Protein AF-A0A7R9DII9-F1 (afdb_monomer_lite)

Foldseek 3Di:
DPDPQDVVLLVLVVLLVVCLVPVLLCLDPVSVVSNLVSLVVNLVVLVVDALVVVVVVVVPDPPDPDPCPPPDDPDDDSDSVCVVVLSNDLVSLVVVLLSLVVSLLVLPDDAPPDDPSSHDDPVVNVSSVVVNVSSLVSQLSRDDNSVVVSVVSVVVSVVVNVVRVCVSVVNPDPDDPDPPPCPDDPDDDDDDDDDPDDPPDPDPDPVVVCVVCVVVLFDDDPDPVVSVVRVPDSDPVVVVVDPVPPPQDDLCVLCVQLLVVLPPPDPDDPCPRLLPPPVSLVSNLVSCVVHPPCSPDDDPDPDDPSSVVSSVVSVVVVVPPPDDDDDDDDDDDDDPPVVVVVVVVVVVVVVVVVVVVVVVVVDDDDPPDFDDDDLVLLQQLLVLCLVPLLVLCVLLPHDPVRLVVLVVPDDGSSVSSSVSLVCSSVPPPPDGLVVSLVSCVVVVSNVSSVSSVDDPDD

InterPro domains:
  IPR000488 Death domain [PF00531] (376-454)
  IPR000488 Death domain [PS50017] (388-456)
  IPR000488 Death domain [SM00005] (365-456)
  IPR011029 Death-like domain superfamily [G3DSA:1.10.533.10] (374-456)
  IPR011029 Death-like domain superfamily [SSF47986] (379-453)
  IPR021861 THO complex, subunit THOC1 [PF11957] (5-323)
  IPR021861 THO complex, subunit THOC1 [PTHR13265] (2-448)

Organism: Timema poppense (NCBI:txid170557)

pLDDT: mean 72.63, std 19.5, range [25.45, 97.94]

Sequence (458 aa):
TRLKLDYNLYGKFWALQDFFRNPNQCYNKVQWKIFSTHSSNVLLAFKSFKLDDLQLKHRKLPDAAADQTQHYFAKFLTNQKLLELQLSDSNFRRYVLLQFLILFQYLNSPVKFKADTHELKADQIEWVKDTTSWVYTLLAETPPDGPKFVESVKHILKREEHWNAWKNDGCPEFQKPSHQSDESAIDDPGEKRRSFSRPRRPKRSLGDLIKDASTHKKVVMGNPELTRLWNLSVHNLDACKSRERDFLPTLEGYFEQAMEQADPSAPADEENKRVNDGNFGWRALRLLARRSPQFFTHSNNPINKLPEYLEMMIKKIIKDRPVSVQQPDSEFSTNMEDIVKVEQVLETEENTVNETEEEELLKGEEHSKRGVFTPEQFEALAIKLAPDWQKVAYKLGYRLDEITFFETGRSTDEERCRFLLQIWAEDDEDASPEGLCYTLEGLELMEAAQVLKEPLAS

Structure (mmCIF, N/CA/C/O backbone):
data_AF-A0A7R9DII9-F1
#
_entry.id   AF-A0A7R9DII9-F1
#
loop_
_atom_site.group_PDB
_atom_site.id
_atom_site.type_symbol
_atom_site.label_atom_id
_atom_site.label_alt_id
_atom_site.label_comp_id
_atom_site.label_asym_id
_atom_site.label_entity_id
_atom_site.label_seq_id
_atom_site.pdbx_PDB_ins_code
_atom_site.Cartn_x
_atom_site.Cartn_y
_atom_site.Cartn_z
_atom_site.occupancy
_atom_site.B_iso_or_equiv
_atom_site.auth_seq_id
_atom_site.auth_comp_id
_atom_site.auth_asym_id
_atom_site.auth_atom_id
_atom_site.pdbx_PDB_model_num
ATOM 1 N N . THR A 1 1 ? -27.130 15.332 -15.538 1.00 36.81 1 THR A N 1
ATOM 2 C CA . THR A 1 1 ? -27.533 16.092 -14.337 1.00 36.81 1 THR A CA 1
ATOM 3 C C . THR A 1 1 ? -26.312 16.172 -13.445 1.00 36.81 1 THR A C 1
ATOM 5 O O . THR A 1 1 ? -25.889 15.128 -12.977 1.00 36.81 1 THR A O 1
ATOM 8 N N . ARG A 1 2 ? -25.644 17.332 -13.330 1.00 37.78 2 ARG A N 1
ATOM 9 C CA . ARG A 1 2 ? -24.469 17.473 -12.446 1.00 37.78 2 ARG A CA 1
ATOM 10 C C . ARG A 1 2 ? -24.950 17.299 -11.005 1.00 37.78 2 ARG A C 1
ATOM 12 O O . ARG A 1 2 ? -25.737 18.120 -10.535 1.00 37.78 2 ARG A O 1
ATOM 19 N N . LEU A 1 3 ? -24.554 16.209 -10.356 1.00 48.34 3 LEU A N 1
ATOM 20 C CA . LEU A 1 3 ? -24.861 15.963 -8.954 1.00 48.34 3 LEU A CA 1
ATOM 21 C C . LEU A 1 3 ? -24.101 17.009 -8.127 1.00 48.34 3 LEU A C 1
ATOM 23 O O . LEU A 1 3 ? -22.903 17.205 -8.301 1.00 48.34 3 LEU A O 1
ATOM 27 N N . LYS A 1 4 ? -24.800 17.747 -7.258 1.00 52.56 4 LYS A N 1
ATOM 28 C CA . LYS A 1 4 ? -24.136 18.581 -6.250 1.00 52.56 4 LYS A CA 1
ATOM 29 C C . LYS A 1 4 ? -23.433 17.629 -5.285 1.00 52.56 4 LYS A C 1
ATOM 31 O O . LYS A 1 4 ? -24.096 16.988 -4.477 1.00 52.56 4 LYS A O 1
ATOM 36 N N . LEU A 1 5 ? -22.114 17.519 -5.409 1.00 58.44 5 LEU A N 1
ATOM 37 C CA . LEU A 1 5 ? -21.265 16.784 -4.478 1.00 58.44 5 LEU A CA 1
ATOM 38 C C . LEU A 1 5 ? -21.499 17.305 -3.056 1.00 58.44 5 LEU A C 1
ATOM 40 O O . LEU A 1 5 ? -21.325 18.496 -2.784 1.00 58.44 5 LEU A O 1
ATOM 44 N N . ASP A 1 6 ? -21.916 16.413 -2.164 1.00 71.69 6 ASP A N 1
ATOM 45 C CA . ASP A 1 6 ? -22.168 16.746 -0.771 1.00 71.69 6 ASP A CA 1
ATOM 46 C C . ASP A 1 6 ? -20.827 16.941 -0.046 1.00 71.69 6 ASP A C 1
ATOM 48 O O . ASP A 1 6 ? -20.059 15.992 0.139 1.00 71.69 6 ASP A O 1
ATOM 52 N N . TYR A 1 7 ? -20.534 18.179 0.369 1.00 82.25 7 TYR A N 1
ATOM 53 C CA . TYR A 1 7 ? -19.358 18.505 1.187 1.00 82.25 7 TYR A CA 1
ATOM 54 C C . TYR A 1 7 ? -19.286 17.625 2.443 1.00 82.25 7 TYR A C 1
ATOM 56 O O . TYR A 1 7 ? -18.200 17.285 2.912 1.00 82.25 7 TYR A O 1
ATOM 64 N N . ASN A 1 8 ? -20.442 17.189 2.949 1.00 86.94 8 ASN A N 1
ATOM 65 C CA . ASN A 1 8 ? -20.532 16.282 4.080 1.00 86.94 8 ASN A CA 1
ATOM 66 C C . ASN A 1 8 ? -19.875 14.922 3.790 1.00 86.94 8 ASN A C 1
ATOM 68 O O . ASN A 1 8 ? -19.142 14.407 4.634 1.00 86.94 8 ASN A O 1
ATOM 72 N N . LEU A 1 9 ? -20.082 14.358 2.593 1.00 88.12 9 LEU A N 1
ATOM 73 C CA . LEU A 1 9 ? -19.462 13.093 2.195 1.00 88.12 9 LEU A CA 1
ATOM 74 C C . LEU A 1 9 ? -17.947 13.246 2.050 1.00 88.12 9 LEU A C 1
ATOM 76 O O . LEU A 1 9 ? -17.210 12.395 2.535 1.00 88.12 9 LEU A O 1
ATOM 80 N N . TYR A 1 10 ? -17.489 14.343 1.440 1.00 91.31 10 TYR A N 1
ATOM 81 C CA . TYR A 1 10 ? -16.062 14.646 1.310 1.00 91.31 10 TYR A CA 1
ATOM 82 C C . TYR A 1 10 ? -15.378 14.745 2.680 1.00 91.31 10 TYR A C 1
ATOM 84 O O . TYR A 1 10 ? -14.374 14.075 2.913 1.00 91.31 10 TYR A O 1
ATOM 92 N N . GLY A 1 11 ? -15.954 15.517 3.609 1.00 91.19 11 GLY A N 1
ATOM 93 C CA . GLY A 1 11 ? -15.408 15.665 4.960 1.00 91.19 11 GLY A CA 1
ATOM 94 C C . GLY A 1 11 ? -15.350 14.334 5.711 1.00 91.19 11 GLY A C 1
ATOM 95 O O . GLY A 1 11 ? -14.320 13.995 6.286 1.00 91.19 11 GLY A O 1
ATOM 96 N N . LYS A 1 12 ? -16.423 13.534 5.642 1.00 93.25 12 LYS A N 1
ATOM 97 C CA . LYS A 1 12 ? -16.466 12.195 6.253 1.00 93.25 12 LYS A CA 1
ATOM 98 C C . LYS A 1 12 ? -15.456 11.233 5.632 1.00 93.25 12 LYS A C 1
ATOM 100 O O . LYS A 1 12 ? -14.842 10.458 6.356 1.00 93.25 12 LYS A O 1
ATOM 105 N N . PHE A 1 13 ? -15.296 11.268 4.311 1.00 93.62 13 PHE A N 1
ATOM 106 C CA . PHE A 1 13 ? -14.383 10.389 3.589 1.00 93.62 13 PHE A CA 1
ATOM 107 C C . PHE A 1 13 ? -12.923 10.663 3.954 1.00 93.62 13 PHE A C 1
ATOM 109 O O . PHE A 1 13 ? -12.193 9.735 4.287 1.00 93.62 13 PHE A O 1
ATOM 116 N N . TRP A 1 14 ? -12.489 11.925 3.941 1.00 93.31 14 TRP A N 1
ATOM 117 C CA . TRP A 1 14 ? -11.096 12.242 4.263 1.00 93.31 14 TRP A CA 1
ATOM 118 C C . TRP A 1 14 ? -10.793 12.125 5.753 1.00 93.31 14 TRP A C 1
ATOM 120 O O . TRP A 1 14 ? -9.700 11.688 6.096 1.00 93.31 14 TRP A O 1
ATOM 130 N N . ALA A 1 15 ? -11.774 12.366 6.629 1.00 93.56 15 ALA A N 1
ATOM 131 C CA . ALA A 1 15 ? -11.638 12.037 8.047 1.00 93.56 15 ALA A CA 1
ATOM 132 C C . ALA A 1 15 ? -11.397 10.530 8.281 1.00 93.56 15 ALA A C 1
ATOM 134 O O . ALA A 1 15 ? -10.711 10.161 9.230 1.00 93.56 15 ALA A O 1
ATOM 135 N N . LEU A 1 16 ? -11.902 9.639 7.409 1.00 95.94 16 LEU A N 1
ATOM 136 C CA . LEU A 1 16 ? -11.577 8.207 7.487 1.00 95.94 16 LEU A CA 1
ATOM 137 C C . LEU A 1 16 ? -10.104 7.906 7.216 1.00 95.94 16 LEU A C 1
ATOM 139 O O . LEU A 1 16 ? -9.558 6.978 7.808 1.00 95.94 16 LEU A O 1
ATOM 143 N N . GLN A 1 17 ? -9.447 8.692 6.363 1.00 94.38 17 GLN A N 1
ATOM 144 C CA . GLN A 1 17 ? -8.036 8.479 6.044 1.00 94.38 17 GLN A CA 1
ATOM 145 C C . GLN A 1 17 ? -7.129 8.691 7.256 1.00 94.38 17 GLN A C 1
ATOM 147 O O . GLN A 1 17 ? -6.132 7.984 7.393 1.00 94.38 17 GLN A O 1
ATOM 152 N N . ASP A 1 18 ? -7.504 9.567 8.187 1.00 93.56 18 ASP A N 1
ATOM 153 C CA . ASP A 1 18 ? -6.756 9.739 9.433 1.00 93.56 18 ASP A CA 1
ATOM 154 C C . ASP A 1 18 ? -6.857 8.510 10.349 1.00 93.56 18 ASP A C 1
ATOM 156 O O . ASP A 1 18 ? -5.866 8.151 10.989 1.00 93.56 18 ASP A O 1
ATOM 160 N N . PHE A 1 19 ? -7.991 7.797 10.339 1.00 95.94 19 PHE A N 1
ATOM 161 C CA . PHE A 1 19 ? -8.129 6.509 11.033 1.00 95.94 19 PHE A CA 1
ATOM 162 C C . PHE A 1 19 ? -7.317 5.396 10.362 1.00 95.94 19 PHE A C 1
ATOM 164 O O . PHE A 1 19 ? -6.730 4.574 11.062 1.00 95.94 19 PHE A O 1
ATOM 171 N N . PHE A 1 20 ? -7.226 5.376 9.026 1.00 96.00 20 PHE A N 1
ATOM 172 C CA . PHE A 1 20 ? -6.361 4.423 8.318 1.00 96.00 20 PHE A CA 1
ATOM 173 C C . PHE A 1 20 ? -4.872 4.682 8.580 1.00 96.00 20 PHE A C 1
ATOM 175 O O . PHE A 1 20 ? -4.100 3.734 8.698 1.00 96.00 20 PHE A O 1
ATOM 182 N N . ARG A 1 21 ? -4.469 5.951 8.714 1.00 94.94 21 ARG A N 1
ATOM 183 C CA . ARG A 1 21 ? -3.098 6.344 9.082 1.00 94.94 21 ARG A CA 1
ATOM 184 C C . ARG A 1 21 ? -2.773 6.017 10.538 1.00 94.94 21 ARG A C 1
ATOM 186 O O . ARG A 1 21 ? -1.663 5.590 10.833 1.00 94.94 21 ARG A O 1
ATOM 193 N N . ASN A 1 22 ? -3.738 6.208 11.439 1.00 93.94 22 ASN A N 1
ATOM 194 C CA . ASN A 1 22 ? -3.575 6.025 12.880 1.00 93.94 22 ASN A CA 1
ATOM 195 C C . ASN A 1 22 ? -4.604 5.020 13.432 1.00 93.94 22 ASN A C 1
ATOM 197 O O . ASN A 1 22 ? -5.544 5.415 14.133 1.00 93.94 22 ASN A O 1
ATOM 201 N N . PRO A 1 23 ? -4.425 3.708 13.187 1.00 93.12 23 PRO A N 1
ATOM 202 C CA . PRO A 1 23 ? -5.426 2.694 13.523 1.00 93.12 23 PRO A CA 1
ATOM 203 C C . PRO A 1 23 ? -5.709 2.590 15.029 1.00 93.12 23 PRO A C 1
ATOM 205 O O . PRO A 1 23 ? -6.823 2.251 15.425 1.00 93.12 23 PRO A O 1
ATOM 208 N N . ASN A 1 24 ? -4.747 2.960 15.883 1.00 91.38 24 ASN A N 1
ATOM 209 C CA . ASN A 1 24 ? -4.903 2.946 17.342 1.00 91.38 24 ASN A CA 1
ATOM 210 C C . ASN A 1 24 ? -6.015 3.881 17.850 1.00 91.38 24 ASN A C 1
ATOM 212 O O . ASN A 1 24 ? -6.572 3.652 18.922 1.00 91.38 24 ASN A O 1
ATOM 216 N N . GLN A 1 25 ? -6.391 4.908 17.081 1.00 92.38 25 GLN A N 1
ATOM 217 C CA . GLN A 1 25 ? -7.500 5.792 17.450 1.00 92.38 25 GLN A CA 1
ATOM 218 C C . GLN A 1 25 ? -8.840 5.045 17.512 1.00 92.38 25 GLN A C 1
ATOM 220 O O . GLN A 1 25 ? -9.729 5.448 18.263 1.00 92.38 25 GLN A O 1
ATOM 225 N N . CYS A 1 26 ? -8.974 3.927 16.790 1.00 93.56 26 CYS A N 1
ATOM 226 C CA . CYS A 1 26 ? -10.190 3.115 16.772 1.00 93.56 26 CYS A CA 1
ATOM 227 C C . CYS A 1 26 ? -10.500 2.453 18.126 1.00 93.56 26 CYS A C 1
ATOM 229 O O . CYS A 1 26 ? -11.646 2.084 18.366 1.00 93.56 26 CYS A O 1
ATOM 231 N N . TYR A 1 27 ? -9.529 2.349 19.038 1.00 90.56 27 TYR A N 1
ATOM 232 C CA . TYR A 1 27 ? -9.757 1.813 20.385 1.00 90.56 27 TYR A CA 1
ATOM 233 C C . TYR A 1 27 ? -10.398 2.838 21.340 1.00 90.56 27 TYR A C 1
ATOM 235 O O . TYR A 1 27 ? -10.935 2.478 22.388 1.00 90.56 27 TYR A O 1
ATOM 243 N N . ASN A 1 28 ? -10.419 4.127 20.981 1.00 92.56 28 ASN A N 1
ATOM 244 C CA . ASN A 1 28 ? -11.103 5.148 21.771 1.00 92.56 28 ASN A CA 1
ATOM 245 C C . ASN A 1 28 ? -12.615 5.157 21.479 1.00 92.56 28 ASN A C 1
ATOM 247 O O . ASN A 1 28 ? -13.049 5.220 20.333 1.00 92.56 28 ASN A O 1
ATOM 251 N N . LYS A 1 29 ? -13.442 5.187 22.532 1.00 91.31 29 LYS A N 1
ATOM 252 C CA . LYS A 1 29 ? -14.912 5.131 22.436 1.00 91.31 29 LYS A CA 1
ATOM 253 C C . LYS A 1 29 ? -15.539 6.237 21.573 1.00 91.31 29 LYS A C 1
ATOM 255 O O . LYS A 1 29 ? -16.517 5.971 20.875 1.00 91.31 29 LYS A O 1
ATOM 260 N N . VAL A 1 30 ? -15.045 7.475 21.654 1.00 94.12 30 VAL A N 1
ATOM 261 C CA . VAL A 1 30 ? -15.589 8.609 20.880 1.00 94.12 30 VAL A CA 1
ATOM 262 C C . VAL A 1 30 ? -15.183 8.471 19.418 1.00 94.12 30 VAL A C 1
ATOM 264 O O . VAL A 1 30 ? -16.032 8.538 18.531 1.00 94.12 30 VAL A O 1
ATOM 267 N N . GLN A 1 31 ? -13.904 8.190 19.189 1.00 94.81 31 GLN A N 1
ATOM 268 C CA . GLN A 1 31 ? -13.341 8.016 17.856 1.00 94.81 31 GLN A CA 1
ATOM 269 C C . GLN A 1 31 ? -13.951 6.820 17.120 1.00 94.81 31 GLN A C 1
ATOM 271 O O . GLN A 1 31 ? -14.320 6.941 15.958 1.00 94.81 31 GLN A O 1
ATOM 276 N N . TRP A 1 32 ? -14.196 5.704 17.811 1.00 95.44 32 TRP A N 1
ATOM 277 C CA . TRP A 1 32 ? -14.882 4.542 17.247 1.00 95.44 32 TRP A CA 1
ATOM 278 C C . TRP A 1 32 ? -16.282 4.870 16.717 1.00 95.44 32 TRP A C 1
ATOM 280 O O . TRP A 1 32 ? -16.678 4.412 15.643 1.00 95.44 32 TRP A O 1
ATOM 290 N N . LYS A 1 33 ? -17.056 5.681 17.451 1.00 95.81 33 LYS A N 1
ATOM 291 C CA . LYS A 1 33 ? -18.389 6.111 17.000 1.00 95.81 33 LYS A CA 1
ATOM 292 C C . LYS A 1 33 ? -18.307 6.970 15.740 1.00 95.81 33 LYS A C 1
ATOM 294 O O . LYS A 1 33 ? -19.136 6.813 14.843 1.00 95.81 33 LYS A O 1
ATOM 299 N N . ILE A 1 34 ? -17.314 7.854 15.664 1.00 95.94 34 ILE A N 1
ATOM 300 C CA . ILE A 1 34 ? -17.058 8.681 14.479 1.00 95.94 34 ILE A CA 1
ATOM 301 C C . ILE A 1 34 ? -16.675 7.778 13.302 1.00 95.94 34 ILE A C 1
ATOM 303 O O . ILE A 1 34 ? -17.337 7.819 12.265 1.00 95.94 34 ILE A O 1
ATOM 307 N N . PHE A 1 35 ? -15.690 6.900 13.500 1.00 97.12 35 PHE A N 1
ATOM 308 C CA . PHE A 1 35 ? -15.211 5.942 12.509 1.00 97.12 35 PHE A CA 1
ATOM 309 C C . PHE A 1 35 ? -16.340 5.064 11.956 1.00 97.12 35 PHE A C 1
ATOM 311 O O . PHE A 1 35 ? -16.560 5.045 10.747 1.00 97.12 35 PHE A O 1
ATOM 318 N N . SER A 1 36 ? -17.111 4.392 12.812 1.00 96.25 36 SER A N 1
ATOM 319 C CA . SER A 1 36 ? -18.218 3.514 12.390 1.00 96.25 36 SER A CA 1
ATOM 320 C C . SER A 1 36 ? -19.315 4.269 11.630 1.00 96.25 36 SER A C 1
ATOM 322 O O . SER A 1 36 ? -19.804 3.795 10.599 1.00 96.25 36 SER A O 1
ATOM 324 N N . THR A 1 37 ? -19.654 5.485 12.071 1.00 96.38 37 THR A N 1
ATOM 325 C CA . THR A 1 37 ? -20.637 6.344 11.393 1.00 96.38 37 THR A CA 1
ATOM 326 C C . THR A 1 37 ? -20.133 6.807 10.026 1.00 96.38 37 THR A C 1
ATOM 328 O O . THR A 1 37 ? -20.872 6.783 9.041 1.00 96.38 37 THR A O 1
ATOM 331 N N . HIS A 1 38 ? -18.883 7.263 9.937 1.00 96.12 38 HIS A N 1
ATOM 332 C CA . HIS A 1 38 ? -18.291 7.720 8.678 1.00 96.12 38 HIS A CA 1
ATOM 333 C C . HIS A 1 38 ? -18.119 6.559 7.696 1.00 96.12 38 HIS A C 1
ATOM 335 O O . HIS A 1 38 ? -18.521 6.689 6.540 1.00 96.12 38 HIS A O 1
ATOM 341 N N . SER A 1 39 ? -17.644 5.407 8.175 1.00 96.62 39 SER A N 1
ATOM 342 C CA . SER A 1 39 ? -17.494 4.175 7.393 1.00 96.62 39 SER A CA 1
ATOM 343 C C . SER A 1 39 ? -18.823 3.745 6.787 1.00 96.62 39 SER A C 1
ATOM 345 O O . SER A 1 39 ? -18.913 3.543 5.580 1.00 96.62 39 SER A O 1
ATOM 347 N N . SER A 1 40 ? -19.884 3.703 7.599 1.00 95.69 40 SER A N 1
ATOM 348 C CA . SER A 1 40 ? -21.224 3.336 7.128 1.00 95.69 40 SER A CA 1
ATOM 349 C C . SER A 1 40 ? -21.718 4.283 6.031 1.00 95.69 40 SER A C 1
ATOM 351 O O . SER A 1 40 ? -22.218 3.826 5.011 1.00 95.69 40 SER A O 1
ATOM 353 N N . ASN A 1 41 ? -21.522 5.598 6.185 1.00 93.62 41 ASN A N 1
ATOM 354 C CA . ASN A 1 41 ? -21.921 6.578 5.168 1.00 93.62 41 ASN A CA 1
ATOM 355 C C . ASN A 1 41 ? -21.155 6.404 3.847 1.00 93.62 41 ASN A C 1
ATOM 357 O O . ASN A 1 41 ? -21.760 6.462 2.778 1.00 93.62 41 ASN A O 1
ATOM 361 N N . VAL A 1 42 ? -19.839 6.180 3.910 1.00 93.62 42 VAL A N 1
ATOM 362 C CA . VAL A 1 42 ? -19.004 5.998 2.712 1.00 93.62 42 VAL A CA 1
ATOM 363 C C . VAL A 1 42 ? -19.318 4.678 2.008 1.00 93.62 42 VAL A C 1
ATOM 365 O O . VAL A 1 42 ? -19.501 4.662 0.793 1.00 93.62 42 VAL A O 1
ATOM 368 N N . LEU A 1 43 ? -19.459 3.579 2.749 1.00 94.44 43 LEU A N 1
ATOM 369 C CA . LEU A 1 43 ? -19.825 2.284 2.174 1.00 94.44 43 LEU A CA 1
ATOM 370 C C . LEU A 1 43 ? -21.250 2.304 1.588 1.00 94.44 43 LEU A C 1
ATOM 372 O O . LEU A 1 43 ? -21.491 1.717 0.532 1.00 94.44 43 LEU A O 1
ATOM 376 N N . LEU A 1 44 ? -22.186 3.040 2.204 1.00 93.19 44 LEU A N 1
ATOM 377 C CA . LEU A 1 44 ? -23.516 3.282 1.631 1.00 93.19 44 LEU A CA 1
ATOM 378 C C . LEU A 1 44 ? -23.425 4.071 0.319 1.00 93.19 44 LEU A C 1
ATOM 380 O O . LEU A 1 44 ? -24.141 3.740 -0.624 1.00 93.19 44 LEU A O 1
ATOM 384 N N . ALA A 1 45 ? -22.537 5.066 0.235 1.00 90.44 45 ALA A N 1
ATOM 385 C CA . ALA A 1 45 ? -22.294 5.812 -0.998 1.00 90.44 45 ALA A CA 1
ATOM 386 C C . ALA A 1 45 ? -21.702 4.920 -2.107 1.00 90.44 45 ALA A C 1
ATOM 388 O O . ALA A 1 45 ? -22.132 5.004 -3.256 1.00 90.44 45 ALA A O 1
ATOM 389 N N . PHE A 1 46 ? -20.780 4.007 -1.780 1.00 90.81 46 PHE A N 1
ATOM 390 C CA . PHE A 1 46 ? -20.283 3.017 -2.745 1.00 90.81 46 PHE A CA 1
ATOM 391 C C . PHE A 1 46 ? -21.365 2.046 -3.216 1.00 90.81 46 PHE A C 1
ATOM 393 O O . PHE A 1 46 ? -21.384 1.686 -4.392 1.00 90.81 46 PHE A O 1
ATOM 400 N N . LYS A 1 47 ? -22.277 1.646 -2.323 1.00 89.88 47 LYS A N 1
ATOM 401 C CA . LYS A 1 47 ? -23.411 0.782 -2.667 1.00 89.88 47 LYS A CA 1
ATOM 402 C C . LYS A 1 47 ? -24.431 1.488 -3.564 1.00 89.88 47 LYS A C 1
ATOM 404 O O . LYS A 1 47 ? -24.990 0.861 -4.462 1.00 89.88 47 LYS A O 1
ATOM 409 N N . SER A 1 48 ? -24.718 2.764 -3.300 1.00 87.31 48 SER A N 1
ATOM 410 C CA . SER A 1 48 ? -25.704 3.533 -4.067 1.00 87.31 48 SER A CA 1
ATOM 411 C C . SER A 1 48 ? -25.177 3.945 -5.441 1.00 87.31 48 SER A C 1
ATOM 413 O O . SER A 1 48 ? -25.935 3.960 -6.409 1.00 87.31 48 SER A O 1
ATOM 415 N N . PHE A 1 49 ? -23.881 4.232 -5.548 1.00 82.75 49 PHE A N 1
ATOM 416 C CA . PHE A 1 49 ? -23.238 4.601 -6.800 1.00 82.75 49 PHE A CA 1
ATOM 417 C C . PHE A 1 49 ? -22.712 3.343 -7.510 1.00 82.75 49 PHE A C 1
ATOM 419 O O . PHE A 1 49 ? -21.581 2.930 -7.277 1.00 82.75 49 PHE A O 1
ATOM 426 N N . LYS A 1 50 ? -23.504 2.690 -8.367 1.00 79.38 50 LYS A N 1
ATOM 427 C CA . LYS A 1 50 ? -23.054 1.485 -9.096 1.00 79.38 50 LYS A CA 1
ATOM 428 C C . LYS A 1 50 ? -22.198 1.835 -10.320 1.00 79.38 50 LYS A C 1
ATOM 430 O O . LYS A 1 50 ? -22.531 2.743 -11.073 1.00 79.38 50 LYS A O 1
ATOM 435 N N . LEU A 1 51 ? -21.099 1.100 -10.523 1.00 75.56 51 LEU A N 1
ATOM 436 C CA . LEU A 1 51 ? -20.150 1.327 -11.628 1.00 75.56 51 LEU A CA 1
ATOM 437 C C . LEU A 1 51 ? -20.657 0.823 -12.997 1.00 75.56 51 LEU A C 1
ATOM 439 O O . LEU A 1 51 ? -20.189 1.304 -14.031 1.00 75.56 51 LEU A O 1
ATOM 443 N N . ASP A 1 52 ? -21.632 -0.094 -13.015 1.00 60.38 52 ASP A N 1
ATOM 444 C CA . ASP A 1 52 ? -22.191 -0.694 -14.242 1.00 60.38 52 ASP A CA 1
ATOM 445 C C . ASP A 1 52 ? -22.784 0.337 -15.220 1.00 60.38 52 ASP A C 1
ATOM 447 O O . ASP A 1 52 ? -22.639 0.206 -16.439 1.00 60.38 52 ASP A O 1
ATOM 451 N N . ASP A 1 53 ? -23.377 1.420 -14.708 1.00 53.12 53 ASP A N 1
ATOM 452 C CA . ASP A 1 53 ? -23.998 2.468 -15.532 1.00 53.12 53 ASP A CA 1
ATOM 453 C C . ASP A 1 53 ? -22.979 3.287 -16.351 1.00 53.12 53 ASP A C 1
ATOM 455 O O . ASP A 1 53 ? -23.346 3.980 -17.309 1.00 53.12 53 ASP A O 1
ATOM 459 N N . LEU A 1 54 ? -21.692 3.222 -15.993 1.00 54.59 54 LEU A N 1
ATOM 460 C CA . LEU A 1 54 ? -20.615 3.965 -16.651 1.00 54.59 54 LEU A CA 1
ATOM 461 C C . LEU A 1 54 ? -19.875 3.118 -17.694 1.00 54.59 54 LEU A C 1
ATOM 463 O O . LEU A 1 54 ? -19.535 3.635 -18.762 1.00 54.59 54 LEU A O 1
ATOM 467 N N . GLN A 1 55 ? -19.716 1.810 -17.461 1.00 52.88 55 GLN A N 1
ATOM 468 C CA . GLN A 1 55 ? -19.129 0.902 -18.455 1.00 52.88 55 GLN A CA 1
ATOM 469 C C . GLN A 1 55 ? -20.021 0.746 -19.698 1.00 52.88 55 GLN A C 1
ATOM 471 O O . GLN A 1 55 ? -19.515 0.733 -20.822 1.00 52.88 55 GLN A O 1
ATOM 476 N N . LEU A 1 56 ? -21.350 0.736 -19.533 1.00 51.00 56 LEU A N 1
ATOM 477 C CA . LEU A 1 56 ? -22.301 0.725 -20.656 1.00 51.00 56 LEU A CA 1
ATOM 478 C C . LEU A 1 56 ? -22.213 1.984 -21.539 1.00 51.00 56 LEU A C 1
ATOM 480 O O . LEU A 1 56 ? -22.518 1.921 -22.731 1.00 51.00 56 LEU A O 1
ATOM 484 N N . LYS A 1 57 ? -21.769 3.121 -20.985 1.00 49.25 57 LYS A N 1
ATOM 485 C CA . LYS A 1 57 ? -21.553 4.366 -21.741 1.00 49.25 57 LYS A CA 1
ATOM 486 C C . LYS A 1 57 ? -20.210 4.385 -22.469 1.00 49.25 57 LYS A C 1
ATOM 488 O O . LYS A 1 57 ? -20.159 4.868 -23.597 1.00 49.25 57 LYS A O 1
ATOM 493 N N . HIS A 1 58 ? -19.156 3.822 -21.875 1.00 50.03 58 HIS A N 1
ATOM 494 C CA . HIS A 1 58 ? -17.829 3.758 -22.500 1.00 50.03 58 HIS A CA 1
ATOM 495 C C . HIS A 1 58 ? -17.718 2.718 -23.622 1.00 50.03 58 HIS A C 1
ATOM 497 O O . HIS A 1 58 ? -16.923 2.899 -24.537 1.00 50.03 58 HIS A O 1
ATOM 503 N N . ARG A 1 59 ? -18.572 1.684 -23.632 1.00 47.91 59 ARG A N 1
ATOM 504 C CA . ARG A 1 59 ? -18.596 0.647 -24.683 1.00 47.91 59 ARG A CA 1
ATOM 505 C C . ARG A 1 59 ? -19.023 1.147 -26.077 1.00 47.91 59 ARG A C 1
ATOM 507 O O . ARG A 1 59 ? -18.998 0.371 -27.025 1.00 47.91 59 ARG A O 1
ATOM 514 N N . LYS A 1 60 ? -19.451 2.412 -26.209 1.00 43.03 60 LYS A N 1
ATOM 515 C CA . LYS A 1 60 ? -19.825 3.046 -27.490 1.00 43.03 60 LYS A CA 1
ATOM 516 C C . LYS A 1 60 ? -18.699 3.850 -28.149 1.00 43.03 60 LYS A C 1
ATOM 518 O O . LYS A 1 60 ? -18.919 4.383 -29.234 1.00 43.03 60 LYS A O 1
ATOM 523 N N . LEU A 1 61 ? -17.532 3.968 -27.520 1.00 45.97 61 LEU A N 1
ATOM 524 C CA . LEU A 1 61 ? -16.367 4.589 -28.147 1.00 45.97 61 LEU A CA 1
ATOM 525 C C . LEU A 1 61 ? -15.561 3.492 -28.861 1.00 45.97 61 LEU A C 1
ATOM 527 O O . LEU A 1 61 ? -15.299 2.463 -28.237 1.00 45.97 61 LEU A O 1
ATOM 531 N N . PRO A 1 62 ? -15.223 3.657 -30.155 1.00 41.94 62 PRO A N 1
ATOM 532 C CA . PRO A 1 62 ? -14.391 2.693 -30.858 1.00 41.94 62 PRO A CA 1
ATOM 533 C C . PRO A 1 62 ? -13.035 2.594 -30.165 1.00 41.94 62 PRO A C 1
ATOM 535 O O . PRO A 1 62 ? -12.516 3.596 -29.672 1.00 41.94 62 PRO A O 1
ATOM 538 N N . ASP A 1 63 ? -12.498 1.379 -30.156 1.00 44.78 63 ASP A N 1
ATOM 539 C CA . ASP A 1 63 ? -11.198 0.992 -29.620 1.00 44.78 63 ASP A CA 1
ATOM 540 C C . ASP A 1 63 ? -10.081 1.709 -30.398 1.00 44.78 63 ASP A C 1
ATOM 542 O O . ASP A 1 63 ? -9.478 1.181 -31.331 1.00 44.78 63 ASP A O 1
ATOM 546 N N . ALA A 1 64 ? -9.880 2.990 -30.096 1.00 43.22 64 ALA A N 1
ATOM 547 C CA . ALA A 1 64 ? -8.708 3.717 -30.524 1.00 43.22 64 ALA A CA 1
ATOM 548 C C . ALA A 1 64 ? -7.580 3.268 -29.601 1.00 43.22 64 ALA A C 1
ATOM 550 O O . ALA A 1 64 ? -7.558 3.630 -28.423 1.00 43.22 64 ALA A O 1
ATOM 551 N N . ALA A 1 65 ? -6.671 2.471 -30.159 1.00 46.12 65 ALA A N 1
ATOM 552 C CA . ALA A 1 65 ? -5.348 2.184 -29.628 1.00 46.12 65 ALA A CA 1
ATOM 553 C C . ALA A 1 65 ? -4.556 3.496 -29.468 1.00 46.12 65 ALA A C 1
ATOM 555 O O . ALA A 1 65 ? -3.657 3.808 -30.242 1.00 46.12 65 ALA A O 1
ATOM 556 N N . ALA A 1 66 ? -4.956 4.315 -28.502 1.00 44.66 66 ALA A N 1
ATOM 557 C CA . ALA A 1 66 ? -4.135 5.374 -27.969 1.00 44.66 66 ALA A CA 1
ATOM 558 C C . ALA A 1 66 ? -3.146 4.699 -27.025 1.00 44.66 66 ALA A C 1
ATOM 560 O O . ALA A 1 66 ? -3.572 3.970 -26.127 1.00 44.66 66 ALA A O 1
ATOM 561 N N . ASP A 1 67 ? -1.856 4.940 -27.245 1.00 46.31 67 ASP A N 1
ATOM 562 C CA . ASP A 1 67 ? -0.811 4.795 -26.236 1.00 46.31 67 ASP A CA 1
ATOM 563 C C . ASP A 1 67 ? -1.324 5.389 -24.920 1.00 46.31 67 ASP A C 1
ATOM 565 O O . ASP A 1 67 ? -1.292 6.599 -24.694 1.00 46.31 67 ASP A O 1
ATOM 569 N N . GLN A 1 68 ? -1.885 4.544 -24.057 1.00 53.75 68 GLN A N 1
ATOM 570 C CA . GLN A 1 68 ? -2.240 4.938 -22.709 1.00 53.75 68 GLN A CA 1
ATOM 571 C C . GLN A 1 68 ? -0.941 4.894 -21.926 1.00 53.75 68 GLN A C 1
ATOM 573 O O . GLN A 1 68 ? -0.639 3.908 -21.255 1.00 53.75 68 GLN A O 1
ATOM 578 N N . THR A 1 69 ? -0.169 5.974 -22.005 1.00 53.75 69 THR A N 1
ATOM 579 C CA . THR A 1 69 ? 0.727 6.344 -20.918 1.00 53.75 69 THR A CA 1
ATOM 580 C C . THR A 1 69 ? -0.141 6.444 -19.664 1.00 53.75 69 THR A C 1
ATOM 582 O O . THR A 1 69 ? -0.787 7.456 -19.396 1.00 53.75 69 THR A O 1
ATOM 585 N N . GLN A 1 70 ? -0.265 5.334 -18.930 1.00 61.88 70 GLN A N 1
ATOM 586 C CA . GLN A 1 70 ? -0.987 5.309 -17.669 1.00 61.88 70 GLN A CA 1
ATOM 587 C C . GLN A 1 70 ? -0.212 6.203 -16.711 1.00 61.88 70 GLN A C 1
ATOM 589 O O . GLN A 1 70 ? 0.793 5.798 -16.134 1.00 61.88 70 GLN A O 1
ATOM 594 N N . HIS A 1 71 ? -0.652 7.453 -16.595 1.00 73.00 71 HIS A N 1
ATOM 595 C CA . HIS A 1 71 ? -0.088 8.389 -15.642 1.00 73.00 71 HIS A CA 1
ATOM 596 C C . HIS A 1 71 ? -0.233 7.792 -14.242 1.00 73.00 71 HIS A C 1
ATOM 598 O O . HIS A 1 71 ? -1.342 7.569 -13.749 1.00 73.00 71 HIS A O 1
ATOM 604 N N . TYR A 1 72 ? 0.906 7.486 -13.629 1.00 82.06 72 TYR A N 1
ATOM 605 C CA . TYR A 1 72 ? 0.962 6.919 -12.295 1.00 82.06 72 TYR A CA 1
ATOM 606 C C . TYR A 1 72 ? 0.782 8.029 -11.259 1.00 82.06 72 TYR A C 1
ATOM 608 O O . TYR A 1 72 ? 1.567 8.973 -11.192 1.00 82.06 72 TYR A O 1
ATOM 616 N N . PHE A 1 73 ? -0.253 7.905 -10.430 1.00 84.38 73 PHE A N 1
ATOM 617 C CA . PHE A 1 73 ? -0.482 8.796 -9.297 1.00 84.38 73 PHE A CA 1
ATOM 618 C C . PHE A 1 73 ? -0.055 8.095 -8.007 1.00 84.38 73 PHE A C 1
ATOM 620 O O . PHE A 1 73 ? -0.732 7.182 -7.541 1.00 84.38 73 PHE A O 1
ATOM 627 N N . ALA A 1 74 ? 1.052 8.540 -7.408 1.00 85.69 74 ALA A N 1
ATOM 628 C CA . ALA A 1 74 ? 1.598 7.927 -6.193 1.00 85.69 74 ALA A CA 1
ATOM 629 C C . ALA A 1 74 ? 0.753 8.188 -4.930 1.00 85.69 74 ALA A C 1
ATOM 631 O O . ALA A 1 74 ? 0.795 7.413 -3.976 1.00 85.69 74 ALA A O 1
ATOM 632 N N . LYS A 1 75 ? 0.002 9.298 -4.894 1.00 87.56 75 LYS A N 1
ATOM 633 C CA . LYS A 1 75 ? -0.784 9.743 -3.731 1.00 87.56 75 LYS A CA 1
ATOM 634 C C . LYS A 1 75 ? -2.224 10.053 -4.128 1.00 87.56 75 LYS A C 1
ATOM 636 O O . LYS A 1 75 ? -2.520 10.366 -5.280 1.00 87.56 75 LYS A O 1
ATOM 641 N N . PHE A 1 76 ? -3.124 10.006 -3.148 1.00 88.75 76 PHE A N 1
ATOM 642 C CA . PHE A 1 76 ? -4.512 10.391 -3.366 1.00 88.75 76 PHE A CA 1
ATOM 643 C C . PHE A 1 76 ? -4.650 11.884 -3.679 1.00 88.75 76 PHE A C 1
ATOM 645 O O . PHE A 1 76 ? -4.095 12.730 -2.979 1.00 88.75 76 PHE A O 1
ATOM 652 N N . LEU A 1 77 ? -5.463 12.209 -4.685 1.00 89.25 77 LEU A N 1
ATOM 653 C CA . LEU A 1 77 ? -5.806 13.592 -5.010 1.00 89.25 77 LEU A CA 1
ATOM 654 C C . LEU A 1 77 ? -6.953 14.041 -4.100 1.00 89.25 77 LEU A C 1
ATOM 656 O O . LEU A 1 77 ? -8.087 13.602 -4.265 1.00 89.25 77 LEU A O 1
ATOM 660 N N . THR A 1 78 ? -6.672 14.919 -3.144 1.00 88.38 78 THR A N 1
ATOM 661 C CA . THR A 1 78 ? -7.632 15.337 -2.110 1.00 88.38 78 THR A CA 1
ATOM 662 C C . THR A 1 78 ? -8.545 16.483 -2.546 1.00 88.38 78 THR A C 1
ATOM 664 O O . THR A 1 78 ? -9.229 17.073 -1.725 1.00 88.38 78 THR A O 1
ATOM 667 N N . ASN A 1 79 ? -8.606 16.845 -3.828 1.00 87.38 79 ASN A N 1
ATOM 668 C CA . ASN A 1 79 ? -9.453 17.958 -4.258 1.00 87.38 79 ASN A CA 1
ATOM 669 C C . ASN A 1 79 ? -10.946 17.589 -4.177 1.00 87.38 79 ASN A C 1
ATOM 671 O O . ASN A 1 79 ? -11.392 16.619 -4.789 1.00 87.38 79 ASN A O 1
ATOM 675 N N . GLN A 1 80 ? -11.747 18.419 -3.502 1.00 85.19 80 GLN A N 1
ATOM 676 C CA . GLN A 1 80 ? -13.195 18.228 -3.356 1.00 85.19 80 GLN A CA 1
ATOM 677 C C . GLN A 1 80 ? -13.929 18.035 -4.688 1.00 85.19 80 GLN A C 1
ATOM 679 O O . GLN A 1 80 ? -14.864 17.240 -4.766 1.00 85.19 80 GLN A O 1
ATOM 684 N N . LYS A 1 81 ? -13.510 18.739 -5.744 1.00 85.38 81 LYS A N 1
ATOM 685 C CA . LYS A 1 81 ? -14.156 18.662 -7.063 1.00 85.38 81 LYS A CA 1
ATOM 686 C C . LYS A 1 81 ? -13.893 17.334 -7.780 1.00 85.38 81 LYS A C 1
ATOM 688 O O . LYS A 1 81 ? -14.618 17.011 -8.714 1.00 85.38 81 LYS A O 1
ATOM 693 N N . LEU A 1 82 ? -12.869 16.587 -7.360 1.00 86.12 82 LEU A N 1
ATOM 694 C CA . LEU A 1 82 ? -12.459 15.327 -7.981 1.00 86.12 82 LEU A CA 1
ATOM 695 C C . LEU A 1 82 ? -13.109 14.103 -7.339 1.00 86.12 82 LEU A C 1
ATOM 697 O O . LEU A 1 82 ? -13.106 13.047 -7.961 1.00 86.12 82 LEU A O 1
ATOM 701 N N . LEU A 1 83 ? -13.687 14.226 -6.139 1.00 85.12 83 LEU A N 1
ATOM 702 C CA . LEU A 1 83 ? -14.175 13.060 -5.402 1.00 85.12 83 LEU A CA 1
ATOM 703 C C . LEU A 1 83 ? -15.213 12.259 -6.201 1.00 85.12 83 LEU A C 1
ATOM 705 O O . LEU A 1 83 ? -15.147 11.042 -6.217 1.00 85.12 83 LEU A O 1
ATOM 709 N N . GLU A 1 84 ? -16.130 12.905 -6.924 1.00 83.44 84 GLU A N 1
ATOM 710 C CA . GLU A 1 84 ? -17.127 12.207 -7.756 1.00 83.44 84 GLU A CA 1
ATOM 711 C C . GLU A 1 84 ? -16.467 11.390 -8.874 1.00 83.44 84 GLU A C 1
ATOM 713 O O . GLU A 1 84 ? -16.871 10.256 -9.124 1.00 83.44 84 GLU A O 1
ATOM 718 N N . LEU A 1 85 ? -15.420 11.941 -9.495 1.00 85.75 85 LEU A N 1
ATOM 719 C CA . LEU A 1 85 ? -14.641 11.254 -10.524 1.00 85.75 85 LEU A CA 1
ATOM 720 C C . LEU A 1 85 ? -13.811 10.103 -9.936 1.00 85.75 85 LEU A C 1
ATOM 722 O O . LEU A 1 85 ? -13.641 9.068 -10.563 1.00 85.75 85 LEU A O 1
ATOM 726 N N . GLN A 1 86 ? -13.316 10.254 -8.711 1.00 88.38 86 GLN A N 1
ATOM 727 C CA . GLN A 1 86 ? -12.607 9.181 -8.015 1.00 88.38 86 GLN A CA 1
ATOM 728 C C . GLN A 1 86 ? -13.564 8.070 -7.576 1.00 88.38 86 GLN A C 1
ATOM 730 O O . GLN A 1 86 ? -13.249 6.893 -7.703 1.00 88.38 86 GLN A O 1
ATOM 735 N N . LEU A 1 87 ? -14.771 8.410 -7.116 1.00 84.88 87 LEU A N 1
ATOM 736 C CA . LEU A 1 87 ? -15.801 7.429 -6.770 1.00 84.88 87 LEU A CA 1
ATOM 737 C C . LEU A 1 87 ? -16.280 6.631 -7.996 1.00 84.88 87 LEU A C 1
ATOM 739 O O . LEU A 1 87 ? -16.803 5.526 -7.824 1.00 84.88 87 LEU A O 1
ATOM 743 N N . SER A 1 88 ? -16.137 7.158 -9.217 1.00 85.31 88 SER A N 1
ATOM 744 C CA . SER A 1 88 ? -16.419 6.420 -10.456 1.00 85.31 88 SER A CA 1
ATOM 745 C C . SER A 1 88 ? -15.249 5.575 -10.961 1.00 85.31 88 SER A C 1
ATOM 747 O O . SER A 1 88 ? -15.463 4.733 -11.831 1.00 85.31 88 SER A O 1
ATOM 749 N N . ASP A 1 89 ? -14.052 5.729 -10.399 1.00 88.38 89 ASP A N 1
ATOM 750 C CA . ASP A 1 89 ? -12.908 4.879 -10.711 1.00 88.38 89 ASP A CA 1
ATOM 751 C C . ASP A 1 89 ? -12.952 3.575 -9.895 1.00 88.38 89 ASP A C 1
ATOM 753 O O . ASP A 1 89 ? -13.015 3.562 -8.661 1.00 88.38 89 ASP A O 1
ATOM 757 N N . SER A 1 90 ? -12.886 2.444 -10.599 1.00 90.88 90 SER A N 1
ATOM 758 C CA . SER A 1 90 ? -12.795 1.114 -10.001 1.00 90.88 90 SER A CA 1
ATOM 759 C C . SER A 1 90 ? -11.555 0.926 -9.130 1.00 90.88 90 SER A C 1
ATOM 761 O O . SER A 1 90 ? -11.644 0.297 -8.074 1.00 90.88 90 SER A O 1
ATOM 763 N N . ASN A 1 91 ? -10.401 1.453 -9.548 1.00 90.75 91 ASN A N 1
ATOM 764 C CA . ASN A 1 91 ? -9.148 1.274 -8.816 1.00 90.75 91 ASN A CA 1
ATOM 765 C C . ASN A 1 91 ? -9.188 2.043 -7.499 1.00 90.75 91 ASN A C 1
ATOM 767 O O . ASN A 1 91 ? -8.895 1.476 -6.448 1.00 90.75 91 ASN A O 1
ATOM 771 N N . PHE A 1 92 ? -9.667 3.288 -7.530 1.00 92.19 92 PHE A N 1
ATOM 772 C CA . PHE A 1 92 ? -9.866 4.076 -6.319 1.00 92.19 92 PHE A CA 1
ATOM 773 C C . PHE A 1 92 ? -10.775 3.372 -5.303 1.00 92.19 92 PHE A C 1
ATOM 775 O O . PHE A 1 92 ? -10.427 3.282 -4.123 1.00 92.19 92 PHE A O 1
ATOM 782 N N . ARG A 1 93 ? -11.900 2.788 -5.744 1.00 92.88 93 ARG A N 1
ATOM 783 C CA . ARG A 1 93 ? -12.752 1.986 -4.848 1.00 92.88 93 ARG A CA 1
ATOM 784 C C . ARG A 1 93 ? -12.021 0.794 -4.258 1.00 92.88 93 ARG A C 1
ATOM 786 O O . ARG A 1 93 ? -12.149 0.549 -3.061 1.00 92.88 93 ARG A O 1
ATOM 793 N N . ARG A 1 94 ? -11.251 0.065 -5.071 1.00 94.44 94 ARG A N 1
ATOM 794 C CA . ARG A 1 94 ? -10.442 -1.065 -4.591 1.00 94.44 94 ARG A CA 1
ATOM 795 C C . ARG A 1 94 ? -9.467 -0.625 -3.517 1.00 94.44 94 ARG A C 1
ATOM 797 O O . ARG A 1 94 ? -9.389 -1.302 -2.501 1.00 94.44 94 ARG A O 1
ATOM 804 N N . TYR A 1 95 ? -8.784 0.503 -3.698 1.00 94.81 95 TYR A N 1
ATOM 805 C CA . TYR A 1 95 ? -7.842 1.024 -2.708 1.00 94.81 95 TYR A CA 1
ATOM 806 C C . TYR A 1 95 ? -8.528 1.297 -1.370 1.00 94.81 95 TYR A C 1
ATOM 808 O O . TYR A 1 95 ? -8.075 0.807 -0.340 1.00 94.81 95 TYR A O 1
ATOM 816 N N . VAL A 1 96 ? -9.664 1.996 -1.382 1.00 95.38 96 VAL A N 1
ATOM 817 C CA . VAL A 1 96 ? -10.405 2.317 -0.152 1.00 95.38 96 VAL A CA 1
ATOM 818 C C . VAL A 1 96 ? -10.960 1.055 0.516 1.00 95.38 96 VAL A C 1
ATOM 820 O O . VAL A 1 96 ? -10.831 0.881 1.726 1.00 95.38 96 VAL A O 1
ATOM 823 N N . LEU A 1 97 ? -11.566 0.145 -0.251 1.00 96.69 97 LEU A N 1
ATOM 824 C CA . LEU A 1 97 ? -12.109 -1.109 0.283 1.00 96.69 97 LEU A CA 1
ATOM 825 C C . LEU A 1 97 ? -10.999 -2.018 0.838 1.00 96.69 97 LEU A C 1
ATOM 827 O O . LEU A 1 97 ? -11.191 -2.654 1.871 1.00 96.69 97 LEU A O 1
ATOM 831 N N . LEU A 1 98 ? -9.822 -2.044 0.206 1.00 97.31 98 LEU A N 1
ATOM 832 C CA . LEU A 1 98 ? -8.646 -2.743 0.728 1.00 97.31 98 LEU A CA 1
ATOM 833 C C . LEU A 1 98 ? -8.145 -2.135 2.037 1.00 97.31 98 LEU A C 1
ATOM 835 O O . LEU A 1 98 ? -7.857 -2.885 2.965 1.00 97.31 98 LEU A O 1
ATOM 839 N N . GLN A 1 99 ? -8.087 -0.803 2.145 1.00 97.19 99 GLN A N 1
ATOM 840 C CA . GLN A 1 99 ? -7.730 -0.128 3.398 1.00 97.19 99 GLN A CA 1
ATOM 841 C C . GLN A 1 99 ? -8.662 -0.540 4.546 1.00 97.19 99 GLN A C 1
ATOM 843 O O . GLN A 1 99 ? -8.185 -0.804 5.649 1.00 97.19 99 GLN A O 1
ATOM 848 N N . PHE A 1 100 ? -9.970 -0.670 4.285 1.00 97.94 100 PHE A N 1
ATOM 849 C CA . PHE A 1 100 ? -10.915 -1.213 5.265 1.00 97.94 100 PHE A CA 1
ATOM 850 C C . PHE A 1 100 ? -10.557 -2.636 5.695 1.00 97.94 100 PHE A C 1
ATOM 852 O O . PHE A 1 100 ? -10.500 -2.902 6.893 1.00 97.94 100 PHE A O 1
ATOM 859 N N . LEU A 1 101 ? -10.290 -3.542 4.750 1.00 97.62 101 LEU A N 1
ATOM 860 C CA . LEU A 1 101 ? -9.960 -4.935 5.069 1.00 97.62 101 LEU A CA 1
ATOM 861 C C . LEU A 1 101 ? -8.664 -5.056 5.883 1.00 97.62 101 LEU A C 1
ATOM 863 O O . LEU A 1 101 ? -8.642 -5.777 6.879 1.00 97.62 101 LEU A O 1
ATOM 867 N N . ILE A 1 102 ? -7.620 -4.311 5.506 1.00 96.75 102 ILE A N 1
ATOM 868 C CA . ILE A 1 102 ? -6.340 -4.278 6.229 1.00 96.75 102 ILE A CA 1
ATOM 869 C C . ILE A 1 102 ? -6.551 -3.743 7.650 1.00 96.75 102 ILE A C 1
ATOM 871 O O . ILE A 1 102 ? -6.073 -4.338 8.617 1.00 96.75 102 ILE A O 1
ATOM 875 N N . LEU A 1 103 ? -7.313 -2.652 7.803 1.00 96.50 103 LEU A N 1
ATOM 876 C CA . LEU A 1 103 ? -7.626 -2.091 9.115 1.00 96.50 103 LEU A CA 1
ATOM 877 C C . LEU A 1 103 ? -8.417 -3.082 9.978 1.00 96.50 103 LEU A C 1
ATOM 879 O O . LEU A 1 103 ? -8.083 -3.280 11.142 1.00 96.50 103 LEU A O 1
ATOM 883 N N . PHE A 1 104 ? -9.445 -3.729 9.431 1.00 95.94 104 PHE A N 1
ATOM 884 C CA . PHE A 1 104 ? -10.256 -4.704 10.165 1.00 95.94 104 PHE A CA 1
ATOM 885 C C . PHE A 1 104 ? -9.444 -5.919 10.614 1.00 95.94 104 PHE A C 1
ATOM 887 O O . PHE A 1 104 ? -9.572 -6.346 11.765 1.00 95.94 104 PHE A O 1
ATOM 894 N N . GLN A 1 105 ? -8.566 -6.437 9.752 1.00 94.12 105 GLN A N 1
ATOM 895 C CA . GLN A 1 105 ? -7.640 -7.499 10.130 1.00 94.12 105 GLN A CA 1
ATOM 896 C C . GLN A 1 105 ? -6.675 -7.028 11.218 1.00 94.12 105 GLN A C 1
ATOM 898 O O . GLN A 1 105 ? -6.468 -7.749 12.195 1.00 94.12 105 GLN A O 1
ATOM 903 N N . TYR A 1 106 ? -6.126 -5.815 11.099 1.00 93.00 106 TYR A N 1
ATOM 904 C CA . TYR A 1 106 ? -5.263 -5.244 12.126 1.00 93.00 106 TYR A CA 1
ATOM 905 C C . TYR A 1 106 ? -5.987 -5.149 13.466 1.00 93.00 106 TYR A C 1
ATOM 907 O O . TYR A 1 106 ? -5.441 -5.611 14.462 1.00 93.00 106 TYR A O 1
ATOM 915 N N . LEU A 1 107 ? -7.200 -4.594 13.520 1.00 91.44 107 LEU A N 1
ATOM 916 C CA . LEU A 1 107 ? -7.917 -4.369 14.778 1.00 91.44 107 LEU A CA 1
ATOM 917 C C . LEU A 1 107 ? -8.236 -5.671 15.528 1.00 91.44 107 LEU A C 1
ATOM 919 O O . LEU A 1 107 ? -8.136 -5.683 16.753 1.00 91.44 107 LEU A O 1
ATOM 923 N N . ASN A 1 108 ? -8.540 -6.750 14.798 1.00 86.12 108 ASN A N 1
ATOM 924 C CA . ASN A 1 108 ? -8.806 -8.081 15.356 1.00 86.12 108 ASN A CA 1
ATOM 925 C C . ASN A 1 108 ? -7.540 -8.914 15.617 1.00 86.12 108 ASN A C 1
ATOM 927 O O . ASN A 1 108 ? -7.607 -9.932 16.302 1.00 86.12 108 ASN A O 1
ATOM 931 N N . SER A 1 109 ? -6.392 -8.524 15.060 1.00 86.12 109 SER A N 1
ATOM 932 C CA . SER A 1 109 ? -5.166 -9.307 15.184 1.00 86.12 109 SER A CA 1
ATOM 933 C C . SER A 1 109 ? -4.520 -9.139 16.563 1.00 86.12 109 SER A C 1
ATOM 935 O O . SER A 1 109 ? -4.225 -7.996 16.951 1.00 86.12 109 SER A O 1
ATOM 937 N N . PRO A 1 110 ? -4.201 -10.248 17.263 1.00 77.81 110 PRO A N 1
ATOM 938 C CA . PRO A 1 110 ? -3.346 -10.207 18.439 1.00 77.81 110 PRO A CA 1
ATOM 939 C C . PRO A 1 110 ? -1.919 -9.889 17.982 1.00 77.81 110 PRO A C 1
ATOM 941 O O . PRO A 1 110 ? -1.373 -10.544 17.093 1.00 77.81 110 PRO A O 1
ATOM 944 N N . VAL A 1 111 ? -1.312 -8.851 18.548 1.00 80.31 111 VAL A N 1
ATOM 945 C CA . VAL A 1 111 ? 0.064 -8.444 18.236 1.00 80.31 111 VAL A CA 1
ATOM 946 C C . VAL A 1 111 ? 0.779 -8.250 19.561 1.00 80.31 111 VAL A C 1
ATOM 948 O O . VAL A 1 111 ? 0.313 -7.457 20.372 1.00 80.31 111 VAL A O 1
ATOM 951 N N . LYS A 1 112 ? 1.915 -8.926 19.776 1.00 71.69 112 LYS A N 1
ATOM 952 C CA . LYS A 1 112 ? 2.659 -8.865 21.054 1.00 71.69 112 LYS A CA 1
ATOM 953 C C . LYS A 1 112 ? 3.070 -7.448 21.477 1.00 71.69 112 LYS A C 1
ATOM 955 O O . LYS A 1 112 ? 3.328 -7.210 22.646 1.00 71.69 112 LYS A O 1
ATOM 960 N N . PHE A 1 113 ? 3.149 -6.524 20.523 1.00 73.25 113 PHE A N 1
ATOM 961 C CA . PHE A 1 113 ? 3.535 -5.128 20.738 1.00 73.25 113 PHE A CA 1
ATOM 962 C C . PHE A 1 113 ? 2.344 -4.168 20.896 1.00 73.25 113 PHE A C 1
ATOM 964 O O . PHE A 1 113 ? 2.550 -2.961 21.005 1.00 73.25 113 PHE A O 1
ATOM 971 N N . LYS A 1 114 ? 1.097 -4.657 20.861 1.00 80.25 114 LYS A N 1
ATOM 972 C CA . LYS A 1 114 ? -0.070 -3.837 21.210 1.00 80.25 114 LYS A CA 1
ATOM 973 C C . LYS A 1 114 ? -0.207 -3.763 22.726 1.00 80.25 114 LYS A C 1
ATOM 975 O O . LYS A 1 114 ? 0.060 -4.737 23.417 1.00 80.25 114 LYS A O 1
ATOM 980 N N . ALA A 1 115 ? -0.642 -2.609 23.223 1.00 78.69 115 ALA A N 1
ATOM 981 C CA . ALA A 1 115 ? -1.012 -2.471 24.624 1.00 78.69 115 ALA A CA 1
ATOM 982 C C . ALA A 1 115 ? -2.245 -3.335 24.932 1.00 78.69 115 ALA A C 1
ATOM 984 O O . ALA A 1 115 ? -3.153 -3.408 24.105 1.00 78.69 115 ALA A O 1
ATOM 985 N N . ASP A 1 116 ? -2.326 -3.892 26.141 1.00 74.19 116 ASP A N 1
ATOM 986 C CA . ASP A 1 116 ? -3.481 -4.682 26.609 1.00 74.19 116 ASP A CA 1
ATOM 987 C C . ASP A 1 116 ? -4.802 -3.886 26.577 1.00 74.19 116 ASP A C 1
ATOM 989 O O . ASP A 1 116 ? -5.895 -4.439 26.572 1.00 74.19 116 ASP A O 1
ATOM 993 N N . THR A 1 117 ? -4.721 -2.553 26.528 1.00 78.31 117 THR A N 1
ATOM 994 C CA . THR A 1 117 ? -5.873 -1.652 26.383 1.00 78.31 117 THR A CA 1
ATOM 995 C C . THR A 1 117 ? -6.409 -1.561 24.950 1.00 78.31 117 THR A C 1
ATOM 997 O O . THR A 1 117 ? -7.483 -0.996 24.738 1.00 78.31 117 THR A O 1
ATOM 1000 N N . HIS A 1 118 ? -5.685 -2.083 23.957 1.00 84.25 118 HIS A N 1
ATOM 1001 C CA . HIS A 1 118 ? -6.034 -2.044 22.533 1.00 84.25 118 HIS A CA 1
ATOM 1002 C C . HIS A 1 118 ? -6.788 -3.307 22.098 1.00 84.25 118 HIS A C 1
ATOM 1004 O O . HIS A 1 118 ? -6.419 -3.983 21.134 1.00 84.25 118 HIS A O 1
ATOM 1010 N N . GLU A 1 119 ? -7.883 -3.591 22.798 1.00 84.62 119 GLU A N 1
ATOM 1011 C CA . GLU A 1 119 ? -8.808 -4.676 22.481 1.00 84.62 119 GLU A CA 1
ATOM 1012 C C . GLU A 1 119 ? -10.184 -4.127 22.092 1.00 84.62 119 GLU A C 1
ATOM 1014 O O . GLU A 1 119 ? -10.676 -3.140 22.649 1.00 84.62 119 GLU A O 1
ATOM 1019 N N . LEU A 1 120 ? -10.813 -4.769 21.106 1.00 88.12 120 LEU A N 1
ATOM 1020 C CA . LEU A 1 120 ? -12.181 -4.453 20.712 1.00 88.12 120 LEU A CA 1
ATOM 1021 C C . LEU A 1 120 ? -13.182 -5.155 21.631 1.00 88.12 120 LEU A C 1
ATOM 1023 O O . LEU A 1 120 ? -12.994 -6.295 22.049 1.00 88.12 120 LEU A O 1
ATOM 1027 N N . LYS A 1 121 ? -14.300 -4.482 21.898 1.00 90.31 121 LYS A N 1
ATOM 1028 C CA . LYS A 1 121 ? -15.435 -5.069 22.617 1.00 90.31 121 LYS A CA 1
ATOM 1029 C C . LYS A 1 121 ? -16.237 -6.010 21.717 1.00 90.31 121 LYS A C 1
ATOM 1031 O O . LYS A 1 121 ? -16.191 -5.897 20.495 1.00 90.31 121 LYS A O 1
ATOM 1036 N N . ALA A 1 122 ? -17.027 -6.900 22.318 1.00 91.88 122 ALA A N 1
ATOM 1037 C CA . ALA A 1 122 ? -17.820 -7.893 21.586 1.00 91.88 122 ALA A CA 1
ATOM 1038 C C . ALA A 1 122 ? -18.754 -7.275 20.523 1.00 91.88 122 ALA A C 1
ATOM 1040 O O . ALA A 1 122 ? -18.815 -7.772 19.402 1.00 91.88 122 ALA A O 1
ATOM 1041 N N . ASP A 1 123 ? -19.406 -6.153 20.842 1.00 93.38 123 ASP A N 1
ATOM 1042 C CA . ASP A 1 123 ? -20.256 -5.389 19.918 1.00 93.38 123 ASP A CA 1
ATOM 1043 C C . ASP A 1 123 ? -19.463 -4.802 18.739 1.00 93.38 123 ASP A C 1
ATOM 1045 O O . ASP A 1 123 ? -19.931 -4.779 17.601 1.00 93.38 123 ASP A O 1
ATOM 1049 N N . GLN A 1 124 ? -18.233 -4.356 18.991 1.00 93.88 124 GLN A N 1
ATOM 1050 C CA . GLN A 1 124 ? -17.342 -3.829 17.958 1.00 93.88 124 GLN A CA 1
ATOM 1051 C C . GLN A 1 124 ? -16.822 -4.941 17.041 1.00 93.88 124 GLN A C 1
ATOM 1053 O O . GLN A 1 124 ? -16.748 -4.739 15.833 1.00 93.88 124 GLN A O 1
ATOM 1058 N N . ILE A 1 125 ? -16.497 -6.114 17.595 1.00 94.31 125 ILE A N 1
ATOM 1059 C CA . ILE A 1 125 ? -16.049 -7.287 16.830 1.00 94.31 125 ILE A CA 1
ATOM 1060 C C . ILE A 1 125 ? -17.151 -7.754 15.872 1.00 94.31 125 ILE A C 1
ATOM 1062 O O . ILE A 1 125 ? -16.879 -8.010 14.697 1.00 94.31 125 ILE A O 1
ATOM 1066 N N . GLU A 1 126 ? -18.396 -7.830 16.350 1.00 95.81 126 GLU A N 1
ATOM 1067 C CA . GLU A 1 126 ? -19.550 -8.176 15.516 1.00 95.81 126 GLU A CA 1
ATOM 1068 C C . GLU A 1 126 ? -19.754 -7.149 14.395 1.00 95.81 126 GLU A C 1
ATOM 1070 O O . GLU A 1 126 ? -19.830 -7.521 13.223 1.00 95.81 126 GLU A O 1
ATOM 1075 N N . TRP A 1 127 ? -19.693 -5.852 14.720 1.00 96.50 127 TRP A N 1
ATOM 1076 C CA . TRP A 1 127 ? -19.774 -4.790 13.716 1.00 96.50 127 TRP A CA 1
ATOM 1077 C C . TRP A 1 127 ? -18.668 -4.889 12.654 1.00 96.50 127 TRP A C 1
ATOM 1079 O O . TRP A 1 127 ? -18.937 -4.733 11.459 1.00 96.50 127 TRP A O 1
ATOM 1089 N N . VAL A 1 128 ? -17.423 -5.174 13.057 1.00 96.81 128 VAL A N 1
ATOM 1090 C CA . VAL A 1 128 ? -16.297 -5.364 12.126 1.00 96.81 128 VAL A CA 1
ATOM 1091 C C . VAL A 1 128 ? -16.553 -6.562 11.219 1.00 96.81 128 VAL A C 1
ATOM 1093 O O . VAL A 1 128 ? -16.335 -6.464 10.013 1.00 96.81 128 VAL A O 1
ATOM 1096 N N . LYS A 1 129 ? -17.043 -7.681 11.758 1.00 96.31 129 LYS A N 1
ATOM 1097 C CA . LYS A 1 129 ? -17.355 -8.886 10.981 1.00 96.31 129 LYS A CA 1
ATOM 1098 C C . LYS A 1 129 ? -18.433 -8.620 9.926 1.00 96.31 129 LYS A C 1
ATOM 1100 O O . LYS A 1 129 ? -18.232 -8.956 8.755 1.00 96.31 129 LYS A O 1
ATOM 1105 N N . ASP A 1 130 ? -19.527 -7.971 10.311 1.00 97.12 130 ASP A N 1
ATOM 1106 C CA . ASP A 1 130 ? -20.625 -7.634 9.399 1.00 97.12 130 ASP A CA 1
ATOM 1107 C C . ASP A 1 130 ? -20.168 -6.662 8.310 1.00 97.12 130 ASP A C 1
ATOM 1109 O O . ASP A 1 130 ? -20.407 -6.873 7.117 1.00 97.12 130 ASP A O 1
ATOM 1113 N N . THR A 1 131 ? -19.420 -5.631 8.706 1.00 96.94 131 THR A N 1
ATOM 1114 C CA . THR A 1 131 ? -18.875 -4.638 7.774 1.00 96.94 131 THR A CA 1
ATOM 1115 C C . THR A 1 131 ? -17.838 -5.261 6.838 1.00 96.94 131 THR A C 1
ATOM 1117 O O . THR A 1 131 ? -17.806 -4.931 5.657 1.00 96.94 131 THR A O 1
ATOM 1120 N N . THR A 1 132 ? -17.041 -6.223 7.306 1.00 97.56 132 THR A N 1
ATOM 1121 C CA . THR A 1 132 ? -16.080 -6.969 6.476 1.00 97.56 132 THR A CA 1
ATOM 1122 C C . THR A 1 132 ? -16.793 -7.774 5.387 1.00 97.56 132 THR A C 1
ATOM 1124 O O . THR A 1 132 ? -16.398 -7.732 4.221 1.00 97.56 132 THR A O 1
ATOM 1127 N N . SER A 1 133 ? -17.881 -8.469 5.739 1.00 97.69 133 SER A N 1
ATOM 1128 C CA . SER A 1 133 ? -18.732 -9.183 4.773 1.00 97.69 133 SER A CA 1
ATOM 1129 C C . SER A 1 133 ? -19.311 -8.231 3.719 1.00 97.69 133 SER A C 1
ATOM 1131 O O . SER A 1 133 ? -19.291 -8.508 2.512 1.00 97.69 133 SER A O 1
ATOM 1133 N N . TRP A 1 134 ? -19.760 -7.055 4.161 1.00 96.88 134 TRP A N 1
ATOM 1134 C CA . TRP A 1 134 ? -20.273 -6.028 3.266 1.00 96.88 134 TRP A CA 1
ATOM 1135 C C . TRP A 1 134 ? -19.193 -5.467 2.326 1.00 96.88 134 TRP A C 1
ATOM 1137 O O . TRP A 1 134 ? -19.434 -5.353 1.123 1.00 96.88 134 TRP A O 1
ATOM 1147 N N . VAL A 1 135 ? -17.984 -5.198 2.828 1.00 97.56 135 VAL A N 1
ATOM 1148 C CA . VAL A 1 135 ? -16.839 -4.743 2.021 1.00 97.56 135 VAL A CA 1
ATOM 1149 C C . VAL A 1 135 ? -16.455 -5.778 0.962 1.00 97.56 135 VAL A C 1
ATOM 1151 O O . VAL A 1 135 ? -16.259 -5.406 -0.193 1.00 97.56 135 VAL A O 1
ATOM 1154 N N . TYR A 1 136 ? -16.423 -7.073 1.297 1.00 97.75 136 TYR A N 1
ATOM 1155 C CA . TYR A 1 136 ? -16.186 -8.124 0.298 1.00 97.75 136 TYR A CA 1
ATOM 1156 C C . TYR A 1 136 ? -17.259 -8.162 -0.791 1.00 97.75 136 TYR A C 1
ATOM 1158 O O . TYR A 1 136 ? -16.931 -8.388 -1.954 1.00 97.75 136 TYR A O 1
ATOM 1166 N N . THR A 1 137 ? -18.520 -7.920 -0.429 1.00 96.38 137 THR A N 1
ATOM 1167 C CA . THR A 1 137 ? -19.623 -7.852 -1.397 1.00 96.38 137 THR A CA 1
ATOM 1168 C C . THR A 1 137 ? -19.418 -6.686 -2.366 1.00 96.38 137 THR A C 1
ATOM 1170 O O . THR A 1 137 ? -19.444 -6.884 -3.577 1.00 96.38 137 THR A O 1
ATOM 1173 N N . LEU A 1 138 ? -19.109 -5.489 -1.855 1.00 94.94 138 LEU A N 1
ATOM 1174 C CA . LEU A 1 138 ? -18.824 -4.314 -2.691 1.00 94.94 138 LEU A CA 1
ATOM 1175 C C . LEU A 1 138 ? -17.587 -4.510 -3.579 1.00 94.94 138 LEU A C 1
ATOM 1177 O O . LEU A 1 138 ? -17.558 -4.059 -4.724 1.00 94.94 138 LEU A O 1
ATOM 1181 N N . LEU A 1 139 ? -16.564 -5.197 -3.069 1.00 95.06 139 LEU A N 1
ATOM 1182 C CA . LEU A 1 139 ? -15.351 -5.488 -3.825 1.00 95.06 139 LE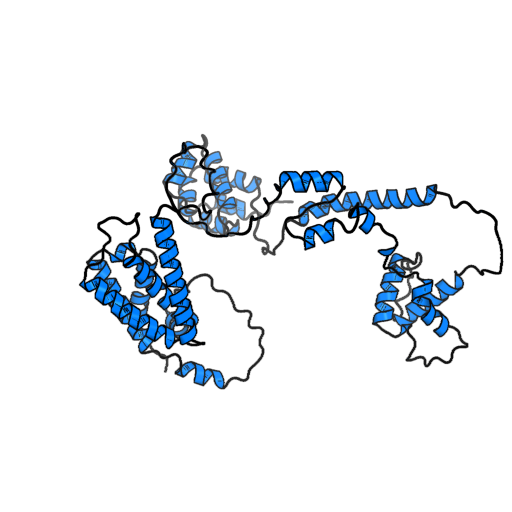U A CA 1
ATOM 1183 C C . LEU A 1 139 ? -15.616 -6.492 -4.959 1.00 95.06 139 LEU A C 1
ATOM 1185 O O . LEU A 1 139 ? -15.090 -6.319 -6.057 1.00 95.06 139 LEU A O 1
ATOM 1189 N N . ALA A 1 140 ? -16.479 -7.488 -4.726 1.00 94.69 140 ALA A N 1
ATOM 1190 C CA . ALA A 1 140 ? -16.924 -8.431 -5.754 1.00 94.69 140 ALA A CA 1
ATOM 1191 C C . ALA A 1 140 ? -17.750 -7.743 -6.855 1.00 94.69 140 ALA A C 1
ATOM 1193 O O . ALA A 1 140 ? -17.633 -8.108 -8.023 1.00 94.69 140 ALA A O 1
ATOM 1194 N N . GLU A 1 141 ? -18.539 -6.728 -6.491 1.00 92.25 141 GLU A N 1
ATOM 1195 C CA . GLU A 1 141 ? -19.303 -5.883 -7.421 1.00 92.25 141 GLU A CA 1
ATOM 1196 C C . GLU A 1 141 ? -18.428 -4.864 -8.183 1.00 92.25 141 GLU A C 1
ATOM 1198 O O . GLU A 1 141 ? -18.914 -4.202 -9.098 1.00 92.25 141 GLU A O 1
ATOM 1203 N N . THR A 1 142 ? -17.141 -4.712 -7.836 1.00 90.88 142 THR A N 1
ATOM 1204 C CA . THR A 1 142 ? -16.243 -3.723 -8.455 1.00 90.88 142 THR A CA 1
ATOM 1205 C C . THR A 1 142 ? -15.460 -4.333 -9.636 1.00 90.88 142 THR A C 1
ATOM 1207 O O . THR A 1 142 ? -14.526 -5.117 -9.413 1.00 90.88 142 THR A O 1
ATOM 1210 N N . PRO A 1 143 ? -15.761 -3.968 -10.901 1.00 85.50 143 PRO A N 1
ATOM 1211 C CA . PRO A 1 143 ? -15.018 -4.448 -12.073 1.00 85.50 143 PRO A CA 1
ATOM 1212 C C . PRO A 1 143 ? -13.574 -3.908 -12.101 1.00 85.50 143 PRO A C 1
ATOM 1214 O O . PRO A 1 143 ? -13.288 -2.941 -11.396 1.00 85.50 143 PRO A O 1
ATOM 1217 N N . PRO A 1 144 ? -12.653 -4.483 -12.903 1.00 88.75 144 PRO A N 1
ATOM 1218 C CA . PRO A 1 144 ? -12.767 -5.719 -13.698 1.00 88.75 144 PRO A CA 1
ATOM 1219 C C . PRO A 1 144 ? -12.474 -7.001 -12.887 1.00 88.75 144 PRO A C 1
ATOM 1221 O O . PRO A 1 144 ? -11.585 -7.001 -12.044 1.00 88.75 144 PRO A O 1
ATOM 1224 N N . ASP A 1 145 ? -13.159 -8.118 -13.152 1.00 88.75 145 ASP A N 1
ATOM 1225 C CA . ASP A 1 145 ? -12.924 -9.410 -12.465 1.00 88.75 145 ASP A CA 1
ATOM 1226 C C . ASP A 1 145 ? -13.036 -9.350 -10.918 1.00 88.75 145 ASP A C 1
ATOM 1228 O O . ASP A 1 145 ? -12.256 -9.966 -10.189 1.00 88.75 145 ASP A O 1
ATOM 1232 N N . GLY A 1 146 ? -14.035 -8.627 -10.397 1.00 90.81 146 GLY A N 1
ATOM 1233 C CA . GLY A 1 146 ? -14.267 -8.447 -8.954 1.00 90.81 146 GLY A CA 1
ATOM 1234 C C . GLY A 1 146 ? -14.229 -9.741 -8.114 1.00 90.81 146 GLY A C 1
ATOM 1235 O O . GLY A 1 146 ? -13.500 -9.778 -7.121 1.00 90.81 146 GLY A O 1
ATOM 1236 N N . PRO A 1 147 ? -14.913 -10.839 -8.503 1.00 93.62 147 PRO A N 1
ATOM 1237 C CA . PRO A 1 147 ? -14.887 -12.093 -7.743 1.00 93.62 147 PRO A CA 1
ATOM 1238 C C . PRO A 1 147 ? -13.485 -12.705 -7.601 1.00 93.62 147 PRO A C 1
ATOM 1240 O O . PRO A 1 147 ? -13.084 -13.074 -6.498 1.00 93.62 147 PRO A O 1
ATOM 1243 N N . LYS A 1 148 ? -12.702 -12.746 -8.688 1.00 94.12 148 LYS A N 1
ATOM 1244 C CA . LYS A 1 148 ? -11.316 -13.245 -8.653 1.00 94.12 148 LYS A CA 1
ATOM 1245 C C . LYS A 1 148 ? -10.417 -12.336 -7.819 1.00 94.12 148 LYS A C 1
ATOM 1247 O O . LYS A 1 148 ? -9.545 -12.813 -7.097 1.00 94.12 148 LYS A O 1
ATOM 1252 N N . PHE A 1 149 ? -10.630 -11.022 -7.898 1.00 95.56 149 PHE A N 1
ATOM 1253 C CA . PHE A 1 149 ? -9.904 -10.066 -7.069 1.00 95.56 149 PHE A CA 1
ATOM 1254 C C . PHE A 1 149 ? -10.156 -10.329 -5.579 1.00 95.56 149 PHE A C 1
ATOM 1256 O O . PHE A 1 149 ? -9.209 -10.393 -4.801 1.00 95.56 149 PHE A O 1
ATOM 1263 N N . VAL A 1 150 ? -11.409 -10.575 -5.184 1.00 96.94 150 VAL A N 1
ATOM 1264 C CA . VAL A 1 150 ? -11.767 -10.931 -3.801 1.00 96.94 150 VAL A CA 1
ATOM 1265 C C . VAL A 1 150 ? -11.074 -12.214 -3.335 1.00 96.94 150 VAL A C 1
ATOM 1267 O O . VAL A 1 150 ? -10.592 -12.257 -2.202 1.00 96.94 150 VAL A O 1
ATOM 1270 N N . GLU A 1 151 ? -10.991 -13.247 -4.176 1.00 97.31 151 GLU A N 1
ATOM 1271 C CA . GLU A 1 151 ? -10.262 -14.482 -3.852 1.00 97.31 151 GLU A CA 1
ATOM 1272 C C . GLU A 1 151 ? -8.771 -14.220 -3.606 1.00 97.31 151 GLU A C 1
ATOM 1274 O O . GLU A 1 151 ? -8.228 -14.657 -2.586 1.00 97.31 151 GLU A O 1
ATOM 1279 N N . SER A 1 152 ? -8.128 -13.441 -4.479 1.00 97.19 152 SER A N 1
ATOM 1280 C CA . SER A 1 152 ? -6.728 -13.030 -4.320 1.00 97.19 152 SER A CA 1
ATOM 1281 C C . SER A 1 152 ? -6.506 -12.244 -3.030 1.00 97.19 152 SER A C 1
ATOM 1283 O O . SER A 1 152 ? -5.574 -12.532 -2.281 1.00 97.19 152 SER A O 1
ATOM 1285 N N . VAL A 1 153 ? -7.390 -11.292 -2.719 1.00 97.31 153 VAL A N 1
ATOM 1286 C CA . VAL A 1 153 ? -7.308 -10.496 -1.488 1.00 97.31 153 VAL A CA 1
ATOM 1287 C C . VAL A 1 153 ? -7.453 -11.381 -0.254 1.00 97.31 153 VAL A C 1
ATOM 1289 O O . VAL A 1 153 ? -6.635 -11.287 0.654 1.00 97.31 153 VAL A O 1
ATOM 1292 N N . LYS A 1 154 ? -8.422 -12.305 -0.225 1.00 97.00 154 LYS A N 1
ATOM 1293 C CA . LYS A 1 154 ? -8.556 -13.277 0.875 1.00 97.00 154 LYS A CA 1
ATOM 1294 C C . LYS A 1 154 ? -7.294 -14.121 1.053 1.00 97.00 154 LYS A C 1
ATOM 1296 O O . LYS A 1 154 ? -6.878 -14.368 2.182 1.00 97.00 154 LYS A O 1
ATOM 1301 N N . HIS A 1 155 ? -6.675 -14.554 -0.044 1.00 97.50 155 HIS A N 1
ATOM 1302 C CA . HIS A 1 155 ? -5.430 -15.315 0.009 1.00 97.50 155 HIS A CA 1
ATOM 1303 C C . HIS A 1 155 ? -4.263 -14.487 0.573 1.00 97.50 155 HIS A C 1
ATOM 1305 O O . HIS A 1 155 ? -3.507 -14.984 1.408 1.00 97.50 155 HIS A O 1
ATOM 1311 N N . ILE A 1 156 ? -4.135 -13.222 0.158 1.00 97.44 156 ILE A N 1
ATOM 1312 C CA . ILE A 1 156 ? -3.100 -12.301 0.649 1.00 97.44 156 ILE A CA 1
ATOM 1313 C C . ILE A 1 156 ? -3.279 -12.033 2.145 1.00 97.44 156 ILE A C 1
ATOM 1315 O O . ILE A 1 156 ? -2.330 -12.225 2.899 1.00 97.44 156 ILE A O 1
ATOM 1319 N N . LEU A 1 157 ? -4.490 -11.689 2.583 1.00 95.94 157 LEU A N 1
ATOM 1320 C CA . LEU A 1 157 ? -4.795 -11.418 3.990 1.00 95.94 157 LEU A CA 1
ATOM 1321 C C . LEU A 1 157 ? -4.546 -12.653 4.873 1.00 95.94 157 LEU A C 1
ATOM 1323 O O . LEU A 1 157 ? -3.946 -12.543 5.940 1.00 95.94 157 LEU A O 1
ATOM 1327 N N . LYS A 1 158 ? -4.869 -13.861 4.389 1.00 95.69 158 LYS A N 1
ATOM 1328 C CA . LYS A 1 158 ? -4.515 -15.118 5.074 1.00 95.69 158 LYS A CA 1
ATOM 1329 C C . LYS A 1 158 ? -2.999 -15.317 5.195 1.00 95.69 158 LYS A C 1
ATOM 1331 O O . LYS A 1 158 ? -2.502 -15.802 6.208 1.00 95.69 158 LYS A O 1
ATOM 1336 N N . ARG A 1 159 ? -2.232 -14.959 4.163 1.00 95.81 159 ARG A N 1
ATOM 1337 C CA . ARG A 1 159 ? -0.763 -14.991 4.225 1.00 95.81 159 ARG A CA 1
ATOM 1338 C C . ARG A 1 159 ? -0.225 -13.970 5.234 1.00 95.81 159 ARG A C 1
ATOM 1340 O O . ARG A 1 159 ? 0.749 -14.274 5.919 1.00 95.81 159 ARG A O 1
ATOM 1347 N N . GLU A 1 160 ? -0.860 -12.806 5.355 1.00 94.50 160 GLU A N 1
ATOM 1348 C CA . GLU A 1 160 ? -0.528 -11.804 6.375 1.00 94.50 160 GLU A CA 1
ATOM 1349 C C . GLU A 1 160 ? -0.789 -12.310 7.799 1.00 94.50 160 GLU A C 1
ATOM 1351 O O . GLU A 1 160 ? 0.012 -12.025 8.685 1.00 94.50 160 GLU A O 1
ATOM 1356 N N . GLU A 1 161 ? -1.825 -13.127 8.031 1.00 92.56 161 GLU A N 1
ATOM 1357 C CA . GLU A 1 161 ? -2.044 -13.778 9.335 1.00 92.56 161 GLU A CA 1
ATOM 1358 C C . GLU A 1 161 ? -0.857 -14.666 9.726 1.00 92.56 161 GLU A C 1
ATOM 1360 O O . GLU A 1 161 ? -0.357 -14.571 10.847 1.00 92.56 161 GLU A O 1
ATOM 1365 N N . HIS A 1 162 ? -0.355 -15.484 8.793 1.00 92.94 162 HIS A N 1
ATOM 1366 C CA . HIS A 1 162 ? 0.829 -16.309 9.040 1.00 92.94 162 HIS A CA 1
ATOM 1367 C C . HIS A 1 162 ? 2.074 -15.458 9.316 1.00 92.94 162 HIS A C 1
ATOM 1369 O O . HIS A 1 162 ? 2.866 -15.793 10.193 1.00 92.94 162 HIS A O 1
ATOM 1375 N N . TRP A 1 163 ? 2.246 -14.355 8.583 1.00 92.81 163 TRP A N 1
ATOM 1376 C CA . TRP A 1 163 ? 3.365 -13.436 8.792 1.00 92.81 163 TRP A CA 1
ATOM 1377 C C . TRP A 1 163 ? 3.301 -12.758 10.163 1.00 92.81 163 TRP A C 1
ATOM 1379 O O . TRP A 1 163 ? 4.310 -12.653 10.859 1.00 92.81 163 TRP A O 1
ATOM 1389 N N . ASN A 1 164 ? 2.105 -12.344 10.581 1.00 91.50 164 ASN A N 1
ATOM 1390 C CA . ASN A 1 164 ? 1.881 -11.762 11.896 1.00 91.50 164 ASN A CA 1
ATOM 1391 C C . ASN A 1 164 ? 2.140 -12.782 13.017 1.00 91.50 164 ASN A C 1
ATOM 1393 O O . ASN A 1 164 ? 2.828 -12.462 13.981 1.00 91.50 164 ASN A O 1
ATOM 1397 N N . ALA A 1 165 ? 1.668 -14.025 12.868 1.00 91.12 165 ALA A N 1
ATOM 1398 C CA . ALA A 1 165 ? 1.957 -15.107 13.810 1.00 91.12 165 ALA A CA 1
ATOM 1399 C C . ALA A 1 165 ? 3.468 -15.370 13.928 1.00 91.12 165 ALA A C 1
ATOM 1401 O O . ALA A 1 165 ? 4.007 -15.352 15.029 1.00 91.12 165 ALA A O 1
ATOM 1402 N N . TRP A 1 166 ? 4.171 -15.490 12.799 1.00 91.62 166 TRP A N 1
ATOM 1403 C CA . TRP A 1 166 ? 5.626 -15.665 12.772 1.00 91.62 166 TRP A CA 1
ATOM 1404 C C . TRP A 1 166 ? 6.372 -14.520 13.475 1.00 91.62 166 TRP A C 1
ATOM 1406 O O . TRP A 1 166 ? 7.290 -14.756 14.262 1.00 91.62 166 TRP A O 1
ATOM 1416 N N . LYS A 1 167 ? 5.951 -13.270 13.247 1.00 90.94 167 LYS A N 1
ATOM 1417 C CA . LYS A 1 167 ? 6.531 -12.104 13.924 1.00 90.94 167 LYS A CA 1
ATOM 1418 C C . LYS A 1 167 ? 6.231 -12.108 15.422 1.00 90.94 167 LYS A C 1
ATOM 1420 O O . LYS A 1 167 ? 7.116 -11.814 16.224 1.00 90.94 167 LYS A O 1
ATOM 1425 N N . ASN A 1 168 ? 5.006 -12.459 15.809 1.00 90.00 168 ASN A N 1
ATOM 1426 C CA . ASN A 1 168 ? 4.644 -12.638 17.209 1.00 90.00 168 ASN A CA 1
ATOM 1427 C C . ASN A 1 168 ? 5.511 -13.721 17.856 1.00 90.00 168 ASN A C 1
ATOM 1429 O O . ASN A 1 168 ? 5.960 -13.529 18.976 1.00 90.00 168 ASN A O 1
ATOM 1433 N N . ASP A 1 169 ? 5.853 -14.799 17.162 1.00 89.88 169 ASP A N 1
ATOM 1434 C CA . ASP A 1 169 ? 6.726 -15.855 17.689 1.00 89.88 169 ASP A CA 1
ATOM 1435 C C . ASP A 1 169 ? 8.203 -15.442 17.830 1.00 89.88 169 ASP A C 1
ATOM 1437 O O . ASP A 1 169 ? 9.035 -16.249 18.232 1.00 89.88 169 ASP A O 1
ATOM 1441 N N . GLY A 1 170 ? 8.537 -14.171 17.579 1.00 88.12 170 GLY A N 1
ATOM 1442 C CA . GLY A 1 170 ? 9.896 -13.651 17.706 1.00 88.12 170 GLY A CA 1
ATOM 1443 C C . GLY A 1 170 ? 10.735 -13.871 16.454 1.00 88.12 170 GLY A C 1
ATOM 1444 O O . GLY A 1 170 ? 11.958 -13.893 16.549 1.00 88.12 170 GLY A O 1
ATOM 1445 N N . CYS A 1 171 ? 10.085 -14.016 15.294 1.00 90.31 171 CYS A N 1
ATOM 1446 C CA . CYS A 1 171 ? 10.736 -14.195 13.999 1.00 90.31 171 CYS A CA 1
ATOM 1447 C C . CYS A 1 171 ? 11.679 -15.416 13.971 1.00 90.31 171 CYS A C 1
ATOM 1449 O O . CYS A 1 171 ? 12.873 -15.249 13.711 1.00 90.31 171 CYS A O 1
ATOM 1451 N N . PRO A 1 172 ? 11.182 -16.643 14.240 1.00 88.31 172 PRO A N 1
ATOM 1452 C CA . PRO A 1 172 ? 12.028 -17.829 14.228 1.00 88.31 172 PRO A CA 1
ATOM 1453 C C . PRO A 1 172 ? 12.688 -18.002 12.859 1.00 88.31 172 PRO A C 1
ATOM 1455 O O . PRO A 1 172 ? 12.057 -17.798 11.818 1.00 88.31 172 PRO A O 1
ATOM 1458 N N . GLU A 1 173 ? 13.961 -18.389 12.854 1.00 85.19 173 GLU A N 1
ATOM 1459 C CA . GLU A 1 173 ? 14.697 -18.595 11.612 1.00 85.19 173 GLU A CA 1
ATOM 1460 C C . GLU A 1 173 ? 13.970 -19.606 10.714 1.00 85.19 173 GLU A C 1
ATOM 1462 O O . GLU A 1 173 ? 13.558 -20.683 11.143 1.00 85.19 173 GLU A O 1
ATOM 1467 N N . PHE A 1 174 ? 13.835 -19.281 9.426 1.00 79.38 174 PHE A N 1
ATOM 1468 C CA . PHE A 1 174 ? 13.244 -20.197 8.442 1.00 79.38 174 PHE A CA 1
ATOM 1469 C C . PHE A 1 174 ? 14.120 -21.433 8.179 1.00 79.38 174 PHE A C 1
ATOM 1471 O O . PHE A 1 174 ? 13.697 -22.373 7.498 1.00 79.38 174 PHE A O 1
ATOM 1478 N N . GLN A 1 175 ? 15.352 -21.432 8.693 1.00 77.00 175 GLN A N 1
ATOM 1479 C CA . GLN A 1 175 ? 16.265 -22.553 8.595 1.00 77.00 175 GLN A CA 1
ATOM 1480 C C . GLN A 1 175 ? 15.813 -23.646 9.562 1.00 77.00 175 GLN A C 1
ATOM 1482 O O . GLN A 1 175 ? 15.807 -23.480 10.777 1.00 77.00 175 GLN A O 1
ATOM 1487 N N . LYS A 1 176 ? 15.440 -24.806 9.016 1.00 71.88 176 LYS A N 1
ATOM 1488 C CA . LYS A 1 176 ? 15.294 -26.006 9.843 1.00 71.88 176 LYS A CA 1
ATOM 1489 C C . LYS A 1 176 ? 16.658 -26.276 10.480 1.00 71.88 176 LYS A C 1
ATOM 1491 O O . LYS A 1 176 ? 17.629 -26.280 9.716 1.00 71.88 176 LYS A O 1
ATOM 1496 N N . PRO A 1 177 ? 16.743 -26.527 11.800 1.00 61.50 177 PRO A N 1
ATOM 1497 C CA . PRO A 1 177 ? 18.004 -26.877 12.430 1.00 61.50 177 PRO A CA 1
ATOM 1498 C C . PRO A 1 177 ? 18.667 -27.974 11.601 1.00 61.50 177 PRO A C 1
ATOM 1500 O O . PRO A 1 177 ? 18.053 -29.016 11.342 1.00 61.50 177 PRO A O 1
ATOM 1503 N N . SER A 1 178 ? 19.886 -27.726 11.115 1.00 55.97 178 SER A N 1
ATOM 1504 C CA . SER A 1 178 ? 20.716 -28.816 10.612 1.00 55.97 178 SER A CA 1
ATOM 1505 C C . SER A 1 178 ? 20.766 -29.835 11.736 1.00 55.97 178 SER A C 1
ATOM 1507 O O . SER A 1 178 ? 21.058 -29.418 12.854 1.00 55.97 178 SER A O 1
ATOM 1509 N N . HIS A 1 179 ? 20.426 -31.101 11.474 1.00 56.50 179 HIS A N 1
ATOM 1510 C CA . HIS A 1 179 ? 20.545 -32.178 12.455 1.00 56.50 179 HIS A CA 1
ATOM 1511 C C . HIS A 1 179 ? 21.895 -32.038 13.162 1.00 56.50 179 HIS A C 1
ATOM 1513 O O . HIS A 1 179 ? 22.927 -32.377 12.584 1.00 56.50 179 HIS A O 1
ATOM 1519 N N . GLN A 1 180 ? 21.882 -31.465 14.367 1.00 50.28 180 GLN A N 1
ATOM 1520 C CA . GLN A 1 180 ? 23.012 -31.536 15.263 1.00 50.28 180 GLN A CA 1
ATOM 1521 C C . GLN A 1 180 ? 23.120 -33.026 15.531 1.00 50.28 180 GLN A C 1
ATOM 1523 O O . GLN A 1 180 ? 22.160 -33.668 15.955 1.00 50.28 180 GLN A O 1
ATOM 1528 N N . SER A 1 181 ? 24.226 -33.604 15.087 1.00 44.09 181 SER A N 1
ATOM 1529 C CA . SER A 1 181 ? 24.606 -34.954 15.442 1.00 44.09 181 SER A CA 1
ATOM 1530 C C . SER A 1 181 ? 24.650 -35.008 16.961 1.00 44.09 181 SER A C 1
ATOM 1532 O O . SER A 1 181 ? 25.583 -34.481 17.562 1.00 44.09 181 SER A O 1
ATOM 1534 N N . ASP A 1 182 ? 23.613 -35.590 17.560 1.00 42.41 182 ASP A N 1
ATOM 1535 C CA . ASP A 1 182 ? 23.605 -36.005 18.954 1.00 42.41 182 ASP A CA 1
ATOM 1536 C C . ASP A 1 182 ? 24.759 -37.002 19.146 1.00 42.41 182 ASP A C 1
ATOM 1538 O O . ASP A 1 182 ? 24.606 -38.207 18.969 1.00 42.41 182 ASP A O 1
ATOM 1542 N N . GLU A 1 183 ? 25.945 -36.492 19.476 1.00 47.44 183 GLU A N 1
ATOM 1543 C CA . GLU A 1 183 ? 27.078 -37.272 19.989 1.00 47.44 183 GLU A CA 1
ATOM 1544 C C . GLU A 1 183 ? 26.964 -37.507 21.508 1.00 47.44 183 GLU A C 1
ATOM 1546 O O . GLU A 1 183 ? 27.920 -37.913 22.162 1.00 47.44 183 GLU A O 1
ATOM 1551 N N . SER A 1 184 ? 25.786 -37.300 22.103 1.00 45.84 184 SER A N 1
ATOM 1552 C CA . SER A 1 184 ? 25.587 -37.494 23.540 1.00 45.84 184 SER A CA 1
ATOM 1553 C C . SER A 1 184 ? 24.278 -38.209 23.864 1.00 45.84 184 SER A C 1
ATOM 1555 O O . SER A 1 184 ? 23.353 -37.619 24.416 1.00 45.84 184 SER A O 1
ATOM 1557 N N . ALA A 1 185 ? 24.219 -39.507 23.575 1.00 37.41 185 ALA A N 1
ATOM 1558 C CA . ALA A 1 185 ? 23.356 -40.426 24.308 1.00 37.41 185 ALA A CA 1
ATOM 1559 C C . ALA A 1 185 ? 24.017 -41.805 24.365 1.00 37.41 185 ALA A C 1
ATOM 1561 O O . ALA A 1 185 ? 24.139 -42.518 23.372 1.00 37.41 185 ALA A O 1
ATOM 1562 N N . ILE A 1 186 ? 24.495 -42.116 25.564 1.00 42.31 186 ILE A N 1
ATOM 1563 C CA . ILE A 1 186 ? 24.990 -43.414 25.999 1.00 42.31 186 ILE A CA 1
ATOM 1564 C C . ILE A 1 186 ? 23.893 -44.467 25.790 1.00 42.31 186 ILE A C 1
ATOM 1566 O O . ILE A 1 186 ? 22.718 -44.221 26.049 1.00 42.31 186 ILE A O 1
ATOM 1570 N N . ASP A 1 187 ? 24.345 -45.613 25.300 1.00 36.53 187 ASP A N 1
ATOM 1571 C CA . ASP A 1 187 ? 23.650 -46.863 25.004 1.00 36.53 187 ASP A CA 1
ATOM 1572 C C . ASP A 1 187 ? 22.590 -47.256 26.063 1.00 36.53 187 ASP A C 1
ATOM 1574 O O . ASP A 1 187 ? 22.930 -47.627 27.186 1.00 36.53 187 ASP A O 1
ATOM 1578 N N . ASP A 1 188 ? 21.306 -47.198 25.688 1.00 36.69 188 ASP A N 1
ATOM 1579 C CA . ASP A 1 188 ? 20.208 -47.946 26.317 1.00 36.69 188 ASP A CA 1
ATOM 1580 C C . ASP A 1 188 ? 19.501 -48.767 25.216 1.00 36.69 188 ASP A C 1
ATOM 1582 O O . ASP A 1 188 ? 18.936 -48.189 24.276 1.00 36.69 188 ASP A O 1
ATOM 1586 N N . PRO A 1 189 ? 19.562 -50.113 25.243 1.00 41.38 189 PRO A N 1
ATOM 1587 C CA . PRO A 1 189 ? 19.073 -50.940 24.152 1.00 41.38 189 PRO A CA 1
ATOM 1588 C C . PRO A 1 189 ? 17.593 -51.280 24.359 1.00 41.38 189 PRO A C 1
ATOM 1590 O O . PRO A 1 189 ? 17.244 -52.306 24.943 1.00 41.38 189 PRO A O 1
ATOM 1593 N N . GLY A 1 190 ? 16.700 -50.448 23.822 1.00 35.22 190 GLY A N 1
ATOM 1594 C CA . GLY A 1 190 ? 15.262 -50.684 23.936 1.00 35.22 190 GLY A CA 1
ATOM 1595 C C . GLY A 1 190 ? 14.424 -50.065 22.824 1.00 35.22 190 GLY A C 1
ATOM 1596 O O . GLY A 1 190 ? 13.895 -48.976 22.976 1.00 35.22 190 GLY A O 1
ATOM 1597 N N . GLU A 1 191 ? 14.224 -50.822 21.741 1.00 40.12 191 GLU A N 1
ATOM 1598 C CA . GLU A 1 191 ? 13.033 -50.754 20.877 1.00 40.12 191 GLU A CA 1
ATOM 1599 C C . GLU A 1 191 ? 12.645 -49.400 20.229 1.00 40.12 191 GLU A C 1
ATOM 1601 O O . GLU A 1 191 ? 11.926 -48.597 20.815 1.00 40.12 191 GLU A O 1
ATOM 1606 N N . LYS A 1 192 ? 12.865 -49.262 18.907 1.00 39.97 192 LYS A N 1
ATOM 1607 C CA . LYS A 1 192 ? 11.772 -49.261 17.897 1.00 39.97 192 LYS A CA 1
ATOM 1608 C C . LYS A 1 192 ? 12.212 -48.826 16.493 1.00 39.97 192 LYS A C 1
ATOM 1610 O O . LYS A 1 192 ? 12.779 -47.768 16.271 1.00 39.97 192 LYS A O 1
ATOM 1615 N N . ARG A 1 193 ? 11.720 -49.624 15.536 1.00 38.72 193 ARG A N 1
ATOM 1616 C CA . ARG A 1 193 ? 11.243 -49.241 14.191 1.00 38.72 193 ARG A CA 1
ATOM 1617 C C . ARG A 1 193 ? 12.293 -48.760 13.184 1.00 38.72 193 ARG A C 1
ATOM 1619 O O . ARG A 1 193 ? 12.487 -47.578 12.929 1.00 38.72 193 ARG A O 1
ATOM 1626 N N . ARG A 1 194 ? 12.827 -49.753 12.466 1.00 41.22 194 ARG A N 1
ATOM 1627 C CA . ARG A 1 194 ? 13.461 -49.608 11.150 1.00 41.22 194 ARG A CA 1
ATOM 1628 C C . ARG A 1 194 ? 12.473 -48.984 10.156 1.00 41.22 194 ARG A C 1
ATOM 1630 O O . ARG A 1 194 ? 11.593 -49.674 9.647 1.00 41.22 194 ARG A O 1
ATOM 1637 N N . SER A 1 195 ? 12.639 -47.698 9.856 1.00 40.09 195 SER A N 1
ATOM 1638 C CA . SER A 1 195 ? 12.178 -47.131 8.589 1.00 40.09 195 SER A CA 1
ATOM 1639 C C . SER A 1 195 ? 13.342 -47.206 7.600 1.00 40.09 195 SER A C 1
ATOM 1641 O O . SER A 1 195 ? 14.430 -46.689 7.844 1.00 40.09 195 SER A O 1
ATOM 1643 N N . PHE A 1 196 ? 13.150 -47.932 6.501 1.00 43.09 196 PHE A N 1
ATOM 1644 C CA . PHE A 1 196 ? 14.136 -48.044 5.429 1.00 43.09 196 PHE A CA 1
ATOM 1645 C C . PHE A 1 196 ? 14.182 -46.735 4.624 1.00 43.09 196 PHE A C 1
ATOM 1647 O O . PHE A 1 196 ? 13.626 -46.636 3.533 1.00 43.09 196 PHE A O 1
ATOM 1654 N N . SER A 1 197 ? 14.857 -45.716 5.156 1.00 45.47 197 SER A N 1
ATOM 1655 C CA . SER A 1 197 ? 15.337 -44.591 4.354 1.00 45.47 197 SER A CA 1
ATOM 1656 C C . SER A 1 197 ? 16.625 -45.020 3.655 1.00 45.47 197 SER A C 1
ATOM 1658 O O . SER A 1 197 ? 17.618 -45.330 4.310 1.00 45.47 197 SER A O 1
ATOM 1660 N N . ARG A 1 198 ? 16.616 -45.036 2.317 1.00 51.66 198 ARG A N 1
ATOM 1661 C CA . ARG A 1 198 ? 17.817 -45.245 1.489 1.00 51.66 198 ARG A CA 1
ATOM 1662 C C . ARG A 1 198 ? 18.968 -44.360 2.003 1.00 51.66 198 ARG A C 1
ATOM 1664 O O . ARG A 1 198 ? 18.711 -43.190 2.299 1.00 51.66 198 ARG A O 1
ATOM 1671 N N . PRO A 1 199 ? 20.219 -44.853 2.071 1.00 48.88 199 PRO A N 1
ATOM 1672 C CA . PRO A 1 199 ? 21.343 -44.032 2.499 1.00 48.88 199 PRO A CA 1
ATOM 1673 C C . PRO A 1 199 ? 21.529 -42.900 1.484 1.00 48.88 199 PRO A C 1
ATOM 1675 O O . PRO A 1 199 ? 21.955 -43.118 0.346 1.00 48.88 199 PRO A O 1
ATOM 1678 N N . ARG A 1 200 ? 21.156 -41.675 1.871 1.00 57.31 200 ARG A N 1
ATOM 1679 C CA . ARG A 1 200 ? 21.529 -40.474 1.125 1.00 57.31 200 ARG A CA 1
ATOM 1680 C C . ARG A 1 200 ? 23.045 -40.396 1.206 1.00 57.31 200 ARG A C 1
ATOM 1682 O O . ARG A 1 200 ? 23.586 -40.166 2.283 1.00 57.31 200 ARG A O 1
ATOM 1689 N N . ARG A 1 201 ? 23.720 -40.640 0.078 1.00 59.75 201 ARG A N 1
ATOM 1690 C CA . ARG A 1 201 ? 25.165 -40.418 -0.039 1.00 59.75 201 ARG A CA 1
ATOM 1691 C C . ARG A 1 201 ? 25.470 -39.026 0.532 1.00 59.75 201 ARG A C 1
ATOM 1693 O O . ARG A 1 201 ? 24.753 -38.088 0.162 1.00 59.75 201 ARG A O 1
ATOM 1700 N N . PRO A 1 202 ? 26.460 -38.886 1.429 1.00 61.03 202 PRO A N 1
ATOM 1701 C CA . PRO A 1 202 ? 26.809 -37.591 1.988 1.00 61.03 202 PRO A CA 1
ATOM 1702 C C . PRO A 1 202 ? 27.121 -36.650 0.825 1.00 61.03 202 PRO A C 1
ATOM 1704 O O . PRO A 1 202 ? 27.926 -36.971 -0.054 1.00 61.03 202 PRO A O 1
ATOM 1707 N N . LYS A 1 203 ? 26.399 -35.527 0.757 1.00 62.53 203 LYS A N 1
ATOM 1708 C CA . LYS A 1 203 ? 26.709 -34.476 -0.211 1.00 62.53 203 LYS A CA 1
ATOM 1709 C C . LYS A 1 203 ? 28.130 -34.017 0.107 1.00 62.53 203 LYS A C 1
ATOM 1711 O O . LYS A 1 203 ? 28.397 -33.653 1.249 1.00 62.53 203 LYS A O 1
ATOM 1716 N N . ARG A 1 204 ? 29.032 -34.096 -0.875 1.00 67.69 204 ARG A N 1
ATOM 1717 C CA . ARG A 1 204 ? 30.399 -33.575 -0.741 1.00 67.69 204 ARG A CA 1
ATOM 1718 C C . ARG A 1 204 ? 30.324 -32.116 -0.292 1.00 67.69 204 ARG A C 1
ATOM 1720 O O . ARG A 1 204 ? 29.446 -31.390 -0.765 1.00 67.69 204 ARG A O 1
ATOM 1727 N N . SER A 1 205 ? 31.205 -31.715 0.623 1.00 75.62 205 SER A N 1
ATOM 1728 C CA . SER A 1 205 ? 31.265 -30.329 1.078 1.00 75.62 205 SER A CA 1
ATOM 1729 C C . SER A 1 205 ? 31.540 -29.414 -0.114 1.00 75.62 205 SER A C 1
ATOM 1731 O O . SER A 1 205 ? 32.290 -29.777 -1.023 1.00 75.62 205 SER A O 1
ATOM 1733 N N . LEU A 1 206 ? 30.946 -28.218 -0.116 1.00 72.00 206 LEU A N 1
ATOM 1734 C CA . LEU A 1 206 ? 31.205 -27.215 -1.150 1.00 72.00 206 LEU A CA 1
ATOM 1735 C C . LEU A 1 206 ? 32.708 -26.903 -1.249 1.00 72.00 206 LEU A C 1
ATOM 1737 O O . LEU A 1 206 ? 33.225 -26.740 -2.350 1.00 72.00 206 LEU A O 1
ATOM 1741 N N . GLY A 1 207 ? 33.415 -26.913 -0.114 1.00 77.94 207 GLY A N 1
ATOM 1742 C CA . GLY A 1 207 ? 34.868 -26.737 -0.070 1.00 77.94 207 GLY A CA 1
ATOM 1743 C C . GLY A 1 207 ? 35.634 -27.831 -0.819 1.00 77.94 207 GLY A C 1
ATOM 1744 O O . GLY A 1 207 ? 36.566 -27.520 -1.557 1.00 77.94 207 GLY A O 1
ATOM 1745 N N . ASP A 1 208 ? 35.205 -29.092 -0.713 1.00 81.62 208 ASP A N 1
ATOM 1746 C CA . ASP A 1 208 ? 35.839 -30.213 -1.423 1.00 81.62 208 ASP A CA 1
ATOM 1747 C C . ASP A 1 208 ? 35.587 -30.126 -2.931 1.00 81.62 208 ASP A C 1
ATOM 1749 O O . ASP A 1 208 ? 36.486 -30.369 -3.730 1.00 81.62 208 ASP A O 1
ATOM 1753 N N . LEU A 1 209 ? 34.376 -29.719 -3.328 1.00 77.31 209 LEU A N 1
ATOM 1754 C CA . LEU A 1 209 ? 34.022 -29.518 -4.735 1.00 77.31 209 LEU A CA 1
ATOM 1755 C C . LEU A 1 209 ? 34.817 -28.373 -5.372 1.00 77.31 209 LEU A C 1
ATOM 1757 O O . LEU A 1 209 ? 35.265 -28.510 -6.508 1.00 77.31 209 LEU A O 1
ATOM 1761 N N . ILE A 1 210 ? 35.016 -27.265 -4.653 1.00 79.75 210 ILE A N 1
ATOM 1762 C CA . ILE A 1 210 ? 35.826 -26.135 -5.129 1.00 79.75 210 ILE A CA 1
ATOM 1763 C C . ILE A 1 210 ? 37.301 -26.539 -5.224 1.00 79.75 210 ILE A C 1
ATOM 1765 O O . ILE A 1 210 ? 37.965 -26.199 -6.203 1.00 79.75 210 ILE A O 1
ATOM 1769 N N . LYS A 1 211 ? 37.814 -27.307 -4.255 1.00 80.88 211 LYS A N 1
ATOM 1770 C CA . LYS A 1 211 ? 39.194 -27.808 -4.274 1.00 80.88 211 LYS A CA 1
ATOM 1771 C C . LYS A 1 211 ? 39.433 -28.773 -5.440 1.00 80.88 211 LYS A C 1
ATOM 1773 O O . LYS A 1 211 ? 40.412 -28.606 -6.164 1.00 80.88 211 LYS A O 1
ATOM 1778 N N . ASP A 1 212 ? 38.521 -29.718 -5.676 1.00 81.19 212 ASP A N 1
ATOM 1779 C CA . ASP A 1 212 ? 38.556 -30.620 -6.837 1.00 81.19 212 ASP A CA 1
ATOM 1780 C C . ASP A 1 212 ? 38.420 -29.857 -8.163 1.00 81.19 212 ASP A C 1
ATOM 1782 O O . ASP A 1 212 ? 39.041 -30.209 -9.161 1.00 81.19 212 ASP A O 1
ATOM 1786 N N . ALA A 1 213 ? 37.619 -28.795 -8.213 1.00 79.12 213 ALA A N 1
ATOM 1787 C CA . ALA A 1 213 ? 37.481 -27.994 -9.423 1.00 79.12 213 ALA A CA 1
ATOM 1788 C C . ALA A 1 213 ? 38.739 -27.170 -9.716 1.00 79.12 213 ALA A C 1
ATOM 1790 O O . ALA A 1 213 ? 39.218 -27.159 -10.849 1.00 79.12 213 ALA A O 1
ATOM 1791 N N . SER A 1 214 ? 39.325 -26.561 -8.684 1.00 78.19 214 SER A N 1
ATOM 1792 C CA . SER A 1 214 ? 40.565 -25.792 -8.781 1.00 78.19 214 SER A CA 1
ATOM 1793 C C . SER A 1 214 ? 41.737 -26.657 -9.259 1.00 78.19 214 SER A C 1
ATOM 1795 O O . SER A 1 214 ? 42.485 -26.233 -10.141 1.00 78.19 214 SER A O 1
ATOM 1797 N N . THR A 1 215 ? 41.847 -27.906 -8.786 1.00 82.12 215 THR A N 1
ATOM 1798 C CA . THR A 1 215 ? 42.885 -28.846 -9.259 1.00 82.12 215 THR A CA 1
ATOM 1799 C C . THR A 1 215 ? 42.732 -29.187 -10.743 1.00 82.12 215 THR A C 1
ATOM 1801 O O . THR A 1 215 ? 43.728 -29.366 -11.439 1.00 82.12 215 THR A O 1
ATOM 1804 N N . HIS A 1 216 ? 41.499 -29.206 -11.254 1.00 78.50 216 HIS A N 1
ATOM 1805 C CA . HIS A 1 216 ? 41.196 -29.449 -12.664 1.00 78.50 216 HIS A CA 1
ATOM 1806 C C . HIS A 1 216 ? 41.105 -28.161 -13.504 1.00 78.50 216 HIS A C 1
ATOM 1808 O O . HIS A 1 216 ? 40.667 -28.237 -14.652 1.00 78.50 216 HIS A O 1
ATOM 1814 N N . LYS A 1 217 ? 41.499 -26.995 -12.960 1.00 77.50 217 LYS A N 1
ATOM 1815 C CA . LYS A 1 217 ? 41.353 -25.663 -13.589 1.00 77.50 217 LYS A CA 1
ATOM 1816 C C . LYS A 1 217 ? 39.924 -25.375 -14.075 1.00 77.50 217 LYS A C 1
ATOM 1818 O O . LYS A 1 217 ? 39.728 -24.749 -15.112 1.00 77.50 217 LYS A O 1
ATOM 1823 N N . LYS A 1 218 ? 38.923 -25.863 -13.340 1.00 78.62 218 LYS A N 1
ATOM 1824 C CA . LYS A 1 218 ? 37.501 -25.656 -13.619 1.00 78.62 218 LYS A CA 1
ATOM 1825 C C . LYS A 1 218 ? 36.899 -24.682 -12.618 1.00 78.62 218 LYS A C 1
ATOM 1827 O O . LYS A 1 218 ? 37.197 -24.730 -11.428 1.00 78.62 218 LYS A O 1
ATOM 1832 N N . VAL A 1 219 ? 35.996 -23.842 -13.099 1.00 80.38 219 VAL A N 1
ATOM 1833 C CA . VAL A 1 219 ? 35.209 -22.915 -12.287 1.00 80.38 219 VAL A CA 1
ATOM 1834 C C . VAL A 1 219 ? 33.879 -23.580 -11.944 1.00 80.38 219 VAL A C 1
ATOM 1836 O O . VAL A 1 219 ? 33.121 -23.937 -12.843 1.00 80.38 219 VAL A O 1
ATOM 1839 N N . VAL A 1 220 ? 33.589 -23.772 -10.656 1.00 80.50 220 VAL A N 1
ATOM 1840 C CA . VAL A 1 220 ? 32.294 -24.294 -10.186 1.00 80.50 220 VAL A CA 1
ATOM 1841 C C . VAL A 1 220 ? 31.420 -23.135 -9.747 1.00 80.50 220 VAL A C 1
ATOM 1843 O O . VAL A 1 220 ? 31.782 -22.377 -8.853 1.00 80.50 220 VAL A O 1
ATOM 1846 N N . MET A 1 221 ? 30.249 -23.033 -10.366 1.00 79.12 221 MET A N 1
ATOM 1847 C CA . MET A 1 221 ? 29.235 -22.028 -10.069 1.00 79.12 221 MET A CA 1
ATOM 1848 C C . MET A 1 221 ? 28.015 -22.698 -9.426 1.00 79.12 221 MET A C 1
ATOM 1850 O O . MET A 1 221 ? 27.807 -23.904 -9.550 1.00 79.12 221 MET A O 1
ATOM 1854 N N . GLY A 1 222 ? 27.162 -21.917 -8.758 1.00 75.75 222 GLY A N 1
ATOM 1855 C CA . GLY A 1 222 ? 25.982 -22.448 -8.057 1.00 75.75 222 GLY A CA 1
ATOM 1856 C C . GLY A 1 222 ? 24.938 -23.126 -8.958 1.00 75.75 222 GLY A C 1
ATOM 1857 O O . GLY A 1 222 ? 24.128 -23.912 -8.474 1.00 75.75 222 GLY A O 1
ATOM 1858 N N . ASN A 1 223 ? 24.965 -22.857 -10.267 1.00 83.62 223 ASN A N 1
ATOM 1859 C CA . ASN A 1 223 ? 24.089 -23.474 -11.264 1.00 83.62 223 ASN A CA 1
ATOM 1860 C C . ASN A 1 223 ? 24.917 -24.371 -12.216 1.00 83.62 223 ASN A C 1
ATOM 1862 O O . ASN A 1 223 ? 25.982 -23.931 -12.673 1.00 83.62 223 ASN A O 1
ATOM 1866 N N . PRO A 1 224 ? 24.459 -25.600 -12.546 1.00 82.31 224 PRO A N 1
ATOM 1867 C CA . PRO A 1 224 ? 25.136 -26.475 -13.509 1.00 82.31 224 PRO A CA 1
ATOM 1868 C C . PRO A 1 224 ? 25.330 -25.833 -14.891 1.00 82.31 224 PRO A C 1
ATOM 1870 O O . PRO A 1 224 ? 26.378 -26.029 -15.501 1.00 82.31 224 PRO A O 1
ATOM 1873 N N . GLU A 1 225 ? 24.386 -25.014 -15.360 1.00 83.69 225 GLU A N 1
ATOM 1874 C CA . GLU A 1 225 ? 24.518 -24.318 -16.647 1.00 83.69 225 GLU A CA 1
ATOM 1875 C C . GLU A 1 225 ? 25.574 -23.214 -16.597 1.00 83.69 225 GLU A C 1
ATOM 1877 O O . GLU A 1 225 ? 26.387 -23.098 -17.510 1.00 83.69 225 GLU A O 1
ATOM 1882 N N . LEU A 1 226 ? 25.644 -22.457 -15.497 1.00 81.31 226 LEU A N 1
ATOM 1883 C CA . LEU A 1 226 ? 26.705 -21.461 -15.307 1.00 81.31 226 LEU A CA 1
ATOM 1884 C C . LEU A 1 226 ? 28.080 -22.125 -15.224 1.00 81.31 226 LEU A C 1
ATOM 1886 O O . LEU A 1 226 ? 29.031 -21.644 -15.830 1.00 81.31 226 LEU A O 1
ATOM 1890 N N . THR A 1 227 ? 28.167 -23.262 -14.533 1.00 84.31 227 THR A N 1
ATOM 1891 C CA . THR A 1 227 ? 29.390 -24.071 -14.472 1.00 84.31 227 THR A CA 1
ATOM 1892 C C . THR A 1 227 ? 29.793 -24.562 -15.862 1.00 84.31 227 THR A C 1
ATOM 1894 O O . THR A 1 227 ? 30.971 -24.545 -16.197 1.00 84.31 227 THR A O 1
ATOM 1897 N N . ARG A 1 228 ? 28.842 -24.974 -16.709 1.00 84.62 228 ARG A N 1
ATOM 1898 C CA . ARG A 1 228 ? 29.138 -25.369 -18.092 1.00 84.62 228 ARG A CA 1
ATOM 1899 C C . ARG A 1 228 ? 29.680 -24.195 -18.908 1.00 84.62 228 ARG A C 1
ATOM 1901 O O . ARG A 1 228 ? 30.715 -24.346 -19.547 1.00 84.62 228 ARG A O 1
ATOM 1908 N N . LEU A 1 229 ? 29.008 -23.044 -18.859 1.00 81.75 229 LEU A N 1
ATOM 1909 C CA . LEU A 1 229 ? 29.373 -21.859 -19.641 1.00 81.75 229 LEU A CA 1
ATOM 1910 C C . LEU A 1 229 ? 30.758 -21.318 -19.265 1.00 81.75 229 LEU A C 1
ATOM 1912 O O . LEU A 1 229 ? 31.568 -21.035 -20.139 1.00 81.75 229 LEU A O 1
ATOM 1916 N N . TRP A 1 230 ? 31.059 -21.243 -17.969 1.00 79.00 230 TRP A N 1
ATOM 1917 C CA . TRP A 1 230 ? 32.340 -20.732 -17.471 1.00 79.00 230 TRP A CA 1
ATOM 1918 C C . TRP A 1 230 ? 33.532 -21.659 -17.724 1.00 79.00 230 TRP A C 1
ATOM 1920 O O . TRP A 1 230 ? 34.670 -21.234 -17.557 1.00 79.00 230 TRP A O 1
ATOM 1930 N N . ASN A 1 231 ? 33.279 -22.904 -18.133 1.00 82.81 231 ASN A N 1
ATOM 1931 C CA . ASN A 1 231 ? 34.307 -23.885 -18.475 1.00 82.81 231 ASN A CA 1
ATOM 1932 C C . ASN A 1 231 ? 34.369 -24.190 -19.984 1.00 82.81 231 ASN A C 1
ATOM 1934 O O . ASN A 1 231 ? 35.017 -25.161 -20.371 1.00 82.81 231 ASN A O 1
ATOM 1938 N N . LEU A 1 232 ? 33.700 -23.400 -20.837 1.00 78.88 232 LEU A N 1
ATOM 1939 C CA . LEU A 1 232 ? 33.781 -23.537 -22.301 1.00 78.88 232 LEU A CA 1
ATOM 1940 C C . LEU A 1 232 ? 35.190 -23.237 -22.828 1.00 78.88 232 LEU A C 1
ATOM 1942 O O . LEU A 1 232 ? 35.670 -23.912 -23.734 1.00 78.88 232 LEU A O 1
ATOM 1946 N N . SER A 1 233 ? 35.859 -22.249 -22.237 1.00 68.69 233 SER A N 1
ATOM 1947 C CA . SER A 1 233 ? 37.235 -21.871 -22.549 1.00 68.69 233 SER A CA 1
ATOM 1948 C C . SER A 1 233 ? 38.050 -21.758 -21.269 1.00 68.69 233 SER A C 1
ATOM 1950 O O . SER A 1 233 ? 37.567 -21.226 -20.275 1.00 68.69 233 SER A O 1
ATOM 1952 N N . VAL A 1 234 ? 39.301 -22.227 -21.303 1.00 67.62 234 VAL A N 1
ATOM 1953 C CA . VAL A 1 234 ? 40.231 -22.142 -20.159 1.00 67.62 234 VAL A CA 1
ATOM 1954 C C . VAL A 1 234 ? 40.489 -20.680 -19.764 1.00 67.62 234 VAL A C 1
ATOM 1956 O O . VAL A 1 234 ? 40.621 -20.376 -18.581 1.00 67.62 234 VAL A O 1
ATOM 1959 N N . HIS A 1 235 ? 40.482 -19.771 -20.746 1.00 71.12 235 HIS A N 1
ATOM 1960 C CA . HIS A 1 235 ? 40.555 -18.325 -20.554 1.00 71.12 235 HIS A CA 1
ATOM 1961 C C . HIS A 1 235 ? 39.473 -17.627 -21.385 1.00 71.12 235 HIS A C 1
ATOM 1963 O O . HIS A 1 235 ? 39.549 -17.566 -22.611 1.00 71.12 235 HIS A O 1
ATOM 1969 N N . ASN A 1 236 ? 38.461 -17.080 -20.708 1.00 70.12 236 ASN A N 1
ATOM 1970 C CA . ASN A 1 236 ? 37.329 -16.412 -21.363 1.00 70.12 236 ASN A CA 1
ATOM 1971 C C . ASN A 1 236 ? 37.759 -15.179 -22.181 1.00 70.12 236 ASN A C 1
ATOM 1973 O O . ASN A 1 236 ? 37.166 -14.897 -23.218 1.00 70.12 236 ASN A O 1
ATOM 1977 N N . LEU A 1 237 ? 38.810 -14.472 -21.752 1.00 71.25 237 LEU A N 1
ATOM 1978 C CA . LEU A 1 237 ? 39.349 -13.317 -22.480 1.00 71.25 237 LEU A CA 1
ATOM 1979 C C . LEU A 1 237 ? 40.070 -13.728 -23.772 1.00 71.25 237 LEU A C 1
ATOM 1981 O O . LEU A 1 237 ? 39.913 -13.063 -24.793 1.00 71.25 237 LEU A O 1
ATOM 1985 N N . ASP A 1 238 ? 40.782 -14.855 -23.765 1.00 73.56 238 ASP A N 1
ATOM 1986 C CA . ASP A 1 238 ? 41.449 -15.371 -24.967 1.00 73.56 238 ASP A CA 1
ATOM 1987 C C . ASP A 1 238 ? 40.430 -15.888 -25.987 1.00 73.56 238 ASP A C 1
ATOM 1989 O O . ASP A 1 238 ? 40.594 -15.693 -27.190 1.00 73.56 238 ASP A O 1
ATOM 1993 N N . ALA A 1 239 ? 39.316 -16.462 -25.519 1.00 70.69 239 ALA A N 1
ATOM 1994 C CA . ALA A 1 239 ? 38.200 -16.819 -26.391 1.00 70.69 239 ALA A CA 1
ATOM 1995 C C . ALA A 1 239 ? 37.601 -15.589 -27.101 1.00 70.69 239 ALA A C 1
ATOM 1997 O O . ALA A 1 239 ? 37.178 -15.690 -28.255 1.00 70.69 239 ALA A O 1
ATOM 1998 N N . CYS A 1 240 ? 37.601 -14.414 -26.458 1.00 70.75 240 CYS A N 1
ATOM 1999 C CA . CYS A 1 240 ? 37.191 -13.150 -27.080 1.00 70.75 240 CYS A CA 1
ATOM 2000 C C . CYS A 1 240 ? 38.178 -12.638 -28.139 1.00 70.75 240 CYS A C 1
ATOM 2002 O O . CYS A 1 240 ? 37.745 -11.943 -29.050 1.00 70.75 240 CYS A O 1
ATOM 2004 N N . LYS A 1 241 ? 39.460 -13.015 -28.060 1.00 75.19 241 LYS A N 1
ATOM 2005 C CA . LYS A 1 241 ? 40.504 -12.654 -29.035 1.00 75.19 241 LYS A CA 1
ATOM 2006 C C . LYS A 1 241 ? 40.647 -13.660 -30.184 1.00 75.19 241 LYS A C 1
ATOM 2008 O O . LYS A 1 241 ? 41.521 -13.510 -31.035 1.00 75.19 241 LYS A O 1
ATOM 2013 N N . SER A 1 242 ? 39.828 -14.711 -30.211 1.00 75.25 242 SER A N 1
ATOM 2014 C CA . SER A 1 242 ? 39.921 -15.742 -31.244 1.00 75.25 242 SER A CA 1
ATOM 2015 C C . SER A 1 242 ? 39.574 -15.189 -32.631 1.00 75.25 242 SER A C 1
ATOM 2017 O O . SER A 1 242 ? 38.589 -14.474 -32.811 1.00 75.25 242 SER A O 1
ATOM 2019 N N . ARG A 1 243 ? 40.360 -15.580 -33.643 1.00 73.88 243 ARG A N 1
ATOM 2020 C CA . ARG A 1 243 ? 40.131 -15.206 -35.051 1.00 73.88 243 ARG A CA 1
ATOM 2021 C C . ARG A 1 243 ? 38.779 -15.700 -35.583 1.00 73.88 243 ARG A C 1
ATOM 2023 O O . ARG A 1 243 ? 38.233 -15.106 -36.501 1.00 73.88 243 ARG A O 1
ATOM 2030 N N . GLU A 1 244 ? 38.215 -16.744 -34.978 1.00 71.25 244 GLU A N 1
ATOM 2031 C CA . GLU A 1 244 ? 36.867 -17.255 -35.271 1.00 71.25 244 GLU A CA 1
ATOM 2032 C C . GLU A 1 244 ? 35.745 -16.285 -34.859 1.00 71.25 244 GLU A C 1
ATOM 2034 O O . GLU A 1 244 ? 34.630 -16.387 -35.367 1.00 71.25 244 GLU A O 1
ATOM 2039 N N . ARG A 1 245 ? 36.029 -15.332 -33.958 1.00 70.31 245 ARG A N 1
ATOM 2040 C CA . ARG A 1 245 ? 35.107 -14.255 -33.569 1.00 70.31 245 ARG A CA 1
ATOM 2041 C C . ARG A 1 245 ? 35.313 -12.960 -34.356 1.00 70.31 245 ARG A C 1
ATOM 2043 O O . ARG A 1 245 ? 34.560 -12.011 -34.132 1.00 70.31 245 ARG A O 1
ATOM 2050 N N . ASP A 1 246 ? 36.264 -12.911 -35.293 1.00 74.38 246 ASP A N 1
ATOM 2051 C CA . ASP A 1 246 ? 36.289 -11.854 -36.308 1.00 74.38 246 ASP A CA 1
ATOM 2052 C C . ASP A 1 246 ? 35.192 -12.148 -37.340 1.00 74.38 246 ASP A C 1
ATOM 2054 O O . ASP A 1 246 ? 35.389 -12.845 -38.333 1.00 74.38 246 ASP A O 1
ATOM 2058 N N . PHE A 1 247 ? 33.988 -11.648 -37.063 1.00 75.88 247 PHE A N 1
ATOM 2059 C CA . PHE A 1 247 ? 32.833 -11.805 -37.949 1.00 75.88 247 PHE A CA 1
ATOM 2060 C C . PHE A 1 247 ? 32.871 -10.853 -39.153 1.00 75.88 247 PHE A C 1
ATOM 2062 O O . PHE A 1 247 ? 31.922 -10.844 -39.945 1.00 75.88 247 PHE A O 1
ATOM 2069 N N . LEU A 1 248 ? 33.906 -10.011 -39.290 1.00 78.69 248 LEU A N 1
ATOM 2070 C CA . LEU A 1 248 ? 34.001 -9.107 -40.428 1.00 78.69 248 LEU A CA 1
ATOM 2071 C C . LEU A 1 248 ? 34.488 -9.874 -41.666 1.00 78.69 248 LEU A C 1
ATOM 2073 O O . LEU A 1 248 ? 35.607 -10.387 -41.669 1.00 78.69 248 LEU A O 1
ATOM 2077 N N . PRO A 1 249 ? 33.695 -9.916 -42.752 1.00 80.62 249 PRO A N 1
ATOM 2078 C CA . PRO A 1 249 ? 34.153 -10.502 -44.002 1.00 80.62 249 PRO A CA 1
ATOM 2079 C C . PRO A 1 249 ? 35.289 -9.664 -44.603 1.00 80.62 249 PRO A C 1
ATOM 2081 O O . PRO A 1 249 ? 35.394 -8.458 -44.366 1.00 80.62 249 PRO A O 1
ATOM 2084 N N . THR A 1 250 ? 36.130 -10.288 -45.424 1.00 81.56 250 THR A N 1
ATOM 2085 C CA . THR A 1 250 ? 37.107 -9.551 -46.232 1.00 81.56 250 THR A CA 1
ATOM 2086 C C . THR A 1 250 ? 36.388 -8.698 -47.278 1.00 81.56 250 THR A C 1
ATOM 2088 O O . THR A 1 250 ? 35.282 -9.030 -47.713 1.00 81.56 250 THR A O 1
ATOM 2091 N N . LEU A 1 251 ? 37.012 -7.589 -47.697 1.00 77.19 251 LEU A N 1
ATOM 2092 C CA . LEU A 1 251 ? 36.457 -6.730 -48.751 1.00 77.19 251 LEU A CA 1
ATOM 2093 C C . LEU A 1 251 ? 36.206 -7.535 -50.031 1.00 77.19 251 LEU A C 1
ATOM 2095 O O . LEU A 1 251 ? 35.117 -7.474 -50.590 1.00 77.19 251 LEU A O 1
ATOM 2099 N N . GLU A 1 252 ? 37.174 -8.355 -50.431 1.00 77.56 252 GLU A N 1
ATOM 2100 C CA . GLU A 1 252 ? 37.069 -9.207 -51.617 1.00 77.56 252 GLU A CA 1
ATOM 2101 C C . GLU A 1 252 ? 35.914 -10.208 -51.504 1.00 77.56 252 GLU A C 1
ATOM 2103 O O . GLU A 1 252 ? 35.097 -10.285 -52.413 1.00 77.56 252 GLU A O 1
ATOM 2108 N N . GLY A 1 253 ? 35.770 -10.901 -50.368 1.00 79.56 253 GLY A N 1
ATOM 2109 C CA . GLY A 1 253 ? 34.702 -11.890 -50.188 1.00 79.56 253 GLY A CA 1
ATOM 2110 C C . GLY A 1 253 ? 33.302 -11.276 -50.084 1.00 79.56 253 GLY A C 1
ATOM 2111 O O . GLY A 1 253 ? 32.324 -11.878 -50.516 1.00 79.56 253 GLY A O 1
ATOM 2112 N N . TYR A 1 254 ? 33.174 -10.066 -49.528 1.00 81.88 254 TYR A N 1
ATOM 2113 C CA . TYR A 1 254 ? 31.877 -9.389 -49.441 1.00 81.88 254 TYR A CA 1
ATOM 2114 C C . TYR A 1 254 ? 31.438 -8.783 -50.783 1.00 81.88 254 TYR A C 1
ATOM 2116 O O . TYR A 1 254 ? 30.249 -8.807 -51.111 1.00 81.88 254 TYR A O 1
ATOM 2124 N N . PHE A 1 255 ? 32.388 -8.245 -51.558 1.00 81.56 255 PHE A N 1
ATOM 2125 C CA . PHE A 1 255 ? 32.117 -7.593 -52.839 1.00 81.56 255 PHE A CA 1
ATOM 2126 C C . PHE A 1 255 ? 32.222 -8.519 -54.056 1.00 81.56 255 PHE A C 1
ATOM 2128 O O . PHE A 1 255 ? 31.814 -8.082 -55.123 1.00 81.56 255 PHE A O 1
ATOM 2135 N N . GLU A 1 256 ? 32.667 -9.772 -53.927 1.00 78.06 256 GLU A N 1
ATOM 2136 C CA . GLU A 1 256 ? 32.844 -10.739 -55.029 1.00 78.06 256 GLU A CA 1
ATOM 2137 C C . GLU A 1 256 ? 31.665 -10.754 -56.016 1.00 78.06 256 GLU A C 1
ATOM 2139 O O . GLU A 1 256 ? 31.821 -10.466 -57.199 1.00 78.06 256 GLU A O 1
ATOM 2144 N N . GLN A 1 257 ? 30.445 -10.939 -55.511 1.00 72.50 257 GLN A N 1
ATOM 2145 C CA . GLN A 1 257 ? 29.246 -11.014 -56.355 1.00 72.50 257 GLN A CA 1
ATOM 2146 C C . GLN A 1 257 ? 28.842 -9.653 -56.949 1.00 72.50 257 GLN A C 1
ATOM 2148 O O . GLN A 1 257 ? 28.157 -9.597 -57.964 1.00 72.50 257 GLN A O 1
ATOM 2153 N N . ALA A 1 258 ? 29.255 -8.545 -56.328 1.00 73.81 258 ALA A N 1
ATOM 2154 C CA . ALA A 1 258 ? 29.064 -7.201 -56.873 1.00 73.81 258 ALA A CA 1
ATOM 2155 C C . ALA A 1 258 ? 30.166 -6.823 -57.883 1.00 73.81 258 ALA A C 1
ATOM 2157 O O . ALA A 1 258 ? 29.910 -6.041 -58.792 1.00 73.81 258 ALA A O 1
ATOM 2158 N N . MET A 1 259 ? 31.368 -7.396 -57.754 1.00 72.88 259 MET A N 1
ATOM 2159 C CA . MET A 1 259 ? 32.470 -7.282 -58.712 1.00 72.88 259 MET A CA 1
ATOM 2160 C C . MET A 1 259 ? 32.154 -8.056 -59.995 1.00 72.88 259 MET A C 1
ATOM 2162 O O . MET A 1 259 ? 32.323 -7.509 -61.079 1.00 72.88 259 MET A O 1
ATOM 2166 N N . GLU A 1 260 ? 31.631 -9.280 -59.882 1.00 72.50 260 GLU A N 1
ATOM 2167 C CA . GLU A 1 260 ? 31.188 -10.095 -61.025 1.00 72.50 260 GLU A CA 1
ATOM 2168 C C . GLU A 1 260 ? 30.055 -9.425 -61.817 1.00 72.50 260 GLU A C 1
ATOM 2170 O O . GLU A 1 260 ? 30.044 -9.457 -63.043 1.00 72.50 260 GLU A O 1
ATOM 2175 N N . GLN A 1 261 ? 29.124 -8.757 -61.127 1.00 67.94 261 GLN A N 1
ATOM 2176 C CA . GLN A 1 261 ? 28.028 -7.997 -61.749 1.00 67.94 261 GLN A CA 1
ATOM 2177 C C . GLN A 1 261 ? 28.463 -6.641 -62.330 1.00 67.94 261 GLN A C 1
ATOM 2179 O O . GLN A 1 261 ? 27.691 -6.008 -63.050 1.00 67.94 261 GLN A O 1
ATOM 2184 N N . ALA A 1 262 ? 29.669 -6.170 -61.999 1.00 62.38 262 ALA A N 1
ATOM 2185 C CA . ALA A 1 262 ? 30.239 -4.930 -62.522 1.00 62.38 262 ALA A CA 1
ATOM 2186 C C . ALA A 1 262 ? 31.089 -5.148 -63.790 1.00 62.38 262 ALA A C 1
ATOM 2188 O O . ALA A 1 262 ? 31.500 -4.161 -64.410 1.00 62.38 262 ALA A O 1
ATOM 2189 N N . ASP A 1 263 ? 31.358 -6.403 -64.174 1.00 64.19 263 ASP A N 1
ATOM 2190 C CA . ASP A 1 263 ? 32.056 -6.760 -65.412 1.00 64.19 263 ASP A CA 1
ATOM 2191 C C . ASP A 1 263 ? 31.123 -6.547 -66.629 1.00 64.19 263 ASP A C 1
ATOM 2193 O O . ASP A 1 263 ? 30.020 -7.105 -66.652 1.00 64.19 263 ASP A O 1
ATOM 2197 N N . PRO A 1 264 ? 31.528 -5.769 -67.658 1.00 58.56 264 PRO A N 1
ATOM 2198 C CA . PRO A 1 264 ? 30.716 -5.485 -68.850 1.00 58.56 264 PRO A CA 1
ATOM 2199 C C . PRO A 1 264 ? 30.198 -6.705 -69.633 1.00 58.56 264 PRO A C 1
ATOM 2201 O O . PRO A 1 264 ? 29.386 -6.534 -70.541 1.00 58.56 264 PRO A O 1
ATOM 2204 N N . SER A 1 265 ? 30.686 -7.912 -69.337 1.00 56.06 265 SER A N 1
ATOM 2205 C CA . SER A 1 265 ? 30.323 -9.161 -70.019 1.00 56.06 265 SER A CA 1
ATOM 2206 C C . SER A 1 265 ? 29.147 -9.921 -69.370 1.00 56.06 265 SER A C 1
ATOM 2208 O O . SER A 1 265 ? 28.619 -10.864 -69.965 1.00 56.06 265 SER A O 1
ATOM 2210 N N . ALA A 1 266 ? 28.712 -9.545 -68.161 1.00 52.00 266 ALA A N 1
ATOM 2211 C CA . ALA A 1 266 ? 27.629 -10.231 -67.452 1.00 52.00 266 ALA A CA 1
ATOM 2212 C C . ALA A 1 266 ? 26.245 -9.642 -67.816 1.00 52.00 266 ALA A C 1
ATOM 2214 O O . ALA A 1 266 ? 26.032 -8.440 -67.650 1.00 52.00 266 ALA A O 1
ATOM 2215 N N . PRO A 1 267 ? 25.265 -10.449 -68.277 1.00 50.53 267 PRO A N 1
ATOM 2216 C CA . PRO A 1 267 ? 23.913 -9.976 -68.559 1.00 50.53 267 PRO A CA 1
ATOM 2217 C C . PRO A 1 267 ? 23.137 -9.836 -67.242 1.00 50.53 267 PRO A C 1
ATOM 2219 O O . PRO A 1 267 ? 22.397 -10.734 -66.845 1.00 50.53 267 PRO A O 1
ATOM 2222 N N . ALA A 1 268 ? 23.344 -8.731 -66.531 1.00 47.97 268 ALA A N 1
ATOM 2223 C CA . ALA A 1 268 ? 22.544 -8.373 -65.366 1.00 47.97 268 ALA A CA 1
ATOM 2224 C C . ALA A 1 268 ? 21.680 -7.151 -65.697 1.00 47.97 268 ALA A C 1
ATOM 2226 O O . ALA A 1 268 ? 22.207 -6.095 -66.050 1.00 47.97 268 ALA A O 1
ATOM 2227 N N . ASP A 1 269 ? 20.359 -7.294 -65.563 1.00 58.34 269 ASP A N 1
ATOM 2228 C CA . ASP A 1 269 ? 19.422 -6.172 -65.628 1.00 58.34 269 ASP A CA 1
ATOM 2229 C C . ASP A 1 269 ? 19.832 -5.116 -64.588 1.00 58.34 269 ASP A C 1
ATOM 2231 O O . ASP A 1 269 ? 20.032 -5.447 -63.415 1.00 58.34 269 ASP A O 1
ATOM 2235 N N . GLU A 1 270 ? 19.966 -3.848 -64.997 1.00 60.97 270 GLU A N 1
ATOM 2236 C CA . GLU A 1 270 ? 20.480 -2.762 -64.142 1.00 60.97 270 GLU A CA 1
ATOM 2237 C C . GLU A 1 270 ? 19.706 -2.595 -62.824 1.00 60.97 270 GLU A C 1
ATOM 2239 O O . GLU A 1 270 ? 20.263 -2.098 -61.848 1.00 60.97 270 GLU A O 1
ATOM 2244 N N . GLU A 1 271 ? 18.455 -3.056 -62.774 1.00 58.44 271 GLU A N 1
ATOM 2245 C CA . GLU A 1 271 ? 17.572 -3.022 -61.605 1.00 58.44 271 GLU A CA 1
ATOM 2246 C C . GLU A 1 271 ? 17.921 -4.090 -60.546 1.00 58.44 271 GLU A C 1
ATOM 2248 O O . GLU A 1 271 ? 17.745 -3.849 -59.354 1.00 58.44 271 GLU A O 1
ATOM 2253 N N . ASN A 1 272 ? 18.520 -5.222 -60.942 1.00 60.38 272 ASN A N 1
ATOM 2254 C CA . ASN A 1 272 ? 18.822 -6.369 -60.067 1.00 60.38 272 ASN A CA 1
ATOM 2255 C C . ASN A 1 272 ? 20.277 -6.421 -59.564 1.00 60.38 272 ASN A C 1
ATOM 2257 O O . ASN A 1 272 ? 20.702 -7.412 -58.959 1.00 60.38 272 ASN A O 1
ATOM 2261 N N . LYS A 1 273 ? 21.063 -5.365 -59.794 1.00 68.88 273 LYS A N 1
ATOM 2262 C CA . LYS A 1 273 ? 22.424 -5.259 -59.255 1.00 68.88 273 LYS A CA 1
ATOM 2263 C C . LYS A 1 273 ? 22.387 -5.250 -57.730 1.00 68.88 273 LYS A C 1
ATOM 2265 O O . LYS A 1 273 ? 21.652 -4.474 -57.122 1.00 68.88 273 LYS A O 1
ATOM 2270 N N . ARG A 1 274 ? 23.261 -6.027 -57.083 1.00 69.44 274 ARG A N 1
ATOM 2271 C CA . ARG A 1 274 ? 23.353 -6.069 -55.608 1.00 69.44 274 ARG A CA 1
ATOM 2272 C C . ARG A 1 274 ? 23.645 -4.726 -54.965 1.00 69.44 274 ARG A C 1
ATOM 2274 O O . ARG A 1 274 ? 23.251 -4.475 -53.835 1.00 69.44 274 ARG A O 1
ATOM 2281 N N . VAL A 1 275 ? 24.312 -3.860 -55.710 1.00 71.12 275 VAL A N 1
ATOM 2282 C CA . VAL A 1 275 ? 24.654 -2.503 -55.305 1.00 71.12 275 VAL A CA 1
ATOM 2283 C C . VAL A 1 275 ? 23.407 -1.611 -55.121 1.00 71.12 275 VAL A C 1
ATOM 2285 O O . VAL A 1 275 ? 23.468 -0.638 -54.372 1.00 71.12 275 VAL A O 1
ATOM 2288 N N . ASN A 1 276 ? 22.264 -1.981 -55.715 1.00 71.25 276 ASN A N 1
ATOM 2289 C CA . ASN A 1 276 ? 20.977 -1.300 -55.534 1.00 71.25 276 ASN A CA 1
ATOM 2290 C C . ASN A 1 276 ? 20.184 -1.787 -54.309 1.00 71.25 276 ASN A C 1
ATOM 2292 O O . ASN A 1 276 ? 19.226 -1.124 -53.910 1.00 71.25 276 ASN A O 1
ATOM 2296 N N . ASP A 1 277 ? 20.560 -2.912 -53.690 1.00 80.31 277 ASP A N 1
ATOM 2297 C CA . ASP A 1 277 ? 19.935 -3.352 -52.442 1.00 80.31 277 ASP A CA 1
ATOM 2298 C C . ASP A 1 277 ? 20.400 -2.452 -51.290 1.00 80.31 277 ASP A C 1
ATOM 2300 O O . ASP A 1 277 ? 21.585 -2.390 -50.947 1.00 80.31 277 ASP A O 1
ATOM 2304 N N . GLY A 1 278 ? 19.450 -1.760 -50.657 1.00 76.44 278 GLY A N 1
ATOM 2305 C CA . GLY A 1 278 ? 19.723 -0.863 -49.537 1.00 76.44 278 GLY A CA 1
ATOM 2306 C C . GLY A 1 278 ? 20.425 -1.564 -48.371 1.00 76.44 278 GLY A C 1
ATOM 2307 O O . GLY A 1 278 ? 21.338 -0.991 -47.777 1.00 76.44 278 GLY A O 1
ATOM 2308 N N . ASN A 1 279 ? 20.075 -2.818 -48.066 1.00 82.44 279 ASN A N 1
ATOM 2309 C CA . ASN A 1 279 ? 20.699 -3.555 -46.963 1.00 82.44 279 ASN A CA 1
ATOM 2310 C C . ASN A 1 279 ? 22.148 -3.937 -47.278 1.00 82.44 279 ASN A C 1
ATOM 2312 O O . ASN A 1 279 ? 23.024 -3.821 -46.412 1.00 82.44 279 ASN A O 1
ATOM 2316 N N . PHE A 1 280 ? 22.406 -4.365 -48.515 1.00 83.56 280 PHE A N 1
ATOM 2317 C CA . PHE A 1 280 ? 23.757 -4.604 -49.010 1.00 83.56 280 PHE A CA 1
ATOM 2318 C C . PHE A 1 280 ? 24.580 -3.315 -48.979 1.00 83.56 280 PHE A C 1
ATOM 2320 O O . PHE A 1 280 ? 25.671 -3.304 -48.414 1.00 83.56 280 PHE A O 1
ATOM 2327 N N . GLY A 1 281 ? 24.033 -2.205 -49.480 1.00 81.44 281 GLY A N 1
ATOM 2328 C CA . GLY A 1 281 ? 24.732 -0.925 -49.525 1.00 81.44 281 GLY A CA 1
ATOM 2329 C C . GLY A 1 281 ? 25.100 -0.375 -48.144 1.00 81.44 281 GLY A C 1
ATOM 2330 O O . GLY A 1 281 ? 26.225 0.078 -47.933 1.00 81.44 281 GLY A O 1
ATOM 2331 N N . TRP A 1 282 ? 24.204 -0.486 -47.162 1.00 80.88 282 TRP A N 1
ATOM 2332 C CA . TRP A 1 282 ? 24.484 -0.073 -45.782 1.00 80.88 282 TRP A CA 1
ATOM 2333 C C . TRP A 1 282 ? 25.560 -0.927 -45.102 1.00 80.88 282 TRP A C 1
ATOM 2335 O O . TRP A 1 282 ? 26.379 -0.411 -44.337 1.00 80.88 282 TRP A O 1
ATOM 2345 N N . ARG A 1 283 ? 25.574 -2.240 -45.353 1.00 83.06 283 ARG A N 1
ATOM 2346 C CA . ARG A 1 283 ? 26.610 -3.145 -44.828 1.00 83.06 283 ARG A CA 1
ATOM 2347 C C . ARG A 1 283 ? 27.950 -2.930 -45.537 1.00 83.06 283 ARG A C 1
ATOM 2349 O O . ARG A 1 283 ? 28.975 -2.874 -44.862 1.00 83.06 283 ARG A O 1
ATOM 2356 N N . ALA A 1 284 ? 27.923 -2.723 -46.851 1.00 84.19 284 ALA A N 1
ATOM 2357 C CA . ALA A 1 284 ? 29.071 -2.368 -47.678 1.00 84.19 284 ALA A CA 1
ATOM 2358 C C . ALA A 1 284 ? 29.753 -1.089 -47.179 1.00 84.19 284 ALA A C 1
ATOM 2360 O O . ALA A 1 284 ? 30.966 -1.077 -46.990 1.00 84.19 284 ALA A O 1
ATOM 2361 N N . LEU A 1 285 ? 28.979 -0.037 -46.892 1.00 81.56 285 LEU A N 1
ATOM 2362 C CA . LEU A 1 285 ? 29.509 1.237 -46.408 1.00 81.56 285 LEU A CA 1
ATOM 2363 C C . LEU A 1 285 ? 30.238 1.083 -45.064 1.00 81.56 285 LEU A C 1
ATOM 2365 O O . LEU A 1 285 ? 31.353 1.573 -44.906 1.00 81.56 285 LEU A O 1
ATOM 2369 N N . ARG A 1 286 ? 29.647 0.344 -44.113 1.00 84.38 286 ARG A N 1
ATOM 2370 C CA . ARG A 1 286 ? 30.278 0.064 -42.809 1.00 84.38 286 ARG A CA 1
ATOM 2371 C C . ARG A 1 286 ? 31.547 -0.776 -42.941 1.00 84.38 286 ARG A C 1
ATOM 2373 O O . ARG A 1 286 ? 32.488 -0.574 -42.177 1.00 84.38 286 ARG A O 1
ATOM 2380 N N . LEU A 1 287 ? 31.569 -1.718 -43.884 1.00 84.69 287 LEU A N 1
ATOM 2381 C CA . LEU A 1 287 ? 32.746 -2.542 -44.139 1.00 84.69 287 LEU A CA 1
ATOM 2382 C C . LEU A 1 287 ? 33.874 -1.718 -44.775 1.00 84.69 287 LEU A C 1
ATOM 2384 O O . LEU A 1 287 ? 35.020 -1.810 -44.335 1.00 84.69 287 LEU A O 1
ATOM 2388 N N . LEU A 1 288 ? 33.546 -0.872 -45.756 1.00 82.25 288 LEU A N 1
ATOM 2389 C CA . LEU A 1 288 ? 34.496 0.044 -46.385 1.00 82.25 288 LEU A CA 1
ATOM 2390 C C . LEU A 1 288 ? 35.066 1.038 -45.367 1.00 82.25 288 LEU A C 1
ATOM 2392 O O . LEU A 1 288 ? 36.278 1.200 -45.322 1.00 82.25 288 LEU A O 1
ATOM 2396 N N . ALA A 1 289 ? 34.242 1.616 -44.491 1.00 82.38 289 ALA A N 1
ATOM 2397 C CA . ALA A 1 289 ? 34.705 2.538 -43.450 1.00 82.38 289 ALA A CA 1
ATOM 2398 C C . ALA A 1 289 ? 35.762 1.940 -42.510 1.00 82.38 289 ALA A C 1
ATOM 2400 O O . ALA A 1 289 ? 36.614 2.666 -42.009 1.00 82.38 289 ALA A O 1
ATOM 2401 N N . ARG A 1 290 ? 35.713 0.622 -42.272 1.00 80.25 290 ARG A N 1
ATOM 2402 C CA . ARG A 1 290 ? 36.632 -0.072 -41.358 1.00 80.25 290 ARG A CA 1
ATOM 2403 C C . ARG A 1 290 ? 37.850 -0.695 -42.033 1.00 80.25 290 ARG A C 1
ATOM 2405 O O . ARG A 1 290 ? 38.889 -0.806 -41.398 1.00 80.25 290 ARG A O 1
ATOM 2412 N N . ARG A 1 291 ? 37.716 -1.183 -43.270 1.00 78.94 291 ARG A N 1
ATOM 2413 C CA . ARG A 1 291 ? 38.763 -1.975 -43.947 1.00 78.94 291 ARG A CA 1
ATOM 2414 C C . ARG A 1 291 ? 39.359 -1.278 -45.170 1.00 78.94 291 ARG A C 1
ATOM 2416 O O . ARG A 1 291 ? 40.432 -1.679 -45.606 1.00 78.94 291 ARG A O 1
ATOM 2423 N N . SER A 1 292 ? 38.681 -0.283 -45.748 1.00 77.44 292 SER A N 1
ATOM 2424 C CA . SER A 1 292 ? 39.178 0.431 -46.927 1.00 77.44 292 SER A CA 1
ATOM 2425 C C . SER A 1 292 ? 39.936 1.693 -46.506 1.00 77.44 292 SER A C 1
ATOM 2427 O O . SER A 1 292 ? 39.307 2.645 -46.038 1.00 77.44 292 SER A O 1
ATOM 2429 N N . PRO A 1 293 ? 41.255 1.778 -46.759 1.00 72.31 293 PRO A N 1
ATOM 2430 C CA . PRO A 1 293 ? 42.036 2.986 -46.477 1.00 72.31 293 PRO A CA 1
ATOM 2431 C C . PRO A 1 293 ? 41.580 4.192 -47.316 1.00 72.31 293 PRO A C 1
ATOM 2433 O O . PRO A 1 293 ? 41.900 5.334 -47.008 1.00 72.31 293 PRO A O 1
ATOM 2436 N N . GLN A 1 294 ? 40.805 3.951 -48.376 1.00 67.19 294 GLN A N 1
ATOM 2437 C CA . GLN A 1 294 ? 40.327 4.974 -49.304 1.00 67.19 294 GLN A CA 1
ATOM 2438 C C . GLN A 1 294 ? 38.920 5.491 -48.983 1.00 67.19 294 GLN A C 1
ATOM 2440 O O . GLN A 1 294 ? 38.372 6.285 -49.743 1.00 67.19 294 GLN A O 1
ATOM 2445 N N . PHE A 1 295 ? 38.294 5.027 -47.896 1.00 72.25 295 PHE A N 1
ATOM 2446 C CA . PHE A 1 295 ? 36.922 5.422 -47.569 1.00 72.25 295 PHE A CA 1
ATOM 2447 C C . PHE A 1 295 ? 36.806 6.907 -47.187 1.00 72.25 295 PHE A C 1
ATOM 2449 O O . PHE A 1 295 ? 35.895 7.586 -47.652 1.00 72.25 295 PHE A O 1
ATOM 2456 N N . PHE A 1 296 ? 37.764 7.427 -46.410 1.00 65.81 296 PHE A N 1
ATOM 2457 C CA . PHE A 1 296 ? 37.789 8.817 -45.928 1.00 65.81 296 PHE A CA 1
ATOM 2458 C C . PHE A 1 296 ? 38.690 9.747 -46.757 1.00 65.81 296 PHE A C 1
ATOM 2460 O O . PHE A 1 296 ? 39.211 10.744 -46.254 1.00 65.81 296 PHE A O 1
ATOM 2467 N N . THR A 1 297 ? 38.895 9.462 -48.045 1.00 67.19 297 THR A N 1
ATOM 2468 C CA . THR A 1 297 ? 39.588 10.427 -48.909 1.00 67.19 297 THR A CA 1
ATOM 2469 C C . THR A 1 297 ? 38.689 11.645 -49.105 1.00 67.19 297 THR A C 1
ATOM 2471 O O . THR A 1 297 ? 37.590 11.502 -49.638 1.00 67.19 297 THR A O 1
ATOM 2474 N N . HIS A 1 298 ? 39.145 12.830 -48.688 1.00 51.50 298 HIS A N 1
ATOM 2475 C CA . HIS A 1 298 ? 38.441 14.100 -48.875 1.00 51.50 298 HIS A CA 1
ATOM 2476 C C . HIS A 1 298 ? 38.249 14.383 -50.374 1.00 51.50 298 HIS A C 1
ATOM 2478 O O . HIS A 1 298 ? 39.102 14.985 -51.024 1.00 51.50 298 HIS A O 1
ATOM 2484 N N . SER A 1 299 ? 37.139 13.930 -50.953 1.00 56.44 299 SER A N 1
ATOM 2485 C CA . SER A 1 299 ? 36.740 14.318 -52.300 1.00 56.44 299 SER A CA 1
ATOM 2486 C C . SER A 1 299 ? 35.768 15.489 -52.205 1.00 56.44 299 SER A C 1
ATOM 2488 O O . SER A 1 299 ? 34.658 15.310 -51.716 1.00 56.44 299 SER A O 1
ATOM 2490 N N . ASN A 1 300 ? 36.141 16.655 -52.738 1.00 55.72 300 ASN A N 1
ATOM 2491 C CA . ASN A 1 300 ? 35.274 17.839 -52.902 1.00 55.72 300 ASN A CA 1
ATOM 2492 C C . ASN A 1 300 ? 34.090 17.623 -53.877 1.00 55.72 300 ASN A C 1
ATOM 2494 O O . ASN A 1 300 ? 33.472 18.585 -54.329 1.00 55.72 300 ASN A O 1
ATOM 2498 N N . ASN A 1 301 ? 33.781 16.375 -54.231 1.00 61.88 301 ASN A N 1
ATOM 2499 C CA . ASN A 1 301 ? 32.667 16.038 -55.103 1.00 61.88 301 ASN A CA 1
ATOM 2500 C C . ASN A 1 301 ? 31.417 15.772 -54.252 1.00 61.88 301 ASN A C 1
ATOM 2502 O O . ASN A 1 301 ? 31.534 15.136 -53.201 1.00 61.88 301 ASN A O 1
ATOM 2506 N N . PRO A 1 302 ? 30.228 16.224 -54.690 1.00 60.91 302 PRO A N 1
ATOM 2507 C CA . PRO A 1 302 ? 28.981 15.910 -54.004 1.00 60.91 302 PRO A CA 1
ATOM 2508 C C . PRO A 1 302 ? 28.825 14.391 -53.875 1.00 60.91 302 PRO A C 1
ATOM 2510 O O . PRO A 1 302 ? 29.180 13.643 -54.786 1.00 60.91 302 PRO A O 1
ATOM 2513 N N . ILE A 1 303 ? 28.319 13.941 -52.724 1.00 60.03 303 ILE A N 1
ATOM 2514 C CA . ILE A 1 303 ? 28.090 12.521 -52.440 1.00 60.03 303 ILE A CA 1
ATOM 2515 C C . ILE A 1 303 ? 27.118 11.979 -53.500 1.00 60.03 303 ILE A C 1
ATOM 2517 O O . ILE A 1 303 ? 25.936 12.324 -53.496 1.00 60.03 303 ILE A O 1
ATOM 2521 N N . ASN A 1 304 ? 27.628 11.158 -54.424 1.00 65.25 304 ASN A N 1
ATOM 2522 C CA . ASN A 1 304 ? 26.810 10.442 -55.404 1.00 65.25 304 ASN A CA 1
ATOM 2523 C C . ASN A 1 304 ? 25.820 9.516 -54.680 1.00 65.25 304 ASN A C 1
ATOM 2525 O O . ASN A 1 304 ? 26.037 9.143 -53.522 1.00 65.25 304 ASN A O 1
ATOM 2529 N N . LYS A 1 305 ? 24.735 9.106 -55.352 1.00 75.44 305 LYS A N 1
ATOM 2530 C CA . LYS A 1 305 ? 23.787 8.147 -54.760 1.00 75.44 305 LYS A CA 1
ATOM 2531 C C . LYS A 1 305 ? 24.542 6.886 -54.319 1.00 75.44 305 LYS A C 1
ATOM 2533 O O . LYS A 1 305 ? 25.488 6.467 -54.981 1.00 75.44 305 LYS A O 1
ATOM 2538 N N . LEU A 1 306 ? 24.117 6.272 -53.210 1.00 75.19 306 LEU A N 1
ATOM 2539 C CA . LEU A 1 306 ? 24.814 5.133 -52.592 1.00 75.19 306 LEU A CA 1
ATOM 2540 C C . LEU A 1 306 ? 25.223 4.030 -53.596 1.00 75.19 306 LEU A C 1
ATOM 2542 O O . LEU A 1 306 ? 26.375 3.601 -53.530 1.00 75.19 306 LEU A O 1
ATOM 2546 N N . PRO A 1 307 ? 24.374 3.619 -54.562 1.00 76.56 307 PRO A N 1
ATOM 2547 C CA . PRO A 1 307 ? 24.774 2.621 -55.550 1.00 76.56 307 PRO A CA 1
ATOM 2548 C C . PRO A 1 307 ? 25.937 3.073 -56.451 1.00 76.56 307 PRO A C 1
ATOM 2550 O O . PRO A 1 307 ? 26.891 2.332 -56.672 1.00 76.56 307 PRO A O 1
ATOM 2553 N N . GLU A 1 308 ? 25.919 4.323 -56.911 1.00 75.75 308 GLU A N 1
ATOM 2554 C CA . GLU A 1 308 ? 26.955 4.900 -57.781 1.00 75.75 308 GLU A CA 1
ATOM 2555 C C . GLU A 1 308 ? 28.300 5.036 -57.047 1.00 75.75 308 GLU A C 1
ATOM 2557 O O . GLU A 1 308 ? 29.368 4.796 -57.617 1.00 75.75 308 GLU A O 1
ATOM 2562 N N . TYR A 1 309 ? 28.258 5.388 -55.757 1.00 77.75 309 TYR A N 1
ATOM 2563 C CA . TYR A 1 309 ? 29.445 5.430 -54.903 1.00 77.75 309 TYR A CA 1
ATOM 2564 C C . TYR A 1 309 ? 30.061 4.038 -54.721 1.00 77.75 309 TYR A C 1
ATOM 2566 O O . TYR A 1 309 ? 31.275 3.869 -54.848 1.00 77.75 309 TYR A O 1
ATOM 2574 N N . LEU A 1 310 ? 29.230 3.027 -54.465 1.00 75.12 310 LEU A N 1
ATOM 2575 C CA . LEU A 1 310 ? 29.684 1.650 -54.298 1.00 75.12 310 LEU A CA 1
ATOM 2576 C C . LEU A 1 310 ? 30.262 1.080 -55.597 1.00 75.12 310 LEU A C 1
ATOM 2578 O O . LEU A 1 310 ? 31.323 0.467 -55.542 1.00 75.12 310 LEU A O 1
ATOM 2582 N N . GLU A 1 311 ? 29.662 1.337 -56.764 1.00 76.06 311 GLU A N 1
ATOM 2583 C CA . GLU A 1 311 ? 30.244 0.934 -58.055 1.00 76.06 311 GLU A CA 1
ATOM 2584 C C . GLU A 1 311 ? 31.621 1.580 -58.301 1.00 76.06 311 GLU A C 1
ATOM 2586 O O . GLU A 1 311 ? 32.545 0.919 -58.781 1.00 76.06 311 GLU A O 1
ATOM 2591 N N . MET A 1 312 ? 31.797 2.859 -57.944 1.00 75.19 312 MET A N 1
ATOM 2592 C CA . MET A 1 312 ? 33.097 3.536 -58.031 1.00 75.19 312 MET A CA 1
ATOM 2593 C C . MET A 1 312 ? 34.131 2.893 -57.096 1.00 75.19 312 MET A C 1
ATOM 2595 O O . MET A 1 312 ? 35.274 2.676 -57.503 1.00 75.19 312 MET A O 1
ATOM 2599 N N . MET A 1 313 ? 33.747 2.591 -55.853 1.00 73.62 313 MET A N 1
ATOM 2600 C CA . MET A 1 313 ? 34.638 1.965 -54.872 1.00 73.62 313 MET A CA 1
ATOM 2601 C C . MET A 1 313 ? 34.995 0.530 -55.267 1.00 73.62 313 MET A C 1
ATOM 2603 O O . MET A 1 313 ? 36.161 0.160 -55.188 1.00 73.62 313 MET A O 1
ATOM 2607 N N . ILE A 1 314 ? 34.042 -0.245 -55.787 1.00 76.31 314 ILE A N 1
ATO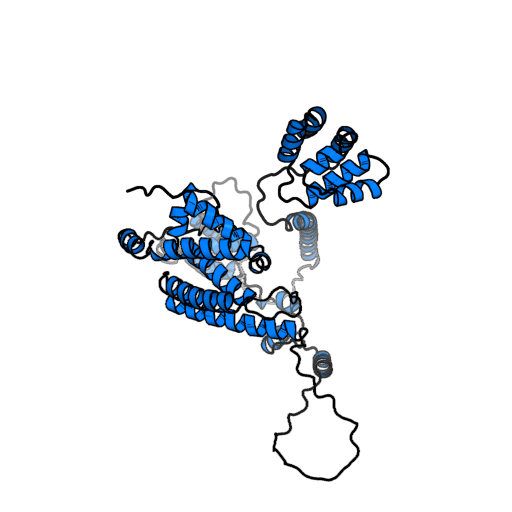M 2608 C CA . ILE A 1 314 ? 34.275 -1.593 -56.319 1.00 76.31 314 ILE A CA 1
ATOM 2609 C C . ILE A 1 314 ? 35.274 -1.545 -57.484 1.00 76.31 314 ILE A C 1
ATOM 2611 O O . ILE A 1 314 ? 36.231 -2.313 -57.502 1.00 76.31 314 ILE A O 1
ATOM 2615 N N . LYS A 1 315 ? 35.131 -0.595 -58.419 1.00 75.44 315 LYS A N 1
ATOM 2616 C CA . LYS A 1 315 ? 36.084 -0.408 -59.530 1.00 75.44 315 LYS A CA 1
ATOM 2617 C C . LYS A 1 315 ? 37.490 -0.035 -59.052 1.00 75.44 315 LYS A C 1
ATOM 2619 O O . LYS A 1 315 ? 38.467 -0.483 -59.649 1.00 75.44 315 LYS A O 1
ATOM 2624 N N . LYS A 1 316 ? 37.611 0.759 -57.983 1.00 73.88 316 LYS A N 1
ATOM 2625 C CA . LYS A 1 316 ? 38.909 1.073 -57.361 1.00 73.88 316 LYS A CA 1
ATOM 2626 C C . LYS A 1 316 ? 39.524 -0.151 -56.684 1.00 73.88 316 LYS A C 1
ATOM 2628 O O . LYS A 1 316 ? 40.687 -0.433 -56.931 1.00 73.88 316 LYS A O 1
ATOM 2633 N N . ILE A 1 317 ? 38.731 -0.929 -55.945 1.00 74.69 317 ILE A N 1
ATOM 2634 C CA . ILE A 1 317 ? 39.168 -2.191 -55.324 1.00 74.69 317 ILE A CA 1
ATOM 2635 C C . ILE A 1 317 ? 39.637 -3.197 -56.389 1.00 74.69 317 ILE A C 1
ATOM 2637 O O . ILE A 1 317 ? 40.667 -3.838 -56.215 1.00 74.69 317 ILE A O 1
ATOM 2641 N N . ILE A 1 318 ? 38.937 -3.294 -57.528 1.00 71.38 318 ILE A N 1
ATOM 2642 C CA . ILE A 1 318 ? 39.357 -4.122 -58.673 1.00 71.38 318 ILE A CA 1
ATOM 2643 C C . ILE A 1 318 ? 40.682 -3.621 -59.269 1.00 71.38 318 ILE A C 1
ATOM 2645 O O . ILE A 1 318 ? 41.522 -4.430 -59.651 1.00 71.38 318 ILE A O 1
ATOM 2649 N N . LYS A 1 319 ? 40.874 -2.300 -59.365 1.00 71.12 319 LYS A N 1
ATOM 2650 C CA . LYS A 1 319 ? 42.074 -1.683 -59.951 1.00 71.12 319 LYS A CA 1
ATOM 2651 C C . LYS A 1 319 ? 43.308 -1.797 -59.051 1.00 71.12 319 LYS A C 1
ATOM 2653 O O . LYS A 1 319 ? 44.407 -1.965 -59.568 1.00 71.12 319 LYS A O 1
ATOM 2658 N N . ASP A 1 320 ? 43.117 -1.729 -57.738 1.00 64.50 320 ASP A N 1
ATOM 2659 C CA . ASP A 1 320 ? 44.181 -1.891 -56.743 1.00 64.50 320 ASP A CA 1
ATOM 2660 C C . ASP A 1 320 ? 44.482 -3.364 -56.432 1.00 64.50 320 ASP A C 1
ATOM 2662 O O . ASP A 1 320 ? 45.375 -3.657 -55.638 1.00 64.50 320 ASP A O 1
ATOM 2666 N N . ARG A 1 321 ? 43.782 -4.304 -57.084 1.00 61.50 321 ARG A N 1
ATOM 2667 C CA . ARG A 1 321 ? 44.110 -5.729 -57.054 1.00 61.50 321 ARG A CA 1
ATOM 2668 C C . ARG A 1 321 ? 45.474 -5.930 -57.729 1.00 61.50 321 ARG A C 1
ATOM 2670 O O . ARG A 1 321 ? 45.573 -5.745 -58.945 1.00 61.50 321 ARG A O 1
ATOM 2677 N N . PRO A 1 322 ? 46.536 -6.334 -57.009 1.00 45.34 322 PRO A N 1
ATOM 2678 C CA . PRO A 1 322 ? 47.773 -6.711 -57.670 1.00 45.34 322 PRO A CA 1
ATOM 2679 C C . PRO A 1 322 ? 47.490 -7.938 -58.544 1.00 45.34 322 PRO A C 1
ATOM 2681 O O . PRO A 1 322 ? 46.935 -8.939 -58.087 1.00 45.34 322 PRO A O 1
ATOM 2684 N N . VAL A 1 323 ? 47.841 -7.843 -59.826 1.00 40.59 323 VAL A N 1
ATOM 2685 C CA . VAL A 1 323 ? 47.783 -8.951 -60.782 1.00 40.59 323 VAL A CA 1
ATOM 2686 C C . VAL A 1 323 ? 48.638 -10.097 -60.239 1.00 40.59 323 VAL A C 1
ATOM 2688 O O . VAL A 1 323 ? 49.863 -10.049 -60.292 1.00 40.59 323 VAL A O 1
ATOM 2691 N N . SER A 1 324 ? 47.998 -11.134 -59.703 1.00 34.22 324 SER A N 1
ATOM 2692 C CA . SER A 1 324 ? 48.658 -12.403 -59.412 1.00 34.22 324 SER A CA 1
ATOM 2693 C C . SER A 1 324 ? 48.692 -13.231 -60.696 1.00 34.22 324 SER A C 1
ATOM 2695 O O . SER A 1 324 ? 47.674 -13.779 -61.118 1.00 34.22 324 SER A O 1
ATOM 2697 N N . VAL A 1 325 ? 49.864 -13.318 -61.329 1.00 33.31 325 VAL A N 1
ATOM 2698 C CA . VAL A 1 325 ? 50.194 -14.396 -62.270 1.00 33.31 325 VAL A CA 1
ATOM 2699 C C . VAL A 1 325 ? 51.299 -15.250 -61.636 1.00 33.31 325 VAL A C 1
ATOM 2701 O O . VAL A 1 325 ? 52.461 -14.875 -61.633 1.00 33.31 325 VAL A O 1
ATOM 2704 N N . GLN A 1 326 ? 50.868 -16.383 -61.073 1.00 30.45 326 GLN A N 1
ATOM 2705 C CA . GLN A 1 326 ? 51.485 -17.722 -61.107 1.00 30.45 326 GLN A CA 1
ATOM 2706 C C . GLN A 1 326 ? 52.949 -17.933 -60.615 1.00 30.45 326 GLN A C 1
ATOM 2708 O O . GLN A 1 326 ? 53.878 -17.863 -61.406 1.00 30.45 326 GLN A O 1
ATOM 2713 N N . GLN A 1 327 ? 53.046 -18.391 -59.345 1.00 25.45 327 GLN A N 1
ATOM 2714 C CA . GLN A 1 327 ? 53.943 -19.411 -58.716 1.00 25.45 327 GLN A CA 1
ATOM 2715 C C . GLN A 1 327 ? 55.488 -19.233 -58.674 1.00 25.45 327 GLN A C 1
ATOM 2717 O O . GLN A 1 327 ? 56.059 -18.652 -59.587 1.00 25.45 327 GLN A O 1
ATOM 2722 N N . PRO A 1 328 ? 56.217 -19.937 -57.768 1.00 38.00 328 PRO A N 1
ATOM 2723 C CA . PRO A 1 328 ? 56.003 -20.234 -56.338 1.00 38.00 328 PRO A CA 1
ATOM 2724 C C . PRO A 1 328 ? 57.235 -19.842 -55.464 1.00 38.00 328 PRO A C 1
ATOM 2726 O O . PRO A 1 328 ? 58.302 -19.546 -55.986 1.00 38.00 328 PRO A O 1
ATOM 2729 N N . ASP A 1 329 ? 57.074 -19.864 -54.137 1.00 33.72 329 ASP A N 1
ATOM 2730 C CA . ASP A 1 329 ? 58.114 -19.856 -53.086 1.00 33.72 329 ASP A CA 1
ATOM 2731 C C . ASP A 1 329 ? 59.330 -18.917 -53.233 1.00 33.72 329 ASP A C 1
ATOM 2733 O O . ASP A 1 329 ? 60.381 -19.298 -53.741 1.00 33.72 329 ASP A O 1
ATOM 2737 N N . SER A 1 330 ? 59.256 -17.745 -52.595 1.00 25.70 330 SER A N 1
ATOM 2738 C CA . SER A 1 330 ? 60.397 -17.223 -51.830 1.00 25.70 330 SER A CA 1
ATOM 2739 C C . SER A 1 330 ? 59.945 -16.144 -50.847 1.00 25.70 330 SER A C 1
ATOM 2741 O O . SER A 1 330 ? 59.412 -15.110 -51.245 1.00 25.70 330 SER A O 1
ATOM 2743 N N . GLU A 1 331 ? 60.161 -16.444 -49.571 1.00 38.66 331 GLU A N 1
ATOM 2744 C CA . GLU A 1 331 ? 60.205 -15.578 -48.392 1.00 38.66 331 GLU A CA 1
ATOM 2745 C C . GLU A 1 331 ? 60.235 -14.065 -48.679 1.00 38.66 331 GLU A C 1
ATOM 2747 O O . GLU A 1 331 ? 61.194 -13.539 -49.242 1.00 38.66 331 GLU A O 1
ATOM 2752 N N . PHE A 1 332 ? 59.222 -13.340 -48.197 1.00 26.11 332 PHE A N 1
ATOM 2753 C CA . PHE A 1 332 ? 59.348 -11.902 -47.974 1.00 26.11 332 PHE A CA 1
ATOM 2754 C C . PHE A 1 332 ? 58.831 -11.555 -46.579 1.00 26.11 332 PHE A C 1
ATOM 2756 O O . PHE A 1 332 ? 57.628 -11.520 -46.311 1.00 26.11 332 PHE A O 1
ATOM 2763 N N . SER A 1 333 ? 59.784 -11.359 -45.670 1.00 37.22 333 SER A N 1
ATOM 2764 C CA . SER A 1 333 ? 59.582 -10.865 -44.3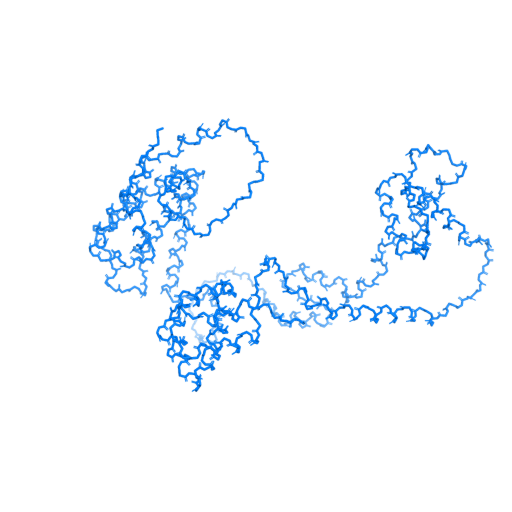14 1.00 37.22 333 SER A CA 1
ATOM 2765 C C . SER A 1 333 ? 58.820 -9.546 -44.352 1.00 37.22 333 SER A C 1
ATOM 2767 O O . SER A 1 333 ? 59.285 -8.571 -44.939 1.00 37.22 333 SER A O 1
ATOM 2769 N N . THR A 1 334 ? 57.653 -9.502 -43.712 1.00 30.17 334 THR A N 1
ATOM 2770 C CA . THR A 1 334 ? 56.969 -8.231 -43.456 1.00 30.17 334 THR A CA 1
ATOM 2771 C C . THR A 1 334 ? 57.430 -7.752 -42.085 1.00 30.17 334 THR A C 1
ATOM 2773 O O . THR A 1 334 ? 57.254 -8.452 -41.089 1.00 30.17 334 THR A O 1
ATOM 2776 N N . ASN A 1 335 ? 58.109 -6.606 -42.060 1.00 34.66 335 ASN A N 1
ATOM 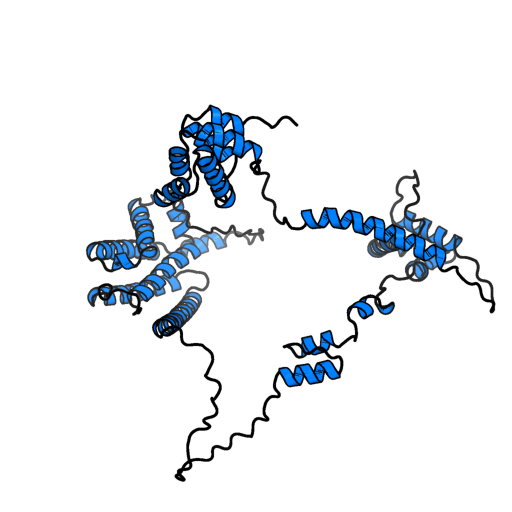2777 C CA . ASN A 1 335 ? 58.696 -6.011 -40.866 1.00 34.66 335 ASN A CA 1
ATOM 2778 C C . ASN A 1 335 ? 57.634 -5.767 -39.782 1.00 34.66 335 ASN A C 1
ATOM 2780 O O . ASN A 1 335 ? 56.646 -5.072 -40.001 1.00 34.66 335 ASN A O 1
ATOM 2784 N N . MET A 1 336 ? 57.891 -6.322 -38.596 1.00 35.19 336 MET A N 1
ATOM 2785 C CA . MET A 1 336 ? 57.061 -6.242 -37.386 1.00 35.19 336 MET A CA 1
ATOM 2786 C C . MET A 1 336 ? 57.017 -4.825 -36.768 1.00 35.19 336 MET A C 1
ATOM 2788 O O . MET A 1 336 ? 56.237 -4.575 -35.858 1.00 35.19 336 MET A O 1
ATOM 2792 N N . GLU A 1 337 ? 57.842 -3.883 -37.232 1.00 34.28 337 GLU A N 1
ATOM 2793 C CA . GLU A 1 337 ? 58.015 -2.570 -36.586 1.00 34.28 337 GLU A CA 1
ATOM 2794 C C . GLU A 1 337 ? 56.959 -1.522 -36.981 1.00 34.28 337 GLU A C 1
ATOM 2796 O O . GLU A 1 337 ? 56.700 -0.602 -36.204 1.00 34.28 337 GLU A O 1
ATOM 2801 N N . ASP A 1 338 ? 56.297 -1.673 -38.134 1.00 35.81 338 ASP A N 1
ATOM 2802 C CA . ASP A 1 338 ? 55.300 -0.696 -38.600 1.00 35.81 338 ASP A CA 1
ATOM 2803 C C . ASP A 1 338 ? 53.891 -0.957 -38.039 1.00 35.81 338 ASP A C 1
ATOM 2805 O O . ASP A 1 338 ? 53.100 -0.027 -37.907 1.00 35.81 338 ASP A O 1
ATOM 2809 N N . ILE A 1 339 ? 53.587 -2.196 -37.631 1.00 41.56 339 ILE A N 1
ATOM 2810 C CA . ILE A 1 339 ? 52.297 -2.553 -37.010 1.00 41.56 339 ILE A CA 1
ATOM 2811 C C . ILE A 1 339 ? 52.255 -2.076 -35.549 1.00 41.56 339 ILE A C 1
ATOM 2813 O O . ILE A 1 339 ? 51.260 -1.503 -35.113 1.00 41.56 339 ILE A O 1
ATOM 2817 N N . VAL A 1 340 ? 53.372 -2.194 -34.821 1.00 40.62 340 VAL A N 1
ATOM 2818 C CA . VAL A 1 340 ? 53.468 -1.781 -33.407 1.00 40.62 340 VAL A CA 1
ATOM 2819 C C . VAL A 1 340 ? 53.314 -0.264 -33.241 1.00 40.62 340 VAL A C 1
ATOM 2821 O O . VAL A 1 340 ? 52.718 0.189 -32.270 1.00 40.62 340 VAL A O 1
ATOM 2824 N N . LYS A 1 341 ? 53.777 0.543 -34.206 1.00 38.25 341 LYS A N 1
ATOM 2825 C CA . LYS A 1 341 ? 53.623 2.008 -34.152 1.00 38.25 341 LYS A CA 1
ATOM 2826 C C . LYS A 1 341 ? 52.190 2.486 -34.364 1.00 38.25 341 LYS A C 1
ATOM 2828 O O . LYS A 1 341 ? 51.831 3.520 -33.816 1.00 38.25 341 LYS A O 1
ATOM 2833 N N . VAL A 1 342 ? 51.384 1.772 -35.148 1.00 43.19 342 VAL A N 1
ATOM 2834 C CA . VAL A 1 342 ? 49.981 2.150 -35.379 1.00 43.19 342 VAL A CA 1
ATOM 2835 C C . VAL A 1 342 ? 49.135 1.792 -34.155 1.00 43.19 342 VAL A C 1
ATOM 2837 O O . VAL A 1 342 ? 48.319 2.600 -33.723 1.00 43.19 342 VAL A O 1
ATOM 2840 N N . GLU A 1 343 ? 49.398 0.642 -33.535 1.00 39.66 343 GLU A N 1
ATOM 2841 C CA . GLU A 1 343 ? 48.679 0.172 -32.343 1.00 39.66 343 GLU A CA 1
ATOM 2842 C C . GLU A 1 343 ? 48.992 1.029 -31.100 1.00 39.66 343 GLU A C 1
ATOM 2844 O O . GLU A 1 343 ? 48.091 1.390 -30.350 1.00 39.66 343 GLU A O 1
ATOM 2849 N N . GLN A 1 344 ? 50.241 1.485 -30.951 1.00 39.50 344 GLN A N 1
ATOM 2850 C CA . GLN A 1 344 ? 50.657 2.330 -29.826 1.00 39.50 344 GLN A CA 1
ATOM 2851 C C . GLN A 1 344 ? 50.115 3.774 -29.913 1.00 39.50 344 GLN A C 1
ATOM 2853 O O . GLN A 1 344 ? 49.909 4.418 -28.886 1.00 39.50 344 GLN A O 1
ATOM 2858 N N . VAL A 1 345 ? 49.844 4.292 -31.118 1.00 44.06 345 VAL A N 1
ATOM 2859 C CA . VAL A 1 345 ? 49.227 5.623 -31.305 1.00 44.06 345 VAL A CA 1
ATOM 2860 C C . VAL A 1 345 ? 47.717 5.572 -31.041 1.00 44.06 345 VAL A C 1
ATOM 2862 O O . VAL A 1 345 ? 47.191 6.474 -30.394 1.00 44.06 345 VAL A O 1
ATOM 2865 N N . LEU A 1 346 ? 47.042 4.483 -31.431 1.00 42.16 346 LEU A N 1
ATOM 2866 C CA . LEU A 1 346 ? 45.623 4.246 -31.130 1.00 42.16 346 LEU A CA 1
ATOM 2867 C C . LEU A 1 346 ? 45.363 4.031 -29.625 1.00 42.16 346 LEU A C 1
ATOM 2869 O O . LEU A 1 346 ? 44.407 4.589 -29.095 1.00 42.16 346 LEU A O 1
ATOM 2873 N N . GLU A 1 347 ? 46.249 3.329 -28.906 1.00 39.38 347 GLU A N 1
ATOM 2874 C CA . GLU A 1 347 ? 46.138 3.158 -27.442 1.00 39.38 347 GLU A CA 1
ATOM 2875 C C . GLU A 1 347 ? 46.358 4.464 -26.650 1.00 39.38 347 GLU A C 1
ATOM 2877 O O . GLU A 1 347 ? 45.883 4.598 -25.521 1.00 39.38 347 GLU A O 1
ATOM 2882 N N . THR A 1 348 ? 47.070 5.447 -27.215 1.00 39.22 348 THR A N 1
ATOM 2883 C CA . THR A 1 348 ? 47.315 6.736 -26.538 1.00 39.22 348 THR A CA 1
ATOM 2884 C C . THR A 1 348 ? 46.131 7.700 -26.711 1.00 39.22 348 THR A C 1
ATOM 2886 O O . THR A 1 348 ? 45.815 8.471 -25.801 1.00 39.22 348 THR A O 1
ATOM 2889 N N . GLU A 1 349 ? 45.431 7.624 -27.848 1.00 39.25 349 GLU A N 1
ATOM 2890 C CA . GLU A 1 349 ? 44.206 8.394 -28.102 1.00 39.25 349 GLU A CA 1
ATOM 2891 C C . GLU A 1 349 ? 42.978 7.786 -27.393 1.00 39.25 349 GLU A C 1
ATOM 2893 O O . GLU A 1 349 ? 42.166 8.534 -26.858 1.00 39.25 349 GLU A O 1
ATOM 2898 N N . GLU A 1 350 ? 42.868 6.456 -27.263 1.00 38.38 350 GLU A N 1
ATOM 2899 C CA . GLU A 1 350 ? 41.767 5.829 -26.501 1.00 38.38 350 GLU A CA 1
ATOM 2900 C C . GLU A 1 350 ? 41.863 6.058 -24.977 1.00 38.38 350 GLU A C 1
ATOM 2902 O O . GLU A 1 350 ? 40.838 6.194 -24.308 1.00 38.38 350 GLU A O 1
ATOM 2907 N N . ASN A 1 351 ? 43.069 6.179 -24.407 1.00 37.53 351 ASN A N 1
ATOM 2908 C CA . ASN A 1 351 ? 43.235 6.427 -22.966 1.00 37.53 351 ASN A CA 1
ATOM 2909 C C . ASN A 1 351 ? 42.984 7.887 -22.548 1.00 37.53 351 ASN A C 1
ATOM 2911 O O . ASN A 1 351 ? 42.673 8.138 -21.389 1.00 37.53 351 ASN A O 1
ATOM 2915 N N . THR A 1 352 ? 43.078 8.852 -23.468 1.00 37.25 352 THR A N 1
ATOM 2916 C CA . THR A 1 352 ? 42.798 10.271 -23.163 1.00 37.25 352 THR A CA 1
ATOM 2917 C C . THR A 1 352 ? 41.315 10.626 -23.286 1.00 37.25 352 THR A C 1
ATOM 2919 O O . THR A 1 352 ? 40.862 11.582 -22.659 1.00 37.25 352 THR A O 1
ATOM 2922 N N . VAL A 1 353 ? 40.547 9.825 -24.030 1.00 40.56 353 VAL A N 1
ATOM 2923 C CA . VAL A 1 353 ? 39.088 9.968 -24.156 1.00 40.56 353 VAL A CA 1
ATOM 2924 C C . VAL A 1 353 ? 38.351 9.227 -23.026 1.00 40.56 353 VAL A C 1
ATOM 2926 O O . VAL A 1 353 ? 37.356 9.731 -22.513 1.00 40.56 353 VAL A O 1
ATOM 2929 N N . ASN A 1 354 ? 38.880 8.099 -22.534 1.00 35.47 354 ASN A N 1
ATOM 2930 C CA . ASN A 1 354 ? 38.234 7.339 -21.452 1.00 35.47 354 ASN A CA 1
ATOM 2931 C C . ASN A 1 354 ? 38.283 8.017 -20.067 1.00 35.47 354 ASN A C 1
ATOM 2933 O O . ASN A 1 354 ? 37.364 7.814 -19.279 1.00 35.47 354 ASN A O 1
ATOM 2937 N N . GLU A 1 355 ? 39.283 8.856 -19.763 1.00 36.16 355 GLU A N 1
ATOM 2938 C CA . GLU A 1 355 ? 39.317 9.589 -18.479 1.00 36.16 355 GLU A CA 1
ATOM 2939 C C . GLU A 1 355 ? 38.320 10.761 -18.423 1.00 36.16 355 GLU A C 1
ATOM 2941 O O . GLU A 1 355 ? 37.962 11.205 -17.335 1.00 36.16 355 GLU A O 1
ATOM 2946 N N . THR A 1 356 ? 37.835 11.254 -19.570 1.00 38.19 356 THR A N 1
ATOM 2947 C CA . THR A 1 356 ? 36.835 12.339 -19.618 1.00 38.19 356 THR A CA 1
ATOM 2948 C C . THR A 1 356 ? 35.396 11.832 -19.742 1.00 38.19 356 THR A C 1
ATOM 2950 O O . THR A 1 356 ? 34.482 12.514 -19.286 1.00 38.19 356 THR A O 1
ATOM 2953 N N . GLU A 1 357 ? 35.176 10.624 -20.272 1.00 34.25 357 GLU A N 1
ATOM 2954 C CA . GLU A 1 357 ? 33.832 10.042 -20.412 1.00 34.25 357 GLU A CA 1
ATOM 2955 C C . GLU A 1 357 ? 33.368 9.228 -19.181 1.00 34.25 357 GLU A C 1
ATOM 2957 O O . GLU A 1 357 ? 32.163 9.145 -18.927 1.00 34.25 357 GLU A O 1
ATOM 2962 N N . GLU A 1 358 ? 34.275 8.683 -18.354 1.00 33.50 358 GLU A N 1
ATOM 2963 C CA . GLU A 1 358 ? 33.885 7.940 -17.136 1.00 33.50 358 GLU A CA 1
ATOM 2964 C C . GLU A 1 358 ? 33.328 8.831 -16.006 1.00 33.50 358 GLU A C 1
ATOM 2966 O O . GLU A 1 358 ? 32.547 8.344 -15.184 1.00 33.50 358 GLU A O 1
ATOM 2971 N N . GLU A 1 359 ? 33.622 10.138 -15.986 1.00 35.50 359 GLU A N 1
ATOM 2972 C CA . GLU A 1 359 ? 32.978 11.077 -15.048 1.00 35.50 359 GLU A CA 1
ATOM 2973 C C . GLU A 1 359 ? 31.595 11.573 -15.524 1.00 35.50 359 GLU A C 1
ATOM 2975 O O . GLU A 1 359 ? 30.776 11.982 -14.696 1.00 35.50 359 GLU A O 1
ATOM 2980 N N . GLU A 1 360 ? 31.269 11.479 -16.822 1.00 35.97 360 GLU A N 1
ATOM 2981 C CA . GLU A 1 360 ? 29.956 11.887 -17.360 1.00 35.97 360 GLU A CA 1
ATOM 2982 C C . GLU A 1 360 ? 28.920 10.745 -17.419 1.00 35.97 360 GLU A C 1
ATOM 2984 O O . GLU A 1 360 ? 27.714 10.998 -17.362 1.00 35.97 360 GLU A O 1
ATOM 2989 N N . LEU A 1 361 ? 29.343 9.477 -17.446 1.00 30.77 361 LEU A N 1
ATOM 2990 C CA . LEU A 1 361 ? 28.447 8.314 -17.598 1.00 30.77 361 LEU A CA 1
ATOM 2991 C C . LEU A 1 361 ? 27.786 7.800 -16.302 1.00 30.77 361 LEU A C 1
ATOM 2993 O O . LEU A 1 361 ? 26.979 6.869 -16.350 1.00 30.77 361 LEU A O 1
ATOM 2997 N N . LEU A 1 362 ? 28.046 8.435 -15.153 1.00 37.31 362 LEU A N 1
ATOM 2998 C CA . LEU A 1 362 ? 27.373 8.155 -13.871 1.00 37.31 362 LEU A CA 1
ATOM 2999 C C . LEU A 1 362 ? 26.193 9.094 -13.552 1.00 37.31 362 LEU A C 1
ATOM 3001 O O . LEU A 1 362 ? 25.605 8.986 -12.476 1.00 37.31 362 LEU A O 1
ATOM 3005 N N . LYS A 1 363 ? 25.780 9.969 -14.479 1.00 35.25 363 LYS A N 1
ATOM 3006 C CA . LYS A 1 363 ? 24.562 10.789 -14.335 1.00 35.25 363 LYS A CA 1
ATOM 3007 C C . LYS A 1 363 ? 23.539 10.463 -15.416 1.00 35.25 363 LYS A C 1
ATOM 3009 O O . LYS A 1 363 ? 23.337 11.200 -16.375 1.00 35.25 363 LYS A O 1
ATOM 3014 N N . GLY A 1 364 ? 22.871 9.332 -15.222 1.00 28.78 364 GLY A N 1
ATOM 3015 C CA . GLY A 1 364 ? 21.593 9.071 -15.866 1.00 28.78 364 GLY A CA 1
ATOM 3016 C C . GLY A 1 364 ? 20.487 9.964 -15.294 1.00 28.78 364 GLY A C 1
ATOM 3017 O O . GLY A 1 364 ? 20.402 10.159 -14.086 1.00 28.78 364 GLY A O 1
ATOM 3018 N N . GLU A 1 365 ? 19.625 10.402 -16.211 1.00 32.25 365 GLU A N 1
ATOM 3019 C CA . GLU A 1 365 ? 18.291 10.998 -16.050 1.00 32.25 365 GLU A CA 1
ATOM 3020 C C . GLU A 1 365 ? 18.193 12.532 -15.987 1.00 32.25 365 GLU A C 1
ATOM 3022 O O . GLU A 1 365 ? 18.641 13.210 -15.062 1.00 32.25 365 GLU A O 1
ATOM 3027 N N . GLU A 1 366 ? 17.530 13.058 -17.025 1.00 33.12 366 GLU A N 1
ATOM 3028 C CA . GLU A 1 366 ? 17.131 14.443 -17.246 1.00 33.12 366 GLU A CA 1
ATOM 3029 C C . GLU A 1 366 ? 16.409 15.046 -16.028 1.00 33.12 366 GLU A C 1
ATOM 3031 O O . GLU A 1 366 ? 15.183 15.092 -15.949 1.00 33.12 366 GLU A O 1
ATOM 3036 N N . HIS A 1 367 ? 17.179 15.618 -15.107 1.00 30.08 367 HIS A N 1
ATOM 3037 C CA . HIS A 1 367 ? 16.725 16.761 -14.335 1.00 30.08 367 HIS A CA 1
ATOM 3038 C C . HIS A 1 367 ? 16.902 17.994 -15.215 1.00 30.08 367 HIS A C 1
ATOM 3040 O O . HIS A 1 367 ? 18.008 18.484 -15.443 1.00 30.08 367 HIS A O 1
ATOM 3046 N N . SER A 1 368 ? 15.783 18.486 -15.740 1.00 29.91 368 SER A N 1
ATOM 3047 C CA . SER A 1 368 ? 15.663 19.834 -16.289 1.00 29.91 368 SER A CA 1
ATOM 3048 C C . SER A 1 368 ? 16.398 20.823 -15.381 1.00 29.91 368 SER A C 1
ATOM 3050 O O . SER A 1 368 ? 15.934 21.055 -14.271 1.00 29.91 368 SER A O 1
ATOM 3052 N N . LYS A 1 369 ? 17.525 21.373 -15.859 1.00 36.88 369 LYS A N 1
ATOM 3053 C CA . LYS A 1 369 ? 18.285 22.522 -15.327 1.00 36.88 369 LYS A CA 1
ATOM 3054 C C . LYS A 1 369 ? 17.651 23.171 -14.075 1.00 36.88 369 LYS A C 1
ATOM 3056 O O . LYS A 1 369 ? 16.985 24.196 -14.191 1.00 36.88 369 LYS A O 1
ATOM 3061 N N . ARG A 1 370 ? 17.853 22.589 -12.888 1.00 38.12 370 ARG A N 1
ATOM 3062 C CA . ARG A 1 370 ? 17.624 23.245 -11.589 1.00 38.12 370 ARG A CA 1
ATOM 3063 C C . ARG A 1 370 ? 19.006 23.570 -11.030 1.00 38.12 370 ARG A C 1
ATOM 3065 O O . ARG A 1 370 ? 19.866 22.697 -10.985 1.00 38.12 370 ARG A O 1
ATOM 3072 N N . GLY A 1 371 ? 19.246 24.849 -10.746 1.00 50.78 371 GLY A N 1
ATOM 3073 C CA . GLY A 1 371 ? 20.570 25.374 -10.410 1.00 50.78 371 GLY A CA 1
ATOM 3074 C C . GLY A 1 371 ? 21.193 24.665 -9.208 1.00 50.78 371 GLY A C 1
ATOM 3075 O O . GLY A 1 371 ? 20.559 24.546 -8.166 1.00 50.78 371 GLY A O 1
ATOM 3076 N N . VAL A 1 372 ? 22.433 24.206 -9.365 1.00 61.81 372 VAL A N 1
ATOM 3077 C CA . VAL A 1 372 ? 23.250 23.670 -8.270 1.00 61.81 372 VAL A CA 1
ATOM 3078 C C . VAL A 1 372 ? 23.792 24.854 -7.467 1.00 61.81 372 VAL A C 1
ATOM 3080 O O . VAL A 1 372 ? 24.341 25.785 -8.059 1.00 61.81 372 VAL A O 1
ATOM 3083 N N . PHE A 1 373 ? 23.634 24.838 -6.141 1.00 68.25 373 PHE A N 1
ATOM 3084 C CA . PHE A 1 373 ? 24.231 25.847 -5.262 1.00 68.25 373 PHE A CA 1
ATOM 3085 C C . PHE A 1 373 ? 25.761 25.799 -5.359 1.00 68.25 373 PHE A C 1
ATOM 3087 O O . PHE A 1 373 ? 26.360 24.732 -5.210 1.00 68.25 373 PHE A O 1
ATOM 3094 N N . THR A 1 374 ? 26.414 26.940 -5.587 1.00 75.69 374 THR A N 1
ATOM 3095 C CA . THR A 1 374 ? 27.882 27.009 -5.550 1.00 75.69 374 THR A CA 1
ATOM 3096 C C . THR A 1 374 ? 28.382 27.176 -4.107 1.00 75.69 374 THR A C 1
ATOM 3098 O O . THR A 1 374 ? 27.697 27.779 -3.275 1.00 75.69 374 THR A O 1
ATOM 3101 N N . PRO A 1 375 ? 29.588 26.683 -3.765 1.00 70.19 375 PRO A N 1
ATOM 3102 C CA . PRO A 1 375 ? 30.153 26.858 -2.422 1.00 70.19 375 PRO A CA 1
ATOM 3103 C C . PRO A 1 375 ? 30.321 28.339 -2.037 1.00 70.19 375 PRO A C 1
ATOM 3105 O O . PRO A 1 375 ? 30.190 28.688 -0.866 1.00 70.19 375 PRO A O 1
ATOM 3108 N N . GLU A 1 376 ? 30.539 29.212 -3.024 1.00 73.50 376 GLU A N 1
ATOM 3109 C CA . GLU A 1 376 ? 30.632 30.666 -2.854 1.00 73.50 376 GLU A CA 1
ATOM 3110 C C . GLU A 1 376 ? 29.280 31.302 -2.492 1.00 73.50 376 GLU A C 1
ATOM 3112 O O . GLU A 1 376 ? 29.224 32.205 -1.658 1.00 73.50 376 GLU A O 1
ATOM 3117 N N . GLN A 1 377 ? 28.173 30.793 -3.050 1.00 75.50 377 GLN A N 1
ATOM 3118 C CA . GLN A 1 377 ? 26.823 31.236 -2.689 1.00 75.50 377 GLN A CA 1
ATOM 3119 C C . GLN A 1 377 ? 26.487 30.880 -1.240 1.00 75.50 377 GLN A C 1
ATOM 3121 O O . GLN A 1 377 ? 25.918 31.707 -0.532 1.00 75.50 377 GLN A O 1
ATOM 3126 N N . PHE A 1 378 ? 26.877 29.692 -0.766 1.00 77.50 378 PHE A N 1
ATOM 3127 C CA . PHE A 1 378 ? 26.682 29.320 0.638 1.00 77.50 378 PHE A CA 1
ATOM 3128 C C . PHE A 1 378 ? 27.476 30.208 1.595 1.00 77.50 378 PHE A C 1
ATOM 3130 O O . PHE A 1 378 ? 26.972 30.553 2.660 1.00 77.50 378 PHE A O 1
ATOM 3137 N N . GLU A 1 379 ? 28.693 30.602 1.226 1.00 77.50 379 GLU A N 1
ATOM 3138 C CA . GLU A 1 379 ? 29.528 31.471 2.055 1.00 77.50 379 GLU A CA 1
ATOM 3139 C C . GLU A 1 379 ? 28.974 32.900 2.120 1.00 77.50 379 GLU A C 1
ATOM 3141 O O . GLU A 1 379 ? 28.815 33.458 3.206 1.00 77.50 379 GLU A O 1
ATOM 3146 N N . ALA A 1 380 ? 28.562 33.453 0.976 1.00 78.06 380 ALA A N 1
ATOM 3147 C CA . ALA A 1 380 ? 27.926 34.765 0.910 1.00 78.06 380 ALA A CA 1
ATOM 3148 C C . ALA A 1 380 ? 26.573 34.806 1.649 1.00 78.06 380 ALA A C 1
ATOM 3150 O O . ALA A 1 380 ? 26.274 35.778 2.350 1.00 78.06 380 ALA A O 1
ATOM 3151 N N . LEU A 1 381 ? 25.767 33.742 1.546 1.00 79.25 381 LEU A N 1
ATOM 3152 C CA . LEU A 1 381 ? 24.501 33.611 2.272 1.00 79.25 381 LEU A CA 1
ATOM 3153 C C . LEU A 1 381 ? 24.712 33.437 3.775 1.00 79.25 381 LEU A C 1
ATOM 3155 O O . LEU A 1 381 ? 23.995 34.057 4.555 1.00 79.25 381 LEU A O 1
ATOM 3159 N N . ALA A 1 382 ? 25.700 32.645 4.193 1.00 79.25 382 ALA A N 1
ATOM 3160 C CA . ALA A 1 382 ? 25.985 32.406 5.604 1.00 79.25 382 ALA A CA 1
ATOM 3161 C C . ALA A 1 382 ? 26.353 33.698 6.345 1.00 79.25 382 ALA A C 1
ATOM 3163 O O . ALA A 1 382 ? 25.829 33.936 7.430 1.00 79.25 382 ALA A O 1
ATOM 3164 N N . ILE A 1 383 ? 27.161 34.570 5.732 1.00 80.31 383 ILE A N 1
ATOM 3165 C CA . ILE A 1 383 ? 27.532 35.875 6.307 1.00 80.31 383 ILE A CA 1
ATOM 3166 C C . ILE A 1 383 ? 26.296 36.772 6.475 1.00 80.31 383 ILE A C 1
ATOM 3168 O O . ILE A 1 383 ? 26.139 37.462 7.481 1.00 80.31 383 ILE A O 1
ATOM 3172 N N . LYS A 1 384 ? 25.387 36.762 5.493 1.00 79.81 384 LYS A N 1
ATOM 3173 C CA . LYS A 1 384 ? 24.190 37.617 5.488 1.00 79.81 384 LYS A CA 1
ATOM 3174 C C . LYS A 1 384 ? 23.053 37.091 6.366 1.00 79.81 384 LYS A C 1
ATOM 3176 O O . LYS A 1 384 ? 22.268 37.885 6.874 1.00 79.81 384 LYS A O 1
ATOM 3181 N N . LEU A 1 385 ? 22.966 35.775 6.551 1.00 79.69 385 LEU A N 1
ATOM 3182 C CA . LEU A 1 385 ? 21.905 35.098 7.301 1.00 79.69 385 LEU A CA 1
ATOM 3183 C C . LEU A 1 385 ? 22.316 34.714 8.730 1.00 79.69 385 LEU A C 1
ATOM 3185 O O . LEU A 1 385 ? 21.464 34.277 9.500 1.00 79.69 385 LEU A O 1
ATOM 3189 N N . ALA A 1 386 ? 23.582 34.915 9.110 1.00 75.44 386 ALA A N 1
ATOM 3190 C CA . ALA A 1 386 ? 24.099 34.666 10.454 1.00 75.44 386 ALA A CA 1
ATOM 3191 C C . ALA A 1 386 ? 23.258 35.257 11.606 1.00 75.44 386 ALA A C 1
ATOM 3193 O O . ALA A 1 386 ? 23.093 34.564 12.599 1.00 75.44 386 ALA A O 1
ATOM 3194 N N . PRO A 1 387 ? 22.676 36.471 11.547 1.00 77.50 387 PRO A N 1
ATOM 3195 C CA . PRO A 1 387 ? 21.888 36.975 12.679 1.00 77.50 387 PRO A CA 1
ATOM 3196 C C . PRO A 1 387 ? 20.488 36.344 12.803 1.00 77.50 387 PRO A C 1
ATOM 3198 O O . PRO A 1 387 ? 19.903 36.371 13.883 1.00 77.50 387 PRO A O 1
ATOM 3201 N N . ASP A 1 388 ? 19.944 35.763 11.727 1.00 80.06 388 ASP A N 1
ATOM 3202 C CA . ASP A 1 388 ? 18.558 35.272 11.655 1.00 80.06 388 ASP A CA 1
ATOM 3203 C C . ASP A 1 388 ? 18.458 33.777 11.286 1.00 80.06 388 ASP A C 1
ATOM 3205 O O . ASP A 1 388 ? 17.378 33.281 10.946 1.00 80.06 388 ASP A O 1
ATOM 3209 N N . TRP A 1 389 ? 19.560 33.026 11.398 1.00 81.56 389 TRP A N 1
ATOM 3210 C CA . TRP A 1 389 ? 19.657 31.633 10.943 1.00 81.56 389 TRP A CA 1
ATOM 3211 C C . TRP A 1 389 ? 18.595 30.710 11.564 1.00 81.56 389 TRP A C 1
ATOM 3213 O O . TRP A 1 389 ? 18.066 29.833 10.887 1.00 81.56 389 TRP A O 1
ATOM 3223 N N . GLN A 1 390 ? 18.196 30.950 12.819 1.00 81.62 390 GLN A N 1
ATOM 3224 C CA . GLN A 1 390 ? 17.141 30.184 13.501 1.00 81.62 390 GLN A CA 1
ATOM 3225 C C . GLN A 1 390 ? 15.746 30.407 12.892 1.00 81.62 390 GLN A C 1
ATOM 3227 O O . GLN A 1 390 ? 14.929 29.485 12.837 1.00 81.62 390 GLN A O 1
ATOM 3232 N N . LYS A 1 391 ? 15.454 31.624 12.413 1.00 80.25 391 LYS A N 1
ATOM 3233 C CA . LYS A 1 391 ? 14.177 31.935 11.747 1.00 80.25 391 LYS A CA 1
ATOM 3234 C C . LYS A 1 391 ? 14.113 31.280 10.373 1.00 80.25 391 LYS A C 1
ATOM 3236 O O . LYS A 1 391 ? 13.062 30.765 9.993 1.00 80.25 391 LYS A O 1
ATOM 3241 N N . VAL A 1 392 ? 15.241 31.279 9.661 1.00 80.88 392 VAL A N 1
ATOM 3242 C CA . VAL A 1 392 ? 15.395 30.591 8.375 1.00 80.88 392 VAL A CA 1
ATOM 3243 C C . VAL A 1 392 ? 15.231 29.082 8.572 1.00 80.88 392 VAL A C 1
ATOM 3245 O O . VAL A 1 392 ? 14.404 28.480 7.895 1.00 80.88 392 VAL A O 1
ATOM 3248 N N . ALA A 1 393 ? 15.884 28.492 9.578 1.00 81.31 393 ALA A N 1
ATOM 3249 C CA . ALA A 1 393 ? 15.751 27.076 9.932 1.00 81.31 393 ALA A CA 1
ATOM 3250 C C . ALA A 1 393 ? 14.291 26.644 10.148 1.00 81.31 393 ALA A C 1
ATOM 3252 O O . ALA A 1 393 ? 13.829 25.660 9.573 1.00 81.31 393 ALA A O 1
ATOM 3253 N N . TYR A 1 394 ? 13.534 27.424 10.927 1.00 80.31 394 TYR A N 1
ATOM 3254 C CA . TYR A 1 394 ? 12.125 27.137 11.203 1.00 80.31 394 TYR A CA 1
ATOM 3255 C C . TYR A 1 394 ? 11.253 27.189 9.938 1.00 80.31 394 TYR A C 1
ATOM 3257 O O . TYR A 1 394 ? 10.281 26.447 9.807 1.00 80.31 394 TYR A O 1
ATOM 3265 N N . LYS A 1 395 ? 11.586 28.073 8.990 1.00 81.19 395 LYS A N 1
ATOM 3266 C CA . LYS A 1 395 ? 10.864 28.214 7.718 1.00 81.19 395 LYS A CA 1
ATOM 3267 C C . LYS A 1 395 ? 11.248 27.165 6.681 1.00 81.19 395 LYS A C 1
ATOM 3269 O O . LYS A 1 395 ? 10.386 26.801 5.888 1.00 81.19 395 LYS A O 1
ATOM 3274 N N . LEU A 1 396 ? 12.477 26.661 6.737 1.00 79.75 396 LEU A N 1
ATOM 3275 C CA . LEU A 1 396 ? 12.946 25.521 5.947 1.00 79.75 396 LEU A CA 1
ATOM 3276 C C . LEU A 1 396 ? 12.438 24.170 6.486 1.00 79.75 396 LEU A C 1
ATOM 3278 O O . LEU A 1 396 ? 12.675 23.140 5.873 1.00 79.75 396 LEU A O 1
ATOM 3282 N N . GLY A 1 397 ? 11.686 24.165 7.595 1.00 77.62 397 GLY A N 1
ATOM 3283 C CA . GLY A 1 397 ? 10.985 22.979 8.095 1.00 77.62 397 GLY A CA 1
ATOM 3284 C C . GLY A 1 397 ? 11.716 22.201 9.190 1.00 77.62 397 GLY A C 1
ATOM 3285 O O . GLY A 1 397 ? 11.206 21.165 9.618 1.00 77.62 397 GLY A O 1
ATOM 3286 N N . TYR A 1 398 ? 12.849 22.708 9.687 1.00 82.38 398 TYR A N 1
ATOM 3287 C CA . TYR A 1 398 ? 13.575 22.086 10.795 1.00 82.38 398 TYR A CA 1
ATOM 3288 C C . TYR A 1 398 ? 12.811 22.201 12.117 1.00 82.38 398 TYR A C 1
ATOM 3290 O O . TYR A 1 398 ? 12.235 23.242 12.460 1.00 82.38 398 TYR A O 1
ATOM 3298 N N . ARG A 1 399 ? 12.823 21.114 12.889 1.00 81.00 399 ARG A N 1
ATOM 3299 C CA . ARG A 1 399 ? 12.206 21.027 14.215 1.00 81.00 399 ARG A CA 1
ATOM 3300 C C . ARG A 1 399 ? 13.108 21.633 15.292 1.00 81.00 399 ARG A C 1
ATOM 3302 O O . ARG A 1 399 ? 14.299 21.859 15.097 1.00 81.00 399 ARG A O 1
ATOM 3309 N N . LEU A 1 400 ? 12.527 21.923 16.457 1.00 75.38 400 LEU A N 1
ATOM 3310 C CA . LEU A 1 400 ? 13.224 22.620 17.546 1.00 75.38 400 LEU A CA 1
ATOM 3311 C C . LEU A 1 400 ? 14.440 21.833 18.073 1.00 75.38 400 LEU A C 1
ATOM 3313 O O . LEU A 1 400 ? 15.441 22.435 18.439 1.00 75.38 400 LEU A O 1
ATOM 3317 N N . ASP A 1 401 ? 14.370 20.503 18.072 1.00 76.81 401 ASP A N 1
ATOM 3318 C CA . ASP A 1 401 ? 15.466 19.594 18.422 1.00 76.81 401 ASP A CA 1
ATOM 3319 C C . ASP A 1 401 ? 16.613 19.628 17.397 1.00 76.81 401 ASP A C 1
ATOM 3321 O O . ASP A 1 401 ? 17.784 19.673 17.777 1.00 76.81 401 ASP A O 1
ATOM 3325 N N . GLU A 1 402 ? 16.297 19.709 16.107 1.00 79.12 402 GLU A N 1
ATOM 3326 C CA . GLU A 1 402 ? 17.283 19.845 15.024 1.00 79.12 402 GLU A CA 1
ATOM 3327 C C . GLU A 1 402 ? 17.979 21.220 15.071 1.00 79.12 402 GLU A C 1
ATOM 3329 O O . GLU A 1 402 ? 19.196 21.315 14.922 1.00 79.12 402 GLU A O 1
ATOM 3334 N N . ILE A 1 403 ? 17.248 22.288 15.403 1.00 77.75 403 ILE A N 1
ATOM 3335 C CA . ILE A 1 403 ? 17.829 23.627 15.610 1.00 77.75 403 ILE A CA 1
ATOM 3336 C C . ILE A 1 403 ? 18.811 23.624 16.794 1.00 77.75 403 ILE A C 1
ATOM 3338 O O . ILE A 1 403 ? 19.906 24.181 16.685 1.00 77.75 403 ILE A O 1
ATOM 3342 N N . THR A 1 404 ? 18.480 22.937 17.896 1.00 77.06 404 THR A N 1
ATOM 3343 C CA . THR A 1 404 ? 19.407 22.792 19.036 1.00 77.06 404 THR A CA 1
ATOM 3344 C C . THR A 1 404 ? 20.639 21.941 18.709 1.00 77.06 404 THR A C 1
ATOM 3346 O O . THR A 1 404 ? 21.713 22.155 19.277 1.00 77.06 404 THR A O 1
ATOM 3349 N N . PHE A 1 405 ? 20.532 21.005 17.762 1.00 81.00 405 PHE A N 1
ATOM 3350 C CA . PHE A 1 405 ? 21.677 20.245 17.256 1.00 81.00 405 PHE A CA 1
ATOM 3351 C C . PHE A 1 405 ? 22.664 21.151 16.500 1.00 81.00 405 PHE A C 1
ATOM 3353 O O . PHE A 1 405 ? 23.867 21.109 16.763 1.00 81.00 405 PHE A O 1
ATOM 3360 N N . PHE A 1 406 ? 22.171 22.043 15.638 1.00 78.12 406 PHE A N 1
ATOM 3361 C CA . PHE A 1 406 ? 23.028 23.013 14.946 1.00 78.12 406 PHE A CA 1
ATOM 3362 C C . PHE A 1 406 ? 23.668 24.023 15.908 1.00 78.12 406 PHE A C 1
ATOM 3364 O O . PHE A 1 406 ? 24.837 24.374 15.753 1.00 78.12 406 PHE A O 1
ATOM 3371 N N . GLU A 1 407 ? 22.940 24.434 16.947 1.00 76.44 407 GLU A N 1
ATOM 3372 C CA . GLU A 1 407 ? 23.433 25.359 17.972 1.00 76.44 407 GLU A CA 1
ATOM 3373 C C . GLU A 1 407 ? 24.576 24.766 18.815 1.00 76.44 407 GLU A C 1
ATOM 3375 O O . GLU A 1 407 ? 25.534 25.463 19.157 1.00 76.44 407 GLU A O 1
ATOM 3380 N N . THR A 1 408 ? 24.505 23.466 19.113 1.00 73.94 408 THR A N 1
ATOM 3381 C CA . THR A 1 408 ? 25.506 22.750 19.922 1.00 73.94 408 THR A CA 1
ATOM 3382 C C . THR A 1 408 ? 26.718 22.276 19.116 1.00 73.94 408 THR A C 1
ATOM 3384 O O . THR A 1 408 ? 27.788 22.073 19.692 1.00 73.94 408 THR A O 1
ATOM 3387 N N . GLY A 1 409 ? 26.581 22.123 17.796 1.00 67.31 409 GLY A N 1
ATOM 3388 C CA . GLY A 1 409 ? 27.621 21.572 16.924 1.00 67.31 409 GLY A CA 1
ATOM 3389 C C . GLY A 1 409 ? 28.713 22.548 16.468 1.00 67.31 409 GLY A C 1
ATOM 3390 O O . GLY A 1 409 ? 29.775 22.088 16.048 1.00 67.31 409 GLY A O 1
ATOM 3391 N N . ARG A 1 410 ? 28.490 23.874 16.515 1.00 73.75 410 ARG A N 1
ATOM 3392 C CA . ARG A 1 410 ? 29.419 24.897 15.976 1.00 73.75 410 ARG A CA 1
ATOM 3393 C C . ARG A 1 410 ? 29.442 26.181 16.813 1.00 73.75 410 ARG A C 1
ATOM 3395 O O . ARG A 1 410 ? 28.447 26.529 17.449 1.00 73.75 410 ARG A O 1
ATOM 3402 N N . SER A 1 411 ? 30.575 26.888 16.802 1.00 68.38 411 SER A N 1
ATOM 3403 C CA . SER A 1 411 ? 30.836 28.055 17.663 1.00 68.38 411 SER A CA 1
ATOM 3404 C C . SER A 1 411 ? 30.414 29.407 17.084 1.00 68.38 411 SER A C 1
ATOM 3406 O O . SER A 1 411 ? 30.169 30.324 17.863 1.00 68.38 411 SER A O 1
ATOM 3408 N N . THR A 1 412 ? 30.331 29.554 15.760 1.00 79.56 412 THR A N 1
ATOM 3409 C CA . THR A 1 412 ? 29.960 30.814 15.090 1.00 79.56 412 THR A CA 1
ATOM 3410 C C . THR A 1 412 ? 28.621 30.671 14.368 1.00 79.56 412 THR A C 1
ATOM 3412 O O . THR A 1 412 ? 28.322 29.624 13.793 1.00 79.56 412 THR A O 1
ATOM 3415 N N . ASP A 1 413 ? 27.799 31.722 14.389 1.00 77.50 413 ASP A N 1
ATOM 3416 C CA . ASP A 1 413 ? 26.474 31.706 13.749 1.00 77.50 413 ASP A CA 1
ATOM 3417 C C . ASP A 1 413 ? 26.551 31.579 12.216 1.00 77.50 413 ASP A C 1
ATOM 3419 O O . ASP A 1 413 ? 25.667 30.994 11.591 1.00 77.50 413 ASP A O 1
ATOM 3423 N N . GLU A 1 414 ? 27.655 32.029 11.616 1.00 79.50 414 GLU A N 1
ATOM 3424 C CA . GLU A 1 414 ? 27.966 31.845 10.193 1.00 79.50 414 GLU A CA 1
ATOM 3425 C C . GLU A 1 414 ? 28.179 30.363 9.841 1.00 79.50 414 GLU A C 1
ATOM 3427 O O . GLU A 1 414 ? 27.584 29.855 8.891 1.00 79.50 414 GLU A O 1
ATOM 3432 N N . GLU A 1 415 ? 28.968 29.630 10.636 1.00 77.81 415 GLU A N 1
ATOM 3433 C CA . GLU A 1 415 ? 29.198 28.195 10.421 1.00 77.81 415 GLU A CA 1
ATOM 3434 C C . GLU A 1 415 ? 27.922 27.375 10.632 1.00 77.81 415 GLU A C 1
ATOM 3436 O O . GLU A 1 415 ? 27.684 26.410 9.902 1.00 77.81 415 GLU A O 1
ATOM 3441 N N . ARG A 1 416 ? 27.082 27.770 11.600 1.00 80.81 416 ARG A N 1
ATOM 3442 C CA . ARG A 1 416 ? 25.770 27.146 11.843 1.00 80.81 416 ARG A CA 1
ATOM 3443 C C . ARG A 1 416 ? 24.852 27.313 10.638 1.00 80.81 416 ARG A C 1
ATOM 3445 O O . ARG A 1 416 ? 24.263 26.336 10.184 1.00 80.81 416 ARG A O 1
ATOM 3452 N N . CYS A 1 417 ? 24.771 28.528 10.098 1.00 81.44 417 CYS A N 1
ATOM 3453 C CA . CYS A 1 417 ? 23.935 28.839 8.944 1.00 81.44 417 CYS A CA 1
ATOM 3454 C C . CYS A 1 417 ? 24.423 28.129 7.670 1.00 81.44 417 CYS A C 1
ATOM 3456 O O . CYS A 1 417 ? 23.625 27.522 6.959 1.00 81.44 417 CYS A O 1
ATOM 3458 N N . ARG A 1 418 ? 25.740 28.117 7.421 1.00 81.62 418 ARG A N 1
ATOM 3459 C CA . ARG A 1 418 ? 26.346 27.401 6.286 1.00 81.62 418 ARG A CA 1
ATOM 3460 C C . ARG A 1 418 ? 26.051 25.905 6.334 1.00 81.62 418 ARG A C 1
ATOM 3462 O O . ARG A 1 418 ? 25.631 25.330 5.337 1.00 81.62 418 ARG A O 1
ATOM 3469 N N . PHE A 1 419 ? 26.266 25.284 7.491 1.00 80.31 419 PHE A N 1
ATOM 3470 C CA . PHE A 1 419 ? 26.060 23.850 7.668 1.00 80.31 419 PHE A CA 1
ATOM 3471 C C . PHE A 1 419 ? 24.580 23.463 7.553 1.00 80.31 419 PHE A C 1
ATOM 3473 O O . PHE A 1 419 ? 24.258 22.451 6.938 1.00 80.31 419 PHE A O 1
ATOM 3480 N N . LEU A 1 420 ? 23.679 24.303 8.072 1.00 83.94 420 LEU A N 1
ATOM 3481 C CA . LEU A 1 420 ? 22.238 24.127 7.912 1.00 83.94 420 LEU A CA 1
ATOM 3482 C C . LEU A 1 420 ? 21.812 24.189 6.442 1.00 83.94 420 LEU A C 1
ATOM 3484 O O . LEU A 1 420 ? 21.076 23.321 5.989 1.00 83.94 420 LEU A O 1
ATOM 3488 N N . LEU A 1 421 ? 22.281 25.192 5.694 1.00 81.06 421 LEU A N 1
ATOM 3489 C CA . LEU A 1 421 ? 21.952 25.343 4.274 1.00 81.06 421 LEU A CA 1
ATOM 3490 C C . LEU A 1 421 ? 22.546 24.219 3.417 1.00 81.06 421 LEU A C 1
ATOM 3492 O O . LEU A 1 421 ? 21.919 23.817 2.441 1.00 81.06 421 LEU A O 1
ATOM 3496 N N . GLN A 1 422 ? 23.717 23.696 3.792 1.00 81.25 422 GLN A N 1
ATOM 3497 C CA . GLN A 1 422 ? 24.328 22.551 3.124 1.00 81.25 422 GLN A CA 1
ATOM 3498 C C . GLN A 1 422 ? 23.512 21.271 3.343 1.00 81.25 422 GLN A C 1
ATOM 3500 O O . GLN A 1 422 ? 23.188 20.596 2.374 1.00 81.25 422 GLN A O 1
ATOM 3505 N N . ILE A 1 423 ? 23.121 20.975 4.587 1.00 80.56 423 ILE A N 1
ATOM 3506 C CA . ILE A 1 423 ? 22.267 19.814 4.884 1.00 80.56 423 ILE A CA 1
ATOM 3507 C C . ILE A 1 423 ? 20.909 19.965 4.204 1.00 80.56 423 ILE A C 1
ATOM 3509 O O . ILE A 1 423 ? 20.416 19.012 3.621 1.00 80.56 423 ILE A O 1
ATOM 3513 N N . TRP A 1 424 ? 20.321 21.161 4.218 1.00 82.94 424 TRP A N 1
ATOM 3514 C CA . TRP A 1 424 ? 19.058 21.410 3.526 1.00 82.94 424 TRP A CA 1
ATOM 3515 C C . TRP A 1 424 ? 19.171 21.158 2.016 1.00 82.94 424 TRP A C 1
ATOM 3517 O O . TRP A 1 424 ? 18.290 20.537 1.434 1.00 82.94 424 TRP A O 1
ATOM 3527 N N . ALA A 1 425 ? 20.269 21.589 1.390 1.00 78.81 425 ALA A N 1
ATOM 3528 C CA . ALA A 1 425 ? 20.508 21.363 -0.032 1.00 78.81 425 ALA A CA 1
ATOM 3529 C C . ALA A 1 425 ? 20.832 19.899 -0.389 1.00 78.81 425 ALA A C 1
ATOM 3531 O O . ALA A 1 425 ? 20.647 19.512 -1.541 1.00 78.81 425 ALA A O 1
ATOM 3532 N N . GLU A 1 426 ? 21.327 19.104 0.565 1.00 76.94 426 GLU A N 1
ATOM 3533 C CA . GLU A 1 426 ? 21.626 17.675 0.390 1.00 76.94 426 GLU A CA 1
ATOM 3534 C C . GLU A 1 426 ? 20.408 16.774 0.690 1.00 76.94 426 GLU A C 1
ATOM 3536 O O . GLU A 1 426 ? 20.224 15.764 0.010 1.00 76.94 426 GLU A O 1
ATOM 3541 N N . ASP A 1 427 ? 19.565 17.141 1.664 1.00 73.00 427 ASP A N 1
ATOM 3542 C CA . ASP A 1 427 ? 18.453 16.314 2.159 1.00 73.00 427 ASP A CA 1
ATOM 3543 C C . ASP A 1 427 ? 17.088 16.617 1.501 1.00 73.00 427 ASP A C 1
ATOM 3545 O O . ASP A 1 427 ? 16.202 15.757 1.523 1.00 73.00 427 ASP A O 1
ATOM 3549 N N . ASP A 1 428 ? 16.874 17.817 0.944 1.00 73.62 428 ASP A N 1
ATOM 3550 C CA . ASP A 1 428 ? 15.580 18.237 0.382 1.00 73.62 428 ASP A CA 1
ATOM 3551 C C . ASP A 1 428 ? 15.577 18.179 -1.160 1.00 73.62 428 ASP A C 1
ATOM 3553 O O . ASP A 1 428 ? 16.252 18.955 -1.836 1.00 73.62 428 ASP A O 1
ATOM 3557 N N . GLU A 1 429 ? 14.775 17.273 -1.739 1.00 61.66 429 GLU A N 1
ATOM 3558 C CA . GLU A 1 429 ? 14.634 17.087 -3.199 1.00 61.66 429 GLU A CA 1
ATOM 3559 C C . GLU A 1 429 ? 14.087 18.339 -3.926 1.00 61.66 429 GLU A C 1
ATOM 3561 O O . GLU A 1 429 ? 14.249 18.477 -5.143 1.00 61.66 429 GLU A O 1
ATOM 3566 N N . ASP A 1 430 ? 13.457 19.272 -3.199 1.00 65.06 430 ASP A N 1
ATOM 3567 C CA . ASP A 1 430 ? 12.962 20.551 -3.723 1.00 65.06 430 ASP A CA 1
ATOM 3568 C C . ASP A 1 430 ? 13.907 21.741 -3.437 1.00 65.06 430 ASP A C 1
ATOM 3570 O O . ASP A 1 430 ? 13.576 22.893 -3.764 1.00 65.06 430 ASP A O 1
ATOM 3574 N N . ALA A 1 431 ? 15.108 21.490 -2.896 1.00 71.75 431 ALA 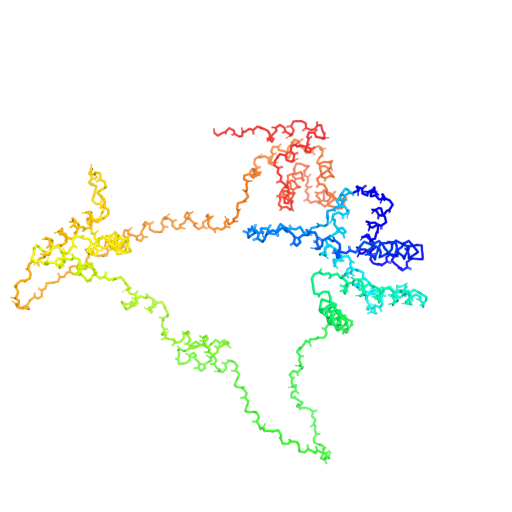A N 1
ATOM 3575 C CA . ALA A 1 431 ? 16.117 22.517 -2.660 1.00 71.75 431 ALA A CA 1
ATOM 3576 C C . ALA A 1 431 ? 16.580 23.154 -3.978 1.00 71.75 431 ALA A C 1
ATOM 3578 O O . ALA A 1 431 ? 17.355 22.598 -4.755 1.00 71.75 431 ALA A O 1
ATOM 3579 N N . SER A 1 432 ? 16.099 24.369 -4.237 1.00 78.12 432 SER A N 1
ATOM 3580 C CA . SER A 1 432 ? 16.458 25.155 -5.416 1.00 78.12 432 SER A CA 1
ATOM 3581 C C . SER A 1 432 ? 16.831 26.588 -5.025 1.00 78.12 432 SER A C 1
ATOM 3583 O O . SER A 1 432 ? 16.229 27.141 -4.098 1.00 78.12 432 SER A O 1
ATOM 3585 N N . PRO A 1 433 ? 17.774 27.232 -5.741 1.00 75.31 433 PRO A N 1
ATOM 3586 C CA . PRO A 1 433 ? 18.129 28.635 -5.517 1.00 75.31 433 PRO A CA 1
ATOM 3587 C C . PRO A 1 433 ? 16.917 29.571 -5.615 1.00 75.31 433 PRO A C 1
ATOM 3589 O O . PRO A 1 433 ? 16.777 30.504 -4.828 1.00 75.31 433 PRO A O 1
ATOM 3592 N N . GLU A 1 434 ? 16.000 29.282 -6.540 1.00 77.19 434 GLU A N 1
ATOM 3593 C CA . GLU A 1 434 ? 14.749 30.024 -6.737 1.00 77.19 434 GLU A CA 1
ATOM 3594 C C . GLU A 1 434 ? 13.780 29.845 -5.558 1.00 77.19 434 GLU A C 1
ATOM 3596 O O . GLU A 1 434 ? 13.189 30.819 -5.086 1.00 77.19 434 GLU A O 1
ATOM 3601 N N . GLY A 1 435 ? 13.656 28.617 -5.041 1.00 77.81 435 GLY A N 1
ATOM 3602 C CA . GLY A 1 435 ? 12.845 28.310 -3.863 1.00 77.81 435 GLY A CA 1
ATOM 3603 C C . GLY A 1 435 ? 13.381 28.986 -2.603 1.00 77.81 435 GLY A C 1
ATOM 3604 O O . GLY A 1 435 ? 12.621 29.640 -1.885 1.00 77.81 435 GLY A O 1
ATOM 3605 N N . LEU A 1 436 ? 14.698 28.921 -2.377 1.00 79.94 436 LEU A N 1
ATOM 3606 C CA . LEU A 1 436 ? 15.339 29.610 -1.258 1.00 79.94 436 LEU A CA 1
ATOM 3607 C C . LEU A 1 436 ? 15.166 31.130 -1.383 1.00 79.94 436 LEU A C 1
ATOM 3609 O O . LEU A 1 436 ? 14.793 31.783 -0.411 1.00 79.94 436 LEU A O 1
ATOM 3613 N N . CYS A 1 437 ? 15.320 31.693 -2.585 1.00 80.00 437 CYS A N 1
ATOM 3614 C CA . CYS A 1 437 ? 15.092 33.116 -2.838 1.00 80.00 437 CYS A CA 1
ATOM 3615 C C . CYS A 1 437 ? 13.667 33.546 -2.443 1.00 80.00 437 CYS A C 1
ATOM 3617 O O . CYS A 1 437 ? 13.512 34.497 -1.679 1.00 80.00 437 CYS A O 1
ATOM 3619 N N . TYR A 1 438 ? 12.636 32.795 -2.851 1.00 80.88 438 TYR A N 1
ATOM 3620 C CA . TYR A 1 438 ? 11.247 33.065 -2.457 1.00 80.88 438 TYR A CA 1
ATOM 3621 C C . TYR A 1 438 ? 11.044 33.022 -0.933 1.00 80.88 438 TYR A C 1
ATOM 3623 O O . TYR A 1 438 ? 10.358 33.875 -0.364 1.00 80.88 438 TYR A O 1
ATOM 3631 N N . THR A 1 439 ? 11.660 32.055 -0.243 1.00 79.31 439 THR A N 1
ATOM 3632 C CA . THR A 1 439 ? 11.563 31.970 1.224 1.00 79.31 439 THR A CA 1
ATOM 3633 C C . THR A 1 439 ? 12.255 33.136 1.931 1.00 79.31 439 THR A C 1
ATOM 3635 O O . THR A 1 439 ? 11.726 33.638 2.923 1.00 79.31 439 THR A O 1
ATOM 3638 N N . LEU A 1 440 ? 13.389 33.610 1.405 1.00 80.62 440 LEU A N 1
ATOM 3639 C CA . LEU A 1 440 ? 14.129 34.749 1.949 1.00 80.62 440 LEU A CA 1
ATOM 3640 C C . LEU A 1 440 ? 13.398 36.076 1.703 1.00 80.62 440 LEU A C 1
ATOM 3642 O O . LEU A 1 440 ? 13.332 36.909 2.607 1.00 80.62 440 LEU A O 1
ATOM 3646 N N . GLU A 1 441 ? 12.766 36.248 0.538 1.00 81.00 441 GLU A N 1
ATOM 3647 C CA . GLU A 1 441 ? 11.881 37.389 0.259 1.00 81.00 441 GLU A CA 1
ATOM 3648 C C . GLU A 1 441 ? 10.671 37.416 1.200 1.00 81.00 441 GLU A C 1
ATOM 3650 O O . GLU A 1 441 ? 10.316 38.468 1.732 1.00 81.00 441 GLU A O 1
ATOM 3655 N N . GLY A 1 442 ? 10.070 36.253 1.470 1.00 77.62 442 GLY A N 1
ATOM 3656 C CA . GLY A 1 442 ? 8.970 36.115 2.428 1.00 77.62 442 GLY A CA 1
ATOM 3657 C C . GLY A 1 442 ? 9.360 36.393 3.886 1.00 77.62 442 GLY A C 1
ATOM 3658 O O . GLY A 1 442 ? 8.475 36.588 4.721 1.00 77.62 442 GLY A O 1
ATOM 3659 N N . LEU A 1 443 ? 10.660 36.415 4.197 1.00 77.88 443 LEU A N 1
ATOM 3660 C CA . LEU A 1 443 ? 11.217 36.763 5.508 1.00 77.88 443 LEU A CA 1
ATOM 3661 C C . LEU A 1 443 ? 11.722 38.212 5.588 1.00 77.88 443 LEU A C 1
ATOM 3663 O O . LEU A 1 443 ? 12.309 38.578 6.602 1.00 77.88 443 LEU A O 1
ATOM 3667 N N . GLU A 1 444 ? 11.492 39.023 4.549 1.00 77.62 444 GLU A N 1
ATOM 3668 C CA . GLU A 1 444 ? 12.003 40.399 4.408 1.00 77.62 444 GLU A CA 1
ATOM 3669 C C . GLU A 1 444 ? 13.547 40.492 4.363 1.00 77.62 444 GLU A C 1
ATOM 3671 O O . GLU A 1 444 ? 14.123 41.574 4.477 1.00 77.62 444 GLU A O 1
ATOM 3676 N N . LEU A 1 445 ? 14.243 39.373 4.114 1.00 78.19 445 LEU A N 1
ATOM 3677 C CA . LEU A 1 445 ? 15.707 39.284 4.030 1.00 78.19 445 LEU A CA 1
ATOM 3678 C C . LEU A 1 445 ? 16.190 39.532 2.591 1.00 78.19 445 LEU A C 1
ATOM 3680 O O . LEU A 1 445 ? 16.809 38.681 1.947 1.00 78.19 445 LEU A O 1
ATOM 3684 N N . MET A 1 446 ? 15.894 40.729 2.081 1.00 71.94 446 MET A N 1
ATOM 3685 C CA . MET A 1 446 ? 16.106 41.097 0.674 1.00 71.94 446 MET A CA 1
ATOM 3686 C C . MET A 1 446 ? 17.584 41.100 0.254 1.00 71.94 446 MET A C 1
ATOM 3688 O O . MET A 1 446 ? 17.891 40.742 -0.880 1.00 71.94 446 MET A O 1
ATOM 3692 N N . GLU A 1 447 ? 18.506 41.443 1.163 1.00 73.25 447 GLU 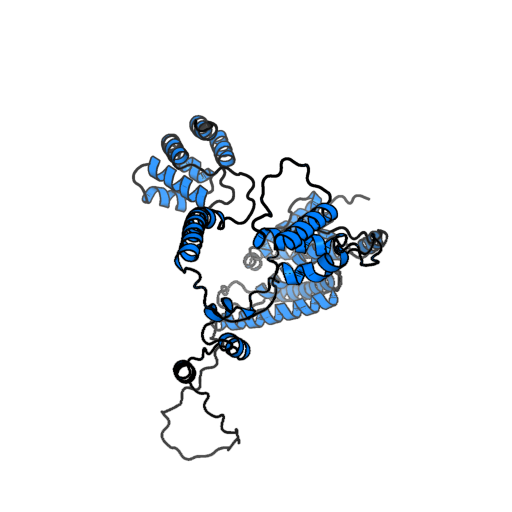A N 1
ATOM 3693 C CA . GLU A 1 447 ? 19.950 41.417 0.879 1.00 73.25 447 GLU A CA 1
ATOM 3694 C C . GLU A 1 447 ? 20.470 39.997 0.625 1.00 73.25 447 GLU A C 1
ATOM 3696 O O . GLU A 1 447 ? 21.301 39.795 -0.255 1.00 73.25 447 GLU A O 1
ATOM 3701 N N . ALA A 1 448 ? 19.966 39.005 1.364 1.00 73.88 448 ALA A N 1
ATOM 3702 C CA . ALA A 1 448 ? 20.338 37.605 1.176 1.00 73.88 448 ALA A CA 1
ATOM 3703 C C . ALA A 1 448 ? 19.665 37.008 -0.071 1.00 73.88 448 ALA A C 1
ATOM 3705 O O . ALA A 1 448 ? 20.286 36.250 -0.811 1.00 73.88 448 ALA A O 1
ATOM 3706 N N . ALA A 1 449 ? 18.421 37.404 -0.362 1.00 73.69 449 ALA A N 1
ATOM 3707 C CA . ALA A 1 449 ? 17.729 37.008 -1.588 1.00 73.69 449 ALA A CA 1
ATOM 3708 C C . ALA A 1 449 ? 18.416 37.548 -2.858 1.00 73.69 449 ALA A C 1
ATOM 3710 O O . ALA A 1 449 ? 18.376 36.895 -3.900 1.00 73.69 449 ALA A O 1
ATOM 3711 N N . GLN A 1 450 ? 19.069 38.714 -2.780 1.00 75.56 450 GLN A N 1
ATOM 3712 C CA . GLN A 1 450 ? 19.789 39.321 -3.903 1.00 75.56 450 GLN A CA 1
ATOM 3713 C C . GLN A 1 450 ? 21.052 38.537 -4.298 1.00 75.56 450 GLN A C 1
ATOM 3715 O O . GLN A 1 450 ? 21.329 38.421 -5.489 1.00 75.56 450 GLN A O 1
ATOM 3720 N N . VAL A 1 451 ? 21.740 37.906 -3.338 1.00 76.81 451 VAL A N 1
ATOM 3721 C CA . VAL A 1 451 ? 22.897 37.016 -3.587 1.00 76.81 451 VAL A CA 1
ATOM 3722 C C . VAL A 1 451 ? 22.526 35.839 -4.500 1.00 76.81 451 VAL A C 1
ATOM 3724 O O . VAL A 1 451 ? 23.342 35.381 -5.292 1.00 76.81 451 VAL A O 1
ATOM 3727 N N . LEU A 1 452 ? 21.275 35.375 -4.433 1.00 70.25 452 LEU A N 1
ATOM 3728 C CA . LEU A 1 452 ? 20.751 34.297 -5.280 1.00 70.25 452 LEU A CA 1
ATOM 3729 C C . LEU A 1 452 ? 20.264 34.778 -6.659 1.00 70.25 452 LEU A C 1
ATOM 3731 O O . LEU A 1 452 ? 20.014 33.952 -7.533 1.00 70.25 452 LEU A O 1
ATOM 3735 N N . LYS A 1 453 ? 20.106 36.095 -6.859 1.00 68.69 453 LYS A N 1
ATOM 3736 C CA . LYS A 1 453 ? 19.625 36.707 -8.112 1.00 68.69 453 LYS A CA 1
ATOM 3737 C C . LYS A 1 453 ? 20.738 37.258 -8.998 1.00 68.69 453 LYS A C 1
ATOM 3739 O O . LYS A 1 453 ? 20.490 37.504 -10.178 1.00 68.69 453 LYS A O 1
ATOM 3744 N N . GLU A 1 454 ? 21.928 37.490 -8.456 1.00 63.25 454 GLU A N 1
ATOM 3745 C CA . GLU A 1 454 ? 23.064 37.960 -9.244 1.00 63.25 454 GLU A CA 1
ATOM 3746 C C . GLU A 1 454 ? 23.661 36.799 -10.060 1.00 63.25 454 GLU A C 1
ATOM 3748 O O . GLU A 1 454 ? 24.064 35.785 -9.485 1.00 63.25 454 GLU A O 1
ATOM 3753 N N . PRO A 1 455 ? 23.722 36.898 -11.404 1.00 46.16 455 PRO A N 1
ATOM 3754 C CA . PRO A 1 455 ? 24.483 35.946 -12.194 1.00 46.16 455 PRO A CA 1
ATOM 3755 C C . PRO A 1 455 ? 25.966 36.156 -11.879 1.00 46.16 455 PRO A C 1
ATOM 3757 O O . PRO A 1 455 ? 26.482 37.261 -12.052 1.00 46.16 455 PRO A O 1
ATOM 3760 N N . LEU A 1 456 ? 26.635 35.101 -11.405 1.00 42.56 456 LEU A N 1
ATOM 3761 C CA . LEU A 1 456 ? 28.085 35.081 -11.210 1.00 42.56 456 LEU A CA 1
ATOM 3762 C C . LEU A 1 456 ? 28.756 35.614 -12.483 1.00 42.56 456 LEU A C 1
ATOM 3764 O O . LEU A 1 456 ? 28.552 35.073 -13.572 1.00 42.56 456 LEU A O 1
ATOM 3768 N N . ALA A 1 457 ? 29.506 36.708 -12.347 1.00 34.38 457 ALA A N 1
ATOM 3769 C CA . ALA A 1 457 ? 30.340 37.222 -13.419 1.00 34.38 457 ALA A CA 1
ATOM 3770 C C . ALA A 1 457 ? 31.386 36.151 -13.759 1.00 34.38 457 ALA A C 1
ATOM 3772 O O . ALA A 1 457 ? 32.234 35.833 -12.928 1.00 34.38 457 ALA A O 1
ATOM 3773 N N . SER A 1 458 ? 31.272 35.574 -14.955 1.00 32.31 458 SER A N 1
ATOM 3774 C CA . SER A 1 458 ? 32.299 34.740 -15.587 1.00 32.31 458 SER A CA 1
ATOM 3775 C C . SER A 1 458 ? 33.509 35.564 -15.999 1.00 32.31 458 SER A C 1
ATOM 3777 O O . SER A 1 458 ? 33.260 36.637 -16.605 1.00 32.31 458 SER A O 1
#

Radius of gyration: 38.76 Å; chains: 1; bounding box: 88×92×97 Å

Secondary structure (DSSP, 8-state):
------HHHHHHHHHHHHHHH-GGGGGSHHHHHHHHHHHHHHHHHHHHS-THHHHHHHTTS-------------S----GGGHHHHHT-HHHHHHHHHHHHHHHHHHHS--TTS-TT----HHHHHHHHHHHHHHHHHHHTSSSSHHHHHHHHHHHHHHHHHHHHHHHTT---SSPPP----------------------PPPPPHHHHHHHHHHTT----SSHHHHHHHTSSS-HHHHHT-GGG--PPPHHHHHHHHHHTTSTTS---GGG-GGG-HHHHHHHHHHHHHH-TTTT----S----HHHHHHHHHHHHHHTS-----------PPPTHHHHHHHHHHHHHHHHHHHHHTTTTT--S-----PPPPHHHHHHHHHHHTTTHHHHHHHTT--HHHHHHHHHH-SSHHHHHHHHHHHHHHH-TT--HHHHHHHHHTTT-HHHHHHTTSPP--